Protein AF-0000000066221351 (afdb_homodimer)

Radius of gyration: 23.04 Å; Cα contacts (8 Å, |Δi|>4): 1382; chains: 2; bounding box: 56×67×59 Å

Solvent-accessible surface area (backbone atoms only — not comparable to full-atom values): 27395 Å² total; per-residue (Å²): 125,86,78,59,42,39,36,35,34,28,22,20,59,14,65,82,29,68,33,38,51,53,48,50,52,29,48,58,72,58,63,61,55,45,40,33,36,38,12,7,63,48,68,34,61,29,30,5,36,13,36,50,44,86,45,70,37,37,40,27,77,49,89,63,95,60,98,56,80,43,36,32,34,19,75,45,32,25,26,36,24,47,46,44,38,57,45,54,78,26,54,92,59,65,56,66,31,37,42,15,18,34,34,73,23,63,49,59,31,49,30,38,57,28,23,8,28,43,16,26,17,42,49,34,33,77,70,73,26,37,18,32,15,36,16,21,25,79,36,54,86,43,61,64,71,78,66,37,30,61,51,52,53,50,50,52,53,50,53,73,65,53,89,51,98,54,90,46,19,31,43,32,37,37,34,56,38,70,93,76,48,74,70,70,49,69,42,64,37,58,51,26,79,44,38,61,50,55,50,58,38,82,72,46,71,77,84,62,41,38,31,27,39,50,59,50,59,41,77,57,77,66,89,81,64,34,70,35,55,49,35,30,74,64,26,15,27,36,39,16,60,37,62,86,64,49,51,57,57,40,83,44,51,73,66,56,49,54,50,50,36,52,51,48,50,50,52,55,53,53,59,73,72,102,126,86,78,59,43,38,36,36,34,28,21,22,62,16,64,84,29,68,32,38,49,52,48,49,53,30,48,59,71,60,62,60,54,45,39,32,36,40,11,8,65,48,69,33,60,29,30,5,38,14,37,49,42,88,44,71,39,38,42,28,76,50,90,60,94,61,99,56,79,44,34,32,34,19,75,46,32,24,26,35,23,47,47,43,38,57,47,55,80,24,56,92,60,66,56,66,30,36,40,15,18,33,33,75,24,62,48,58,31,48,31,37,57,28,24,9,26,42,17,26,18,44,49,34,34,77,68,72,27,38,18,33,16,35,17,20,24,78,38,52,87,43,62,65,70,80,65,37,31,61,51,51,51,51,51,52,53,50,51,71,64,53,88,51,99,54,88,46,19,33,42,30,35,38,34,56,37,68,94,75,47,74,72,70,49,68,42,65,36,57,50,26,79,44,40,64,49,53,48,56,39,81,72,47,71,76,84,62,42,38,32,28,39,51,60,50,60,41,76,57,78,65,92,82,64,36,69,35,55,49,37,30,75,64,26,15,28,34,39,16,61,37,62,87,63,47,51,56,57,40,84,45,51,73,67,57,48,52,49,49,33,51,51,50,51,50,52,55,55,52,58,72,74,104

Sequence (548 aa):
MNKKLKVLLTNDDGIFAKGISLLVSNLLKADFADLYIVAPNTEQSGKSMSFSYTEPVSIERVDYHQPVAGAWAVSGSPVDCIKLALGDLFLDSLPDIVLSGINNGSNAGRNIFYSGTAGAAMEAVISGIPAIAFSQEEHISCFQEKKSCELIKMLVLYALSRPFPLLTGFNVNFPACENNEEWQGMKLVATGKEFAYGVPRLLCDDGKRKFYSLNDCQRLMDEDLSEECHSLLTKKITVAPLLVRNSPLGLMSEEEFQQLQQEFEDFIHSEIRSMNKKLKVLLTNDDGIFAKGISLLVSNLLKADFADLYIVAPNTEQSGKSMSFSYTEPVSIERVDYHQPVAGAWAVSGSPVDCIKLALGDLFLDSLPDIVLSGINNGSNAGRNIFYSGTAGAAMEAVISGIPAIAFSQEEHISCFQEKKSCELIKMLVLYALSRPFPLLTGFNVNFPACENNEEWQGMKLVATGKEFAYGVPRLLCDDGKRKFYSLNDCQRLMDEDLSEECHSLLTKKITVAPLLVRNSPLGLMSEEEFQQLQQEFEDFIHSEIRS

Secondary structure (DSSP, 8-state):
----EEEEEE-SS-TT-HHHHHHHHHHHHHT-EEEEEEEESS--TT-TT---SSS-EEEEE---SS--SEEEEESS-HHHHHHHIIIIITTTS--SEEEEEEEES---GGGGGT-HHHHHHHHHHHTT--EEEEEESS-GGG---TTHHHHHHHHHHHHHT--SSS--EEEEEE---GGGPPP--EEE----S-EEEE-PEEEEE-SSEEEEE---EEEE--SS--HHHHHHHTTPEEEEEE-----SB-SB-HHHHHHHHHHHHHHHHHHHH-/----EEEEEE-SS-TT-HHHHHHHHHHHHHT-EEEEEEEESS--TT-TT---SSS-EEEEE---SS--SEEEEESS-HHHHHHHIIIIITTTS--SEEEEEEEES---GGGGGT-HHHHHHHHHHHTT--EEEEEESS-GGG---TTHHHHHHHHHHHHHT--SSS--EEEEEE---GGGPPP--EEE----S-EEEE--EEEEE-SSEEEEE---EEEE--SS--HHHHHHHTTPEEEEEE-----SB-SB-HHHHHHHHHHHHHHHHHHHH-

Organism: Chlamydia felis (strain Fe/C-56) (NCBI:txid264202)

Foldseek 3Di:
DPDAFEEEEEEQAAPQDPWSVLVVVLQVVLPRHAYEYQYAHHHRAQQALDWDPPDDKDKDWDDDPDDHPTYIHINIALNNSLCCVCVPVQVVPDGQEYEYTQAFADCFAPVLRRGSLNSNQQSCQVVPHEYERHYEHNGPVQDDSPCVSVVVVLQVVVLSVQLAPGRWYKYKYFARDPPRDDQPEEWEFAGWHKDWAWDWDWDDDPPVDTDTDGPHTHTDDDPDTGPRRVSSVVRYMYIYIHDPDDDPDDRDDPVVVVVVRVVSRVSSVVSVVD/DPDAFEEEEEEQAAPQDPWSVLVVVLQVVLPRHAYEYQYAHHHRAQQALDWDPPDDKDKDWDDDPDDHPTYIHINIALNNSLCCVCVPVQVVPDGQEYEYTQAFADCFAPVLRRGSLNSNQQSCQVVPHEYERHYEHNGPVQDDSPCVSVVVVLQVVVLSVQLAPGRWYKYKYFARDPPRDDQPEEWEFAGWHKDWDWDWDWDDDPPVDTDTDGPHTHTDDDPDTGPRRVSSVVRYMYIYIHDPDDDPDDRDDPVVVVVVRVVSRVSSVVSVVD

InterPro domains:
  IPR002828 Survival protein SurE-like phosphatase/nucleotidase [PF01975] (7-193)
  IPR002828 Survival protein SurE-like phosphatase/nucleotidase [TIGR00087] (6-187)
  IPR030048 Survival protein SurE [MF_00060] (5-269)
  IPR030048 Survival protein SurE [PTHR30457] (2-196)
  IPR036523 SurE-like phosphatase/nucleotidase superfamily [G3DSA:3.40.1210.10] (1-264)
  IPR036523 SurE-like phosphatase/nucleotidase superfamily [SSF64167] (5-255)

Structure (mmCIF, N/CA/C/O backbone):
data_AF-0000000066221351-model_v1
#
loop_
_entity.id
_entity.type
_entity.pdbx_description
1 polymer "5'-nucleotidase SurE"
#
loop_
_atom_site.group_PDB
_atom_site.id
_atom_site.type_symbol
_atom_site.label_atom_id
_atom_site.label_alt_id
_atom_site.label_comp_id
_atom_site.label_asym_id
_atom_site.label_entity_id
_atom_site.label_seq_id
_atom_site.pdbx_PDB_ins_code
_atom_site.Cartn_x
_atom_site.Cartn_y
_atom_site.Cartn_z
_atom_site.occupancy
_atom_site.B_iso_or_equiv
_atom_site.auth_seq_id
_atom_site.auth_comp_id
_atom_site.auth_asym_id
_atom_site.auth_atom_id
_atom_site.pdbx_PDB_model_num
ATOM 1 N N . MET A 1 1 ? 1.318 -25.656 -32.031 1 38.53 1 MET A N 1
ATOM 2 C CA . MET A 1 1 ? 1.676 -25.984 -30.656 1 38.53 1 MET A CA 1
ATOM 3 C C . MET A 1 1 ? 0.988 -25.047 -29.672 1 38.53 1 MET A C 1
ATOM 5 O O . MET A 1 1 ? 1.02 -23.828 -29.844 1 38.53 1 MET A O 1
ATOM 9 N N . ASN A 1 2 ? -0.039 -25.5 -28.984 1 52.56 2 ASN A N 1
ATOM 10 C CA . ASN A 1 2 ? -0.875 -24.656 -28.141 1 52.56 2 ASN A CA 1
ATOM 11 C C . ASN A 1 2 ? -0.037 -23.828 -27.156 1 52.56 2 ASN A C 1
ATOM 13 O O . ASN A 1 2 ? 0.726 -24.391 -26.375 1 52.56 2 ASN A O 1
ATOM 17 N N . LYS A 1 3 ? 0.28 -22.625 -27.406 1 64.88 3 LYS A N 1
ATOM 18 C CA . LYS A 1 3 ? 1.202 -21.766 -26.672 1 64.88 3 LYS A CA 1
ATOM 19 C C . LYS A 1 3 ? 0.93 -21.812 -25.172 1 64.88 3 LYS A C 1
ATOM 21 O O . LYS A 1 3 ? -0.195 -21.547 -24.734 1 64.88 3 LYS A O 1
ATOM 26 N N . LYS A 1 4 ? 1.87 -22.453 -24.391 1 89.19 4 LYS A N 1
ATOM 27 C CA . LYS A 1 4 ? 1.75 -22.484 -22.938 1 89.19 4 LYS A CA 1
ATOM 28 C C . LYS A 1 4 ? 1.755 -21.078 -22.359 1 89.19 4 LYS A C 1
ATOM 30 O O . LYS A 1 4 ? 2.414 -20.188 -22.891 1 89.19 4 LYS A O 1
ATOM 35 N N . LEU A 1 5 ? 0.92 -20.969 -21.359 1 96.5 5 LEU A N 1
ATOM 36 C CA . LEU A 1 5 ? 0.887 -19.719 -20.625 1 96.5 5 LEU A CA 1
ATOM 37 C C . LEU A 1 5 ? 2.26 -19.375 -20.062 1 96.5 5 LEU A C 1
ATOM 39 O O . LEU A 1 5 ? 2.996 -20.266 -19.641 1 96.5 5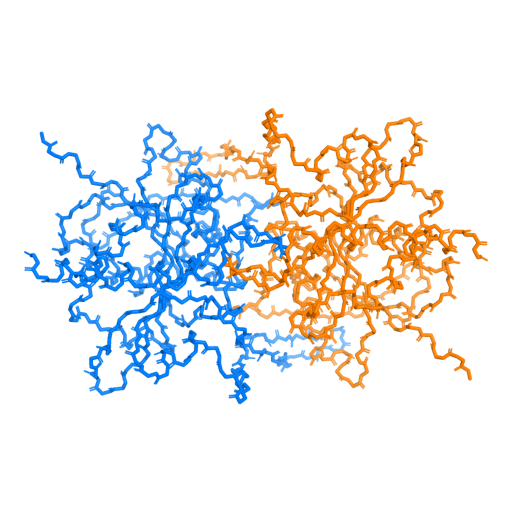 LEU A O 1
ATOM 43 N N . LYS A 1 6 ? 2.676 -18.219 -20.172 1 98.44 6 LYS A N 1
ATOM 44 C CA . LYS A 1 6 ? 3.852 -17.703 -19.469 1 98.44 6 LYS A CA 1
ATOM 45 C C . LYS A 1 6 ? 3.475 -17.156 -18.109 1 98.44 6 LYS A C 1
ATOM 47 O O . LYS A 1 6 ? 2.783 -16.141 -18.016 1 98.44 6 LYS A O 1
ATOM 52 N N . VAL A 1 7 ? 3.936 -17.828 -17.062 1 98.75 7 VAL A N 1
ATOM 53 C CA . VAL A 1 7 ? 3.59 -17.438 -15.695 1 98.75 7 VAL A CA 1
ATOM 54 C C . VAL A 1 7 ? 4.832 -16.922 -14.977 1 98.75 7 VAL A C 1
ATOM 56 O O . VAL A 1 7 ? 5.871 -17.594 -14.961 1 98.75 7 VAL A O 1
ATOM 59 N N . LEU A 1 8 ? 4.742 -15.734 -14.422 1 98.94 8 LEU A N 1
ATOM 60 C CA . LEU A 1 8 ? 5.793 -15.18 -13.57 1 98.94 8 LEU A CA 1
ATOM 61 C C . LEU A 1 8 ? 5.461 -15.375 -12.102 1 98.94 8 LEU A C 1
ATOM 63 O O . LEU A 1 8 ? 4.375 -15 -11.648 1 98.94 8 LEU A O 1
ATOM 67 N N . LEU A 1 9 ? 6.375 -15.977 -11.383 1 98.94 9 LEU A N 1
ATOM 68 C CA . LEU A 1 9 ? 6.207 -16.219 -9.953 1 98.94 9 LEU A CA 1
ATOM 69 C C . LEU A 1 9 ? 7.105 -15.297 -9.141 1 98.94 9 LEU A C 1
ATOM 71 O O . LEU A 1 9 ? 8.242 -15.016 -9.531 1 98.94 9 LEU A O 1
ATOM 75 N N . THR A 1 10 ? 6.609 -14.836 -8.023 1 98.94 10 THR A N 1
ATOM 76 C CA . THR A 1 10 ? 7.352 -14.047 -7.047 1 98.94 10 THR A CA 1
ATOM 77 C C . THR A 1 10 ? 6.816 -14.297 -5.637 1 98.94 10 THR A C 1
ATOM 79 O O . THR A 1 10 ? 6.074 -15.25 -5.406 1 98.94 10 THR A O 1
ATOM 82 N N . ASN A 1 11 ? 7.383 -13.656 -4.602 1 98.69 11 ASN A N 1
ATOM 83 C CA . ASN A 1 11 ? 6.949 -13.719 -3.209 1 98.69 11 ASN A CA 1
ATOM 84 C C . ASN A 1 11 ? 7.629 -12.648 -2.357 1 98.69 11 ASN A C 1
ATOM 86 O O . ASN A 1 11 ? 8.297 -11.766 -2.887 1 98.69 11 ASN A O 1
ATOM 90 N N . ASP A 1 12 ? 7.262 -12.695 -1.061 1 98.06 12 ASP A N 1
ATOM 91 C CA . ASP A 1 12 ? 7.992 -11.773 -0.196 1 98.06 12 ASP A CA 1
ATOM 92 C C . ASP A 1 12 ? 8.805 -12.531 0.854 1 98.06 12 ASP A C 1
ATOM 94 O O . ASP A 1 12 ? 9.5 -11.922 1.667 1 98.06 12 ASP A O 1
ATOM 98 N N . ASP A 1 13 ? 8.812 -13.891 0.791 1 97.88 13 ASP A N 1
ATOM 99 C CA . ASP A 1 13 ? 9.539 -14.68 1.779 1 97.88 13 ASP A CA 1
ATOM 100 C C . ASP A 1 13 ? 10.945 -15.016 1.291 1 97.88 13 ASP A C 1
ATOM 102 O O . ASP A 1 13 ? 11.773 -15.516 2.059 1 97.88 13 ASP A O 1
ATOM 106 N N . GLY A 1 14 ? 11.18 -14.797 0.049 1 98.44 14 GLY A N 1
ATOM 107 C CA . GLY A 1 14 ? 12.461 -15.141 -0.546 1 98.44 14 GLY A CA 1
ATOM 108 C C . GLY A 1 14 ? 12.367 -16.25 -1.578 1 98.44 14 GLY A C 1
ATOM 109 O O . GLY A 1 14 ? 11.484 -17.109 -1.493 1 98.44 14 GLY A O 1
ATOM 110 N N . ILE A 1 15 ? 13.281 -16.312 -2.523 1 98.69 15 ILE A N 1
ATOM 111 C CA . ILE A 1 15 ? 13.203 -17.156 -3.709 1 98.69 15 ILE A CA 1
ATOM 112 C C . ILE A 1 15 ? 13.336 -18.625 -3.307 1 98.69 15 ILE A C 1
ATOM 114 O O . ILE A 1 15 ? 12.914 -19.516 -4.039 1 98.69 15 ILE A O 1
ATOM 118 N N . PHE A 1 16 ? 13.891 -18.922 -2.137 1 98.25 16 PHE A N 1
ATOM 119 C CA . PHE A 1 16 ? 14.07 -20.312 -1.727 1 98.25 16 PHE A CA 1
ATOM 120 C C . PHE A 1 16 ? 13.094 -20.672 -0.613 1 98.25 16 PHE A C 1
ATOM 122 O O . PHE A 1 16 ? 13.273 -21.688 0.073 1 98.25 16 PHE A O 1
ATOM 129 N N . ALA A 1 17 ? 12.156 -19.859 -0.394 1 98.38 17 ALA A N 1
ATOM 130 C CA . ALA A 1 17 ? 11.18 -20.109 0.662 1 98.38 17 ALA A CA 1
ATOM 131 C C . ALA A 1 17 ? 10.305 -21.312 0.324 1 98.38 17 ALA A C 1
ATOM 133 O O . ALA A 1 17 ? 10.117 -21.625 -0.85 1 98.38 17 ALA A O 1
ATOM 134 N N . LYS A 1 18 ? 9.742 -21.938 1.341 1 97.94 18 LYS A N 1
ATOM 135 C CA . LYS A 1 18 ? 8.891 -23.109 1.189 1 97.94 18 LYS A CA 1
ATOM 136 C C . LYS A 1 18 ? 7.633 -22.781 0.39 1 97.94 18 LYS A C 1
ATOM 138 O O . LYS A 1 18 ? 7.199 -23.562 -0.454 1 97.94 18 LYS A O 1
ATOM 143 N N . GLY A 1 19 ? 7.07 -21.656 0.598 1 98.25 19 GLY A N 1
ATOM 144 C CA . GLY A 1 19 ? 5.816 -21.281 -0.031 1 98.25 19 GLY A CA 1
ATOM 145 C C . GLY A 1 19 ? 5.902 -21.219 -1.544 1 98.25 19 GLY A C 1
ATOM 146 O O . GLY A 1 19 ? 5.066 -21.797 -2.244 1 98.25 19 GLY A O 1
ATOM 147 N N . ILE A 1 20 ? 6.926 -20.516 -2.031 1 98.69 20 ILE A N 1
ATOM 148 C CA . ILE A 1 20 ? 7.051 -20.391 -3.48 1 98.69 20 ILE A CA 1
ATOM 149 C C . ILE A 1 20 ? 7.414 -21.75 -4.082 1 98.69 20 ILE A C 1
ATOM 151 O O . ILE A 1 20 ? 6.98 -22.078 -5.188 1 98.69 20 ILE A O 1
ATOM 155 N N . SER A 1 21 ? 8.109 -22.578 -3.373 1 98.38 21 SER A N 1
ATOM 156 C CA . SER A 1 21 ? 8.422 -23.938 -3.82 1 98.38 21 SER A CA 1
ATOM 157 C C . SER A 1 21 ? 7.16 -24.766 -3.982 1 98.38 21 SER A C 1
ATOM 159 O O . SER A 1 21 ? 7.016 -25.5 -4.961 1 98.38 21 SER A O 1
ATOM 161 N N . LEU A 1 22 ? 6.277 -24.641 -3.027 1 97.81 22 LEU A N 1
ATOM 162 C CA . LEU A 1 22 ? 5.004 -25.344 -3.102 1 97.81 22 LEU A CA 1
ATOM 163 C C . LEU A 1 22 ? 4.188 -24.875 -4.301 1 97.81 22 LEU A C 1
ATOM 165 O O . LEU A 1 22 ? 3.562 -25.672 -4.992 1 97.81 22 LEU A O 1
ATOM 169 N N . LEU A 1 23 ? 4.184 -23.578 -4.523 1 98.38 23 LEU A N 1
ATOM 170 C CA . LEU A 1 23 ? 3.467 -23.016 -5.66 1 98.38 23 LEU A CA 1
ATOM 171 C C . LEU A 1 23 ? 4.012 -23.562 -6.973 1 98.38 23 LEU A C 1
ATOM 173 O O . LEU A 1 23 ? 3.246 -24 -7.832 1 98.38 23 LEU A O 1
ATOM 177 N N . VAL A 1 24 ? 5.309 -23.594 -7.133 1 98.5 24 VAL A N 1
ATOM 178 C CA . VAL A 1 24 ? 5.969 -24.109 -8.32 1 98.5 24 VAL A CA 1
ATOM 179 C C . VAL A 1 24 ? 5.609 -25.578 -8.516 1 98.5 24 VAL A C 1
ATOM 181 O O . VAL A 1 24 ? 5.215 -26 -9.609 1 98.5 24 VAL A O 1
ATOM 184 N N . SER A 1 25 ? 5.711 -26.344 -7.434 1 98 25 SER A N 1
ATOM 185 C CA . SER A 1 25 ? 5.426 -27.781 -7.496 1 98 25 SER A CA 1
ATOM 186 C C . SER A 1 25 ? 4.012 -28.031 -8.016 1 98 25 SER A C 1
ATOM 188 O O . SER A 1 25 ? 3.807 -28.891 -8.875 1 98 25 SER A O 1
ATOM 190 N N . ASN A 1 26 ? 3.102 -27.297 -7.488 1 97.31 26 ASN A N 1
ATOM 191 C CA . ASN A 1 26 ? 1.71 -27.469 -7.895 1 97.31 26 ASN A CA 1
ATOM 192 C C . ASN A 1 26 ? 1.497 -27.062 -9.352 1 97.31 26 ASN A C 1
ATOM 194 O O . ASN A 1 26 ? 0.772 -27.734 -10.086 1 97.31 26 ASN A O 1
ATOM 198 N N . LEU A 1 27 ? 2.105 -26 -9.781 1 97.38 27 LEU A N 1
ATOM 199 C CA . LEU A 1 27 ? 1.943 -25.531 -11.148 1 97.38 27 LEU A CA 1
ATOM 200 C C . LEU A 1 27 ? 2.607 -26.469 -12.141 1 97.38 27 LEU A C 1
ATOM 202 O O . LEU A 1 27 ? 2.09 -26.688 -13.234 1 97.38 27 LEU A O 1
ATOM 206 N N . LEU A 1 28 ? 3.736 -27.016 -11.773 1 97.19 28 LEU A N 1
ATOM 207 C CA . LEU A 1 28 ? 4.402 -28 -12.617 1 97.19 28 LEU A CA 1
ATOM 208 C C . LEU A 1 28 ? 3.529 -29.234 -12.797 1 97.19 28 LEU A C 1
ATOM 210 O O . LEU A 1 28 ? 3.428 -29.781 -13.906 1 97.19 28 LEU A O 1
ATOM 214 N N . LYS A 1 29 ? 2.938 -29.641 -11.711 1 96.06 29 LYS A N 1
ATOM 215 C CA . LYS A 1 29 ? 2.045 -30.797 -11.758 1 96.06 29 LYS A CA 1
ATOM 216 C C . LYS A 1 29 ? 0.863 -30.547 -12.688 1 96.06 29 LYS A C 1
ATOM 218 O O . LYS A 1 29 ? 0.436 -31.453 -13.414 1 96.06 29 LYS A O 1
ATOM 223 N N . ALA A 1 30 ? 0.333 -29.375 -12.594 1 94.25 30 ALA A N 1
ATOM 224 C CA . ALA A 1 30 ? -0.811 -29.031 -13.438 1 94.25 30 ALA A CA 1
ATOM 225 C C . ALA A 1 30 ? -0.414 -28.984 -14.906 1 94.25 30 ALA A C 1
ATOM 227 O O . ALA A 1 30 ? -1.258 -29.141 -15.789 1 94.25 30 ALA A O 1
ATOM 228 N N . ASP A 1 31 ? 0.818 -28.609 -15.328 1 94.56 31 ASP A N 1
ATOM 229 C CA . ASP A 1 31 ? 1.464 -28.719 -16.625 1 94.56 31 ASP A CA 1
ATOM 230 C C . ASP A 1 31 ? 0.709 -27.938 -17.688 1 94.56 31 ASP A C 1
ATOM 232 O O . ASP A 1 31 ? 0.387 -28.453 -18.766 1 94.56 31 ASP A O 1
ATOM 236 N N . PHE A 1 32 ? 0.468 -26.656 -17.406 1 94.62 32 PHE A N 1
ATOM 237 C CA . PHE A 1 32 ? -0.269 -25.859 -18.359 1 94.62 32 PHE A CA 1
ATOM 238 C C . PHE A 1 32 ? 0.481 -24.562 -18.672 1 94.62 32 PHE A C 1
ATOM 240 O O . PHE A 1 32 ? 0.002 -23.734 -19.438 1 94.62 32 PHE A O 1
ATOM 247 N N . ALA A 1 33 ? 1.73 -24.406 -18.062 1 96.88 33 ALA A N 1
ATOM 248 C CA . ALA A 1 33 ? 2.406 -23.125 -18.188 1 96.88 33 ALA A CA 1
ATOM 249 C C . ALA A 1 33 ? 3.922 -23.281 -18.141 1 96.88 33 ALA A C 1
ATOM 251 O O . ALA A 1 33 ? 4.426 -24.266 -17.578 1 96.88 33 ALA A O 1
ATOM 252 N N . ASP A 1 34 ? 4.625 -22.375 -18.75 1 98.06 34 ASP A N 1
ATOM 253 C CA . ASP A 1 34 ? 6.043 -22.156 -18.484 1 98.06 34 ASP A CA 1
ATOM 254 C C . ASP A 1 34 ? 6.234 -21.219 -17.281 1 98.06 34 ASP A C 1
ATOM 256 O O . ASP A 1 34 ? 5.625 -20.156 -17.219 1 98.06 34 ASP A O 1
ATOM 260 N N . LEU A 1 35 ? 7.074 -21.688 -16.422 1 98.62 35 LEU A N 1
ATOM 261 C CA . LEU A 1 35 ? 7.199 -20.969 -15.164 1 98.62 35 LEU A CA 1
ATOM 262 C C . LEU A 1 35 ? 8.508 -20.188 -15.109 1 98.62 35 LEU A C 1
ATOM 264 O O . LEU A 1 35 ? 9.578 -20.75 -15.391 1 98.62 35 LEU A O 1
ATOM 268 N N . TYR A 1 36 ? 8.414 -18.938 -14.797 1 98.88 36 TYR A N 1
ATOM 269 C CA . TYR A 1 36 ? 9.547 -18.062 -14.516 1 98.88 36 TYR A CA 1
ATOM 270 C C . TYR A 1 36 ? 9.469 -17.5 -13.102 1 98.88 36 TYR A C 1
ATOM 272 O O . TYR A 1 36 ? 8.391 -17.156 -12.617 1 98.88 36 TYR A O 1
ATOM 280 N N . ILE A 1 37 ? 10.672 -17.438 -12.43 1 98.94 37 ILE A N 1
ATOM 281 C CA . ILE A 1 37 ? 10.688 -16.938 -11.055 1 98.94 37 ILE A CA 1
ATOM 282 C C . ILE A 1 37 ? 11.57 -15.695 -10.969 1 98.94 37 ILE A C 1
ATOM 284 O O . ILE A 1 37 ? 12.711 -15.703 -11.438 1 98.94 37 ILE A O 1
ATOM 288 N N . VAL A 1 38 ? 11.07 -14.586 -10.523 1 98.94 38 VAL A N 1
ATOM 289 C CA . VAL A 1 38 ? 11.812 -13.414 -10.086 1 98.94 38 VAL A CA 1
ATOM 290 C C . VAL A 1 38 ? 11.375 -13.031 -8.672 1 98.94 38 VAL A C 1
ATOM 292 O O . VAL A 1 38 ? 10.266 -12.516 -8.477 1 98.94 38 VAL A O 1
ATOM 295 N N . ALA A 1 39 ? 12.188 -13.281 -7.66 1 98.94 39 ALA A N 1
ATOM 296 C CA . ALA A 1 39 ? 11.797 -13.109 -6.262 1 98.94 39 ALA A CA 1
ATOM 297 C C . ALA A 1 39 ? 12.961 -12.555 -5.441 1 98.94 39 ALA A C 1
ATOM 299 O O . ALA A 1 39 ? 14.117 -12.641 -5.855 1 98.94 39 ALA A O 1
ATOM 300 N N . PRO A 1 40 ? 12.609 -11.992 -4.328 1 98.81 40 PRO A N 1
ATOM 301 C CA . PRO A 1 40 ? 13.672 -11.461 -3.477 1 98.81 40 PRO A CA 1
ATOM 302 C C . PRO A 1 40 ? 14.648 -12.539 -3.018 1 98.81 40 PRO A C 1
ATOM 304 O O . PRO A 1 40 ? 14.258 -13.695 -2.811 1 98.81 40 PRO A O 1
ATOM 307 N N . ASN A 1 41 ? 15.859 -12.125 -2.795 1 98.06 41 ASN A N 1
ATOM 308 C CA . ASN A 1 41 ? 16.859 -13.062 -2.312 1 98.06 41 ASN A CA 1
ATOM 309 C C . ASN A 1 41 ? 16.703 -13.336 -0.818 1 98.06 41 ASN A C 1
ATOM 311 O O . ASN A 1 41 ? 17.203 -14.344 -0.31 1 98.06 41 ASN A O 1
ATOM 315 N N . THR A 1 42 ? 16.062 -12.414 -0.109 1 96.62 42 THR A N 1
ATOM 316 C CA . THR A 1 42 ? 15.859 -12.547 1.33 1 96.62 42 THR A CA 1
ATOM 317 C C . THR A 1 42 ? 14.406 -12.273 1.703 1 96.62 42 THR A C 1
ATOM 319 O O . THR A 1 42 ? 13.625 -11.805 0.875 1 96.62 42 THR A O 1
ATOM 322 N N . GLU A 1 43 ? 14.086 -12.625 2.934 1 96.25 43 GLU A N 1
ATOM 323 C CA . GLU A 1 43 ? 12.75 -12.352 3.455 1 96.25 43 GLU A CA 1
ATOM 324 C C . GLU A 1 43 ? 12.438 -10.859 3.412 1 96.25 43 GLU A C 1
ATOM 326 O O . GLU A 1 43 ? 13.25 -10.039 3.844 1 96.25 43 GLU A O 1
ATOM 331 N N . GLN A 1 44 ? 11.273 -10.523 2.873 1 96.69 44 GLN A N 1
ATOM 332 C CA . GLN A 1 44 ? 10.844 -9.141 2.682 1 96.69 44 GLN A CA 1
ATOM 333 C C . GLN A 1 44 ? 9.453 -8.914 3.252 1 96.69 44 GLN A C 1
ATOM 335 O O . GLN A 1 44 ? 8.641 -8.195 2.66 1 96.69 44 GLN A O 1
ATOM 340 N N . SER A 1 45 ? 9.133 -9.547 4.324 1 94.69 45 SER A N 1
ATOM 341 C CA . SER A 1 45 ? 7.832 -9.359 4.965 1 94.69 45 SER A CA 1
ATOM 342 C C . SER A 1 45 ? 7.621 -7.902 5.375 1 94.69 45 SER A C 1
ATOM 344 O O . SER A 1 45 ? 8.555 -7.238 5.828 1 94.69 45 SER A O 1
ATOM 346 N N . GLY A 1 46 ? 6.359 -7.418 5.23 1 95.56 46 GLY A N 1
ATOM 347 C CA . GLY A 1 46 ? 6.027 -6.07 5.664 1 95.56 46 GLY A CA 1
ATOM 348 C C . GLY A 1 46 ? 6.434 -5.004 4.668 1 95.56 46 GLY A C 1
ATOM 349 O O . GLY A 1 46 ? 6.566 -3.83 5.023 1 95.56 46 GLY A O 1
ATOM 350 N N . LYS A 1 47 ? 6.621 -5.34 3.412 1 97.94 47 LYS A N 1
ATOM 351 C CA . LYS A 1 47 ? 7.199 -4.402 2.455 1 97.94 47 LYS A CA 1
ATOM 352 C C . LYS A 1 47 ? 6.113 -3.705 1.642 1 97.94 47 LYS A C 1
ATOM 354 O O . LYS A 1 47 ? 6.387 -2.744 0.92 1 97.94 47 LYS A O 1
ATOM 359 N N . SER A 1 48 ? 4.91 -4.148 1.758 1 98.25 48 SER A N 1
ATOM 360 C CA . SER A 1 48 ? 3.83 -3.504 1.021 1 98.25 48 SER A CA 1
ATOM 361 C C . SER A 1 48 ? 4.215 -3.277 -0.438 1 98.25 48 SER A C 1
ATOM 363 O O . SER A 1 48 ? 4.73 -4.184 -1.097 1 98.25 48 SER A O 1
ATOM 365 N N . MET A 1 49 ? 3.891 -2.121 -1 1 98.31 49 MET A N 1
ATOM 366 C CA . MET A 1 49 ? 4.266 -1.805 -2.375 1 98.31 49 MET A CA 1
ATOM 367 C C . MET A 1 49 ? 5.535 -0.964 -2.414 1 98.31 49 MET A C 1
ATOM 369 O O . MET A 1 49 ? 5.742 -0.186 -3.348 1 98.31 49 MET A O 1
ATOM 373 N N . SER A 1 50 ? 6.355 -1.083 -1.399 1 98.12 50 SER A N 1
ATOM 374 C CA . SER A 1 50 ? 7.613 -0.343 -1.403 1 98.12 50 SER A CA 1
ATOM 375 C C . SER A 1 50 ? 8.547 -0.838 -2.506 1 98.12 50 SER A C 1
ATOM 377 O O . SER A 1 50 ? 8.484 -2.006 -2.898 1 98.12 50 SER A O 1
ATOM 379 N N . PHE A 1 51 ? 9.344 0.026 -3.006 1 96.44 51 PHE A N 1
ATOM 380 C CA . PHE A 1 51 ? 10.352 -0.319 -3.996 1 96.44 51 PHE A CA 1
ATOM 381 C C . PHE A 1 51 ? 11.617 0.509 -3.787 1 96.44 51 PHE A C 1
ATOM 383 O O . PHE A 1 51 ? 11.617 1.462 -3.006 1 96.44 51 PHE A O 1
ATOM 390 N N . SER A 1 52 ? 12.672 0.076 -4.414 1 95.31 52 SER A N 1
ATOM 391 C CA . SER A 1 52 ? 13.984 0.687 -4.234 1 95.31 52 SER A CA 1
ATOM 392 C C . SER A 1 52 ? 14.117 1.973 -5.047 1 95.31 52 SER A C 1
ATOM 394 O O . SER A 1 52 ? 14.875 2.027 -6.016 1 95.31 52 SER A O 1
ATOM 396 N N . TYR A 1 53 ? 13.508 2.949 -4.496 1 92.31 53 TYR A N 1
ATOM 397 C CA . TYR A 1 53 ? 13.508 4.246 -5.164 1 92.31 53 TYR A CA 1
ATOM 398 C C . TYR A 1 53 ? 14.867 4.93 -5.016 1 92.31 53 TYR A C 1
ATOM 400 O O . TYR A 1 53 ? 15.375 5.531 -5.965 1 92.31 53 TYR A O 1
ATOM 408 N N . THR A 1 54 ? 15.492 4.863 -3.84 1 90 54 THR A N 1
ATOM 409 C CA . THR A 1 54 ? 16.672 5.664 -3.521 1 90 54 THR A CA 1
ATOM 410 C C . THR A 1 54 ? 17.938 4.844 -3.684 1 90 54 THR A C 1
ATOM 412 O O . THR A 1 54 ? 19.031 5.398 -3.783 1 90 54 THR A O 1
ATOM 415 N N . GLU A 1 55 ? 17.844 3.58 -3.701 1 93.19 55 GLU A N 1
ATOM 416 C CA . GLU A 1 55 ? 19.016 2.715 -3.785 1 93.19 55 GLU A CA 1
ATOM 417 C C . GLU A 1 55 ? 18.922 1.774 -4.984 1 93.19 55 GLU A C 1
ATOM 419 O O . GLU A 1 55 ? 17.828 1.35 -5.363 1 93.19 55 GLU A O 1
ATOM 424 N N . PRO A 1 56 ? 20.094 1.456 -5.539 1 96.19 56 PRO A N 1
ATOM 425 C CA . PRO A 1 56 ? 20.078 0.481 -6.633 1 96.19 56 PRO A CA 1
ATOM 426 C C . PRO A 1 56 ? 19.656 -0.911 -6.172 1 96.19 56 PRO A C 1
ATOM 428 O O . PRO A 1 56 ? 19.766 -1.233 -4.984 1 96.19 56 PRO A O 1
ATOM 431 N N . VAL A 1 57 ? 19.188 -1.677 -7.062 1 97.12 57 VAL A N 1
ATOM 432 C CA . VAL A 1 57 ? 18.828 -3.068 -6.812 1 97.12 57 VAL A CA 1
ATOM 433 C C . VAL A 1 57 ? 19.531 -3.971 -7.836 1 97.12 57 VAL A C 1
ATOM 435 O O . VAL A 1 57 ? 19.766 -3.562 -8.977 1 97.12 57 VAL A O 1
ATOM 438 N N . SER A 1 58 ? 19.844 -5.129 -7.434 1 98.12 58 SER A N 1
ATOM 439 C CA . SER A 1 58 ? 20.516 -6.066 -8.328 1 98.12 58 SER A CA 1
ATOM 440 C C . SER A 1 58 ? 19.641 -7.27 -8.641 1 98.12 58 SER A C 1
ATOM 442 O O . SER A 1 58 ? 18.734 -7.594 -7.863 1 98.12 58 SER A O 1
ATOM 444 N N . ILE A 1 59 ? 19.844 -7.879 -9.75 1 98.5 59 ILE A N 1
ATOM 445 C CA . ILE A 1 59 ? 19.188 -9.109 -10.18 1 98.5 59 ILE A CA 1
ATOM 446 C C . ILE A 1 59 ? 20.234 -10.094 -10.703 1 98.5 59 ILE A C 1
ATOM 448 O O . ILE A 1 59 ? 21.172 -9.703 -11.391 1 98.5 59 ILE A O 1
ATOM 452 N N . GLU A 1 60 ? 20.094 -11.328 -10.32 1 98.44 60 GLU A N 1
ATOM 453 C CA . GLU A 1 60 ? 21.016 -12.367 -10.773 1 98.44 60 GLU A CA 1
ATOM 454 C C . GLU A 1 60 ? 20.266 -13.672 -11.047 1 98.44 60 GLU A C 1
ATOM 456 O O . GLU A 1 60 ? 19.328 -14.023 -10.328 1 98.44 60 GLU A O 1
ATOM 461 N N . ARG A 1 61 ? 20.703 -14.367 -12.07 1 98.19 61 ARG A N 1
ATOM 462 C CA . ARG A 1 61 ? 20.141 -15.688 -12.359 1 98.19 61 ARG A CA 1
ATOM 463 C C . ARG A 1 61 ? 20.547 -16.703 -11.305 1 98.19 61 ARG A C 1
ATOM 465 O O . ARG A 1 61 ? 21.688 -16.672 -10.82 1 98.19 61 ARG A O 1
ATOM 472 N N . VAL A 1 62 ? 19.594 -17.594 -10.953 1 98.06 62 VAL A N 1
ATOM 473 C CA . VAL A 1 62 ? 19.906 -18.609 -9.961 1 98.06 62 VAL A CA 1
ATOM 474 C C . VAL A 1 62 ? 19.531 -19.984 -10.492 1 98.06 62 VAL A C 1
ATOM 476 O O . VAL A 1 62 ? 18.672 -20.109 -11.375 1 98.06 62 VAL A O 1
ATOM 479 N N . ASP A 1 63 ? 20.219 -21.031 -10.008 1 97.69 63 ASP A N 1
ATOM 480 C CA . ASP A 1 63 ? 19.812 -22.406 -10.242 1 97.69 63 ASP A CA 1
ATOM 481 C C . ASP A 1 63 ? 18.703 -22.828 -9.281 1 97.69 63 ASP A C 1
ATOM 483 O O . ASP A 1 63 ? 18.969 -23.094 -8.102 1 97.69 63 ASP A O 1
ATOM 487 N N . TYR A 1 64 ? 17.594 -22.828 -9.773 1 98.12 64 TYR A N 1
ATOM 488 C CA . TYR A 1 64 ? 16.453 -23.219 -8.953 1 98.12 64 TYR A CA 1
ATOM 489 C C . TYR A 1 64 ? 16.328 -24.734 -8.883 1 98.12 64 TYR A C 1
ATOM 491 O O . TYR A 1 64 ? 16.625 -25.438 -9.852 1 98.12 64 TYR A O 1
ATOM 499 N N . HIS A 1 65 ? 15.867 -25.312 -7.777 1 98.06 65 HIS A N 1
ATOM 500 C CA . HIS A 1 65 ? 15.922 -26.75 -7.5 1 98.06 65 HIS A CA 1
ATOM 501 C C . HIS A 1 65 ? 14.836 -27.484 -8.258 1 98.06 65 HIS A C 1
ATOM 503 O O . HIS A 1 65 ? 14.906 -28.719 -8.406 1 98.06 65 HIS A O 1
ATOM 509 N N . GLN A 1 66 ? 13.828 -26.844 -8.703 1 98.44 66 GLN A N 1
ATOM 510 C CA . GLN A 1 66 ? 12.766 -27.453 -9.508 1 98.44 66 GLN A CA 1
ATOM 511 C C . GLN A 1 66 ? 12.891 -27.031 -10.977 1 98.44 66 GLN A C 1
ATOM 513 O O . GLN A 1 66 ? 13.547 -26.047 -11.297 1 98.44 66 GLN A O 1
ATOM 518 N N . PRO A 1 67 ? 12.297 -27.766 -11.898 1 98.06 67 PRO A N 1
ATOM 519 C CA . PRO A 1 67 ? 12.461 -27.484 -13.328 1 98.06 67 PRO A CA 1
ATOM 520 C C . PRO A 1 67 ? 11.586 -26.328 -13.812 1 98.06 67 PRO A C 1
ATOM 522 O O . PRO A 1 67 ? 10.508 -26.562 -14.375 1 98.06 67 PRO A O 1
ATOM 525 N N . VAL A 1 68 ? 12.086 -25.141 -13.688 1 98.5 68 VAL A N 1
ATOM 526 C CA . VAL A 1 68 ? 11.414 -23.953 -14.203 1 98.5 68 VAL A CA 1
ATOM 527 C C . VAL A 1 68 ? 12.164 -23.422 -15.422 1 98.5 68 VAL A C 1
ATOM 529 O O . VAL A 1 68 ? 13.297 -23.812 -15.68 1 98.5 68 VAL A O 1
ATOM 532 N N . ALA A 1 69 ? 11.516 -22.531 -16.188 1 98.25 69 ALA A N 1
ATOM 533 C CA . ALA A 1 69 ? 12.094 -22 -17.422 1 98.25 69 ALA A CA 1
ATOM 534 C C . ALA A 1 69 ? 13.203 -21 -17.109 1 98.25 69 ALA A C 1
ATOM 536 O O . ALA A 1 69 ? 14.117 -20.797 -17.922 1 98.25 69 ALA A O 1
ATOM 537 N N . GLY A 1 70 ? 13.148 -20.375 -16.016 1 98.5 70 GLY A N 1
ATOM 538 C CA . GLY A 1 70 ? 14.156 -19.438 -15.539 1 98.5 70 GLY A CA 1
ATOM 539 C C . GLY A 1 70 ? 13.875 -18.922 -14.141 1 98.5 70 GLY A C 1
ATOM 540 O O . GLY A 1 70 ? 12.711 -18.797 -13.742 1 98.5 70 GLY A O 1
ATOM 541 N N . ALA A 1 71 ? 14.969 -18.609 -13.43 1 98.81 71 ALA A N 1
ATOM 542 C CA . ALA A 1 71 ? 14.828 -18.094 -12.07 1 98.81 71 ALA A CA 1
ATOM 543 C C . ALA A 1 71 ? 15.875 -17.016 -11.781 1 98.81 71 ALA A C 1
ATOM 545 O O . ALA A 1 71 ? 17.031 -17.156 -12.18 1 98.81 71 ALA A O 1
ATOM 546 N N . TRP A 1 72 ? 15.422 -15.961 -11.141 1 98.88 72 TRP A N 1
ATOM 547 C CA . TRP A 1 72 ? 16.297 -14.844 -10.789 1 98.88 72 TRP A CA 1
ATOM 548 C C . TRP A 1 72 ? 16.031 -14.375 -9.367 1 98.88 72 TRP A C 1
ATOM 550 O O . TRP A 1 72 ? 14.883 -14.352 -8.914 1 98.88 72 TRP A O 1
ATOM 560 N N . ALA A 1 73 ? 17.094 -14 -8.664 1 98.81 73 ALA A N 1
ATOM 561 C CA . ALA A 1 73 ? 17.016 -13.398 -7.34 1 98.81 73 ALA A CA 1
ATOM 562 C C . ALA A 1 73 ? 17.266 -11.891 -7.402 1 98.81 73 ALA A C 1
ATOM 564 O O . ALA A 1 73 ? 18.141 -11.438 -8.141 1 98.81 73 ALA A O 1
ATOM 565 N N . VAL A 1 74 ? 16.484 -11.172 -6.672 1 98.81 74 VAL A N 1
ATOM 566 C CA . VAL A 1 74 ? 16.578 -9.719 -6.637 1 98.81 74 VAL A CA 1
ATOM 567 C C . VAL A 1 74 ? 16.953 -9.258 -5.23 1 98.81 74 VAL A C 1
ATOM 569 O O . VAL A 1 74 ? 16.438 -9.773 -4.242 1 98.81 74 VAL A O 1
ATOM 572 N N . SER A 1 75 ? 17.812 -8.273 -5.051 1 98.12 75 SER A N 1
ATOM 573 C CA . SER A 1 75 ? 18.266 -7.773 -3.758 1 98.12 75 SER A CA 1
ATOM 574 C C . SER A 1 75 ? 17.266 -6.789 -3.162 1 98.12 75 SER A C 1
ATOM 576 O O . SER A 1 75 ? 17.547 -6.137 -2.156 1 98.12 75 SER A O 1
ATOM 578 N N . GLY A 1 76 ? 16.094 -6.734 -3.652 1 97.56 76 GLY A N 1
ATOM 579 C CA . GLY A 1 76 ? 15.125 -5.73 -3.232 1 97.56 76 GLY A CA 1
ATOM 580 C C . GLY A 1 76 ? 13.766 -6.309 -2.893 1 97.56 76 GLY A C 1
ATOM 581 O O . GLY A 1 76 ? 13.656 -7.484 -2.537 1 97.56 76 GLY A O 1
ATOM 582 N N . SER A 1 77 ? 12.75 -5.453 -2.928 1 98.06 77 SER A N 1
ATOM 583 C CA . SER A 1 77 ? 11.391 -5.785 -2.516 1 98.06 77 SER A CA 1
ATOM 584 C C . SER A 1 77 ? 10.68 -6.613 -3.58 1 98.06 77 SER A C 1
ATOM 586 O O . SER A 1 77 ? 11.156 -6.723 -4.711 1 98.06 77 SER A O 1
ATOM 588 N N . PRO A 1 78 ? 9.516 -7.164 -3.186 1 98.81 78 PRO A N 1
ATOM 589 C CA . PRO A 1 78 ? 8.719 -7.863 -4.199 1 98.81 78 PRO A CA 1
ATOM 590 C C . PRO A 1 78 ? 8.32 -6.961 -5.363 1 98.81 78 PRO A C 1
ATOM 592 O O . PRO A 1 78 ? 8.273 -7.414 -6.512 1 98.81 78 PRO A O 1
ATOM 595 N N . VAL A 1 79 ? 8.07 -5.699 -5.098 1 98.38 79 VAL A N 1
ATOM 596 C CA . VAL A 1 79 ? 7.738 -4.754 -6.16 1 98.38 79 VAL A CA 1
ATOM 597 C C . VAL A 1 79 ? 8.953 -4.555 -7.07 1 98.38 79 VAL A C 1
ATOM 599 O O . VAL A 1 79 ? 8.805 -4.461 -8.289 1 98.38 79 VAL A O 1
ATOM 602 N N . ASP A 1 80 ? 10.156 -4.5 -6.492 1 98.25 80 ASP A N 1
ATOM 603 C CA . ASP A 1 80 ? 11.375 -4.445 -7.301 1 98.25 80 ASP A CA 1
ATOM 604 C C . ASP A 1 80 ? 11.43 -5.609 -8.281 1 98.25 80 ASP A C 1
ATOM 606 O O . ASP A 1 80 ? 11.812 -5.434 -9.445 1 98.25 80 ASP A O 1
ATOM 610 N N . CYS A 1 81 ? 11.094 -6.781 -7.793 1 98.81 81 CYS A N 1
ATOM 611 C CA . CYS A 1 81 ? 11.102 -7.977 -8.633 1 98.81 81 CYS A CA 1
ATOM 612 C C . CYS A 1 81 ? 10.195 -7.797 -9.844 1 98.81 81 CYS A C 1
ATOM 614 O O . CYS A 1 81 ? 10.594 -8.094 -10.969 1 98.81 81 CYS A O 1
ATOM 616 N N . ILE A 1 82 ? 9.047 -7.293 -9.609 1 98.56 82 ILE A N 1
ATOM 617 C CA . ILE A 1 82 ? 8.078 -7.113 -10.688 1 98.56 82 ILE A CA 1
ATOM 618 C C . ILE A 1 82 ? 8.562 -6.023 -11.641 1 98.56 82 ILE A C 1
ATOM 620 O O . ILE A 1 82 ? 8.492 -6.18 -12.859 1 98.56 82 ILE A O 1
ATOM 624 N N . LYS A 1 83 ? 9.055 -4.918 -11.109 1 97.19 83 LYS A N 1
ATOM 625 C CA . LYS A 1 83 ? 9.547 -3.826 -11.938 1 97.19 83 LYS A CA 1
ATOM 626 C C . LYS A 1 83 ? 10.688 -4.297 -12.844 1 97.19 83 LYS A C 1
ATOM 628 O O . LYS A 1 83 ? 10.719 -3.969 -14.031 1 97.19 83 LYS A O 1
ATOM 633 N N . LEU A 1 84 ? 11.562 -5.07 -12.32 1 98.06 84 LEU A N 1
ATOM 634 C CA . LEU A 1 84 ? 12.695 -5.562 -13.102 1 98.06 84 LEU A CA 1
ATOM 635 C C . LEU A 1 84 ? 12.242 -6.617 -14.102 1 98.06 84 LEU A C 1
ATOM 637 O O . LEU A 1 84 ? 12.711 -6.641 -15.242 1 98.06 84 LEU A O 1
ATOM 641 N N . ALA A 1 85 ? 11.344 -7.469 -13.688 1 98.5 85 ALA A N 1
ATOM 642 C CA . ALA A 1 85 ? 10.844 -8.516 -14.578 1 98.5 85 ALA A CA 1
ATOM 643 C C . ALA A 1 85 ? 10.117 -7.91 -15.773 1 98.5 85 ALA A C 1
ATOM 645 O O . ALA A 1 85 ? 10.414 -8.242 -16.922 1 98.5 85 ALA A O 1
ATOM 646 N N . LEU A 1 86 ? 9.219 -6.992 -15.5 1 97.06 86 LEU A N 1
ATOM 647 C CA . LEU A 1 86 ? 8.352 -6.469 -16.547 1 97.06 86 LEU A CA 1
ATOM 648 C C . LEU A 1 86 ? 9.047 -5.348 -17.312 1 97.06 86 LEU A C 1
ATOM 650 O O . LEU A 1 86 ? 8.758 -5.129 -18.5 1 97.06 86 LEU A O 1
ATOM 654 N N . GLY A 1 87 ? 9.961 -4.68 -16.656 1 94.75 87 GLY A N 1
ATOM 655 C CA . GLY A 1 87 ? 10.578 -3.506 -17.266 1 94.75 87 GLY A CA 1
ATOM 656 C C . GLY A 1 87 ? 11.891 -3.812 -17.969 1 94.75 87 GLY A C 1
ATOM 657 O O . GLY A 1 87 ? 12.422 -2.973 -18.688 1 94.75 87 GLY A O 1
ATOM 658 N N . ASP A 1 88 ? 12.406 -5.031 -17.703 1 94.75 88 ASP A N 1
ATOM 659 C CA . ASP A 1 88 ? 13.688 -5.367 -18.328 1 94.75 88 ASP A CA 1
ATOM 660 C C . ASP A 1 88 ? 13.703 -6.82 -18.797 1 94.75 88 ASP A C 1
ATOM 662 O O . ASP A 1 88 ? 13.648 -7.102 -19.984 1 94.75 88 ASP A O 1
ATOM 666 N N . LEU A 1 89 ? 13.617 -7.762 -17.938 1 96.38 89 LEU A N 1
ATOM 667 C CA . LEU A 1 89 ? 13.828 -9.18 -18.188 1 96.38 89 LEU A CA 1
ATOM 668 C C . LEU A 1 89 ? 12.859 -9.688 -19.25 1 96.38 89 LEU A C 1
ATOM 670 O O . LEU A 1 89 ? 13.242 -10.445 -20.141 1 96.38 89 LEU A O 1
ATOM 674 N N . PHE A 1 90 ? 11.633 -9.297 -19.125 1 97.12 90 PHE A N 1
ATOM 675 C CA . PHE A 1 90 ? 10.602 -9.844 -19.984 1 97.12 90 PHE A CA 1
ATOM 676 C C . PHE A 1 90 ? 9.953 -8.75 -20.828 1 97.12 90 PHE A C 1
ATOM 678 O O . PHE A 1 90 ? 8.805 -8.883 -21.25 1 97.12 90 PHE A O 1
ATOM 685 N N . LEU A 1 91 ? 10.609 -7.664 -21.031 1 93.94 91 LEU A N 1
ATOM 686 C CA . LEU A 1 91 ? 10.07 -6.488 -21.703 1 93.94 91 LEU A CA 1
ATOM 687 C C . LEU A 1 91 ? 9.523 -6.859 -23.078 1 93.94 91 LEU A C 1
ATOM 689 O O . LEU A 1 91 ? 8.469 -6.359 -23.484 1 93.94 91 LEU A O 1
ATOM 693 N N . ASP A 1 92 ? 10.133 -7.789 -23.781 1 94.94 92 ASP A N 1
ATOM 694 C CA . ASP A 1 92 ? 9.766 -8.141 -25.156 1 94.94 92 ASP A CA 1
ATOM 695 C C . ASP A 1 92 ? 8.719 -9.258 -25.172 1 94.94 92 ASP A C 1
ATOM 697 O O . ASP A 1 92 ? 8.125 -9.547 -26.219 1 94.94 92 ASP A O 1
ATOM 701 N N . SER A 1 93 ? 8.562 -9.906 -24.141 1 96.69 93 SER A N 1
ATOM 702 C CA . SER A 1 93 ? 7.605 -11 -24 1 96.69 93 SER A CA 1
ATOM 703 C C . SER A 1 93 ? 7.051 -11.055 -22.578 1 96.69 93 SER A C 1
ATOM 705 O O . SER A 1 93 ? 7.48 -11.883 -21.766 1 96.69 93 SER A O 1
ATOM 707 N N . LEU A 1 94 ? 6.031 -10.289 -22.359 1 97.81 94 LEU A N 1
ATOM 708 C CA . LEU A 1 94 ? 5.469 -10.141 -21.016 1 97.81 94 LEU A CA 1
ATOM 709 C C . LEU A 1 94 ? 4.758 -11.422 -20.594 1 97.81 94 LEU A C 1
ATOM 711 O O . LEU A 1 94 ? 4.27 -12.18 -21.422 1 97.81 94 LEU A O 1
ATOM 715 N N . PRO A 1 95 ? 4.746 -11.711 -19.297 1 98.56 95 PRO A N 1
ATOM 716 C CA . PRO A 1 95 ? 3.963 -12.844 -18.812 1 98.56 95 PRO A CA 1
ATOM 717 C C . PRO A 1 95 ? 2.459 -12.641 -18.984 1 98.56 95 PRO A C 1
ATOM 719 O O . PRO A 1 95 ? 1.991 -11.508 -19.078 1 98.56 95 PRO A O 1
ATOM 722 N N . ASP A 1 96 ? 1.796 -13.797 -19.016 1 98.38 96 ASP A N 1
ATOM 723 C CA . ASP A 1 96 ? 0.34 -13.758 -19.109 1 98.38 96 ASP A CA 1
ATOM 724 C C . ASP A 1 96 ? -0.29 -13.438 -17.75 1 98.38 96 ASP A C 1
ATOM 726 O O . ASP A 1 96 ? -1.39 -12.883 -17.688 1 98.38 96 ASP A O 1
ATOM 730 N N . ILE A 1 97 ? 0.432 -13.836 -16.703 1 98.75 97 ILE A N 1
ATOM 731 C CA . ILE A 1 97 ? -0.077 -13.633 -15.352 1 98.75 97 ILE A CA 1
ATOM 732 C C . ILE A 1 97 ? 1.08 -13.656 -14.352 1 98.75 97 ILE A C 1
ATOM 734 O O . ILE A 1 97 ? 2.107 -14.289 -14.602 1 98.75 97 ILE A O 1
ATOM 738 N N . VAL A 1 98 ? 0.955 -12.914 -13.289 1 98.94 98 VAL A N 1
ATOM 739 C CA . VAL A 1 98 ? 1.891 -12.945 -12.164 1 98.94 98 VAL A CA 1
ATOM 740 C C . VAL A 1 98 ? 1.247 -13.641 -10.969 1 98.94 98 VAL A C 1
ATOM 742 O O . VAL A 1 98 ? 0.11 -13.328 -10.602 1 98.94 98 VAL A O 1
ATOM 745 N N . LEU A 1 99 ? 1.937 -14.602 -10.406 1 98.94 99 LEU A N 1
ATOM 746 C CA . LEU A 1 99 ? 1.52 -15.258 -9.172 1 98.94 99 LEU A CA 1
ATOM 747 C C . LEU A 1 99 ? 2.506 -14.984 -8.047 1 98.94 99 LEU A C 1
ATOM 749 O O . LEU A 1 99 ? 3.699 -15.266 -8.172 1 98.94 99 LEU A O 1
ATOM 753 N N . SER A 1 100 ? 2.025 -14.406 -6.992 1 98.94 100 SER A N 1
ATOM 754 C CA . SER A 1 100 ? 2.836 -14.078 -5.824 1 98.94 100 SER A CA 1
ATOM 755 C C . SER A 1 100 ? 2.494 -14.984 -4.645 1 98.94 100 SER A C 1
ATOM 757 O O . SER A 1 100 ? 1.331 -15.086 -4.25 1 98.94 100 SER A O 1
ATOM 759 N N . GLY A 1 101 ? 3.471 -15.609 -3.967 1 98.38 101 GLY A N 1
ATOM 760 C CA . GLY A 1 101 ? 3.229 -16.469 -2.816 1 98.38 101 GLY A CA 1
ATOM 761 C C . GLY A 1 101 ? 3.803 -17.859 -2.98 1 98.38 101 GLY A C 1
ATOM 762 O O . GLY A 1 101 ? 4.762 -18.062 -3.729 1 98.38 101 GLY A O 1
ATOM 763 N N . ILE A 1 102 ? 3.377 -18.75 -2.246 1 98.38 102 ILE A N 1
ATOM 764 C CA . ILE A 1 102 ? 2.379 -18.719 -1.183 1 98.38 102 ILE A CA 1
ATOM 765 C C . ILE A 1 102 ? 2.99 -18.109 0.079 1 98.38 102 ILE A C 1
ATOM 767 O O . ILE A 1 102 ? 3.992 -18.609 0.593 1 98.38 102 ILE A O 1
ATOM 771 N N . ASN A 1 103 ? 2.416 -17.094 0.553 1 98.38 103 ASN A N 1
ATOM 772 C CA . ASN A 1 103 ? 2.924 -16.391 1.731 1 98.38 103 ASN A CA 1
ATOM 773 C C . ASN A 1 103 ? 2.752 -17.234 2.994 1 98.38 103 ASN A C 1
ATOM 775 O O . ASN A 1 103 ? 1.708 -17.859 3.193 1 98.38 103 ASN A O 1
ATOM 779 N N . ASN A 1 104 ? 3.812 -17.25 3.846 1 96.75 104 ASN A N 1
ATOM 780 C CA . ASN A 1 104 ? 3.73 -17.828 5.18 1 96.75 104 ASN A CA 1
ATOM 781 C C . ASN A 1 104 ? 3.016 -16.906 6.156 1 96.75 104 ASN A C 1
ATOM 783 O O . ASN A 1 104 ? 3.662 -16.172 6.906 1 96.75 104 ASN A O 1
ATOM 787 N N . GLY A 1 105 ? 1.717 -17.031 6.27 1 94.25 105 GLY A N 1
ATOM 788 C CA . GLY A 1 105 ? 0.885 -16.141 7.074 1 94.25 105 GLY A CA 1
ATOM 789 C C . GLY A 1 105 ? -0.254 -15.523 6.289 1 94.25 105 GLY A C 1
ATOM 790 O O . GLY A 1 105 ? -0.181 -15.406 5.062 1 94.25 105 GLY A O 1
ATOM 791 N N . SER A 1 106 ? -1.186 -14.992 6.949 1 93.69 106 SER A N 1
ATOM 792 C CA . SER A 1 106 ? -2.414 -14.469 6.355 1 93.69 106 SER A CA 1
ATOM 793 C C . SER A 1 106 ? -2.209 -13.078 5.781 1 93.69 106 SER A C 1
ATOM 795 O O . SER A 1 106 ? -1.499 -12.258 6.371 1 93.69 106 SER A O 1
ATOM 797 N N . ASN A 1 107 ? -2.803 -12.836 4.66 1 96.25 107 ASN A N 1
ATOM 798 C CA . ASN A 1 107 ? -2.932 -11.484 4.113 1 96.25 107 ASN A CA 1
ATOM 799 C C . ASN A 1 107 ? -4.395 -11.094 3.922 1 96.25 107 ASN A C 1
ATOM 801 O O . ASN A 1 107 ? -4.727 -10.344 3.006 1 96.25 107 ASN A O 1
ATOM 805 N N . ALA A 1 108 ? -5.223 -11.711 4.754 1 96.38 108 ALA A N 1
ATOM 806 C CA . ALA A 1 108 ? -6.645 -11.383 4.703 1 96.38 108 ALA A CA 1
ATOM 807 C C . ALA A 1 108 ? -6.926 -10.039 5.375 1 96.38 108 ALA A C 1
ATOM 809 O O . ALA A 1 108 ? -6.098 -9.539 6.133 1 96.38 108 ALA A O 1
ATOM 810 N N . GLY A 1 109 ? -8.062 -9.508 5.031 1 95.56 109 GLY A N 1
ATOM 811 C CA . GLY A 1 109 ? -8.461 -8.234 5.613 1 95.56 109 GLY A CA 1
ATOM 812 C C . GLY A 1 109 ? -7.504 -7.102 5.293 1 95.56 109 GLY A C 1
ATOM 813 O O . GLY A 1 109 ? -7.016 -6.996 4.168 1 95.56 109 GLY A O 1
ATOM 814 N N . ARG A 1 110 ? -7.301 -6.238 6.223 1 95.12 110 ARG A N 1
ATOM 815 C CA . ARG A 1 110 ? -6.5 -5.039 5.996 1 95.12 110 ARG A CA 1
ATOM 816 C C . ARG A 1 110 ? -5.012 -5.352 6.102 1 95.12 110 ARG A C 1
ATOM 818 O O . ARG A 1 110 ? -4.172 -4.473 5.891 1 95.12 110 ARG A O 1
ATOM 825 N N . ASN A 1 111 ? -4.676 -6.645 6.324 1 95.31 111 ASN A N 1
ATOM 826 C CA . ASN A 1 111 ? -3.273 -7.047 6.277 1 95.31 111 ASN A CA 1
ATOM 827 C C . ASN A 1 111 ? -2.686 -6.867 4.883 1 95.31 111 ASN A C 1
ATOM 829 O O . ASN A 1 111 ? -1.468 -6.773 4.723 1 95.31 111 ASN A O 1
ATOM 833 N N . ILE A 1 112 ? -3.543 -6.777 3.891 1 96.94 112 ILE A N 1
ATOM 834 C CA . ILE A 1 112 ? -3.109 -6.66 2.502 1 96.94 112 ILE A CA 1
ATOM 835 C C . ILE A 1 112 ? -2.289 -5.387 2.322 1 96.94 112 ILE A C 1
ATOM 837 O O . ILE A 1 112 ? -1.424 -5.316 1.445 1 96.94 112 ILE A O 1
ATOM 841 N N . PHE A 1 113 ? -2.486 -4.41 3.143 1 97.06 113 PHE A N 1
ATOM 842 C CA . PHE A 1 113 ? -1.847 -3.111 2.961 1 97.06 113 PHE A CA 1
ATOM 843 C C . PHE A 1 113 ? -0.385 -3.164 3.387 1 97.06 113 PHE A C 1
ATOM 845 O O . PHE A 1 113 ? 0.41 -2.303 3.004 1 97.06 113 PHE A O 1
ATOM 852 N N . TYR A 1 114 ? -0.026 -4.16 4.176 1 96.69 114 TYR A N 1
ATOM 853 C CA . TYR A 1 114 ? 1.349 -4.316 4.637 1 96.69 114 TYR A CA 1
ATOM 854 C C . TYR A 1 114 ? 2.072 -5.395 3.842 1 96.69 114 TYR A C 1
ATOM 856 O O . TYR A 1 114 ? 3.291 -5.551 3.959 1 96.69 114 TYR A O 1
ATOM 864 N N . SER A 1 115 ? 1.362 -6.121 3.062 1 97.69 115 SER A N 1
ATOM 865 C CA . SER A 1 115 ? 1.84 -7.379 2.494 1 97.69 115 SER A CA 1
ATOM 866 C C . SER A 1 115 ? 2.689 -7.137 1.251 1 97.69 115 SER A C 1
ATOM 868 O O . SER A 1 115 ? 2.207 -6.582 0.261 1 97.69 115 SER A O 1
ATOM 870 N N . GLY A 1 116 ? 3.918 -7.625 1.319 1 98.5 116 GLY A N 1
ATOM 871 C CA . GLY A 1 116 ? 4.727 -7.633 0.111 1 98.5 116 GLY A CA 1
ATOM 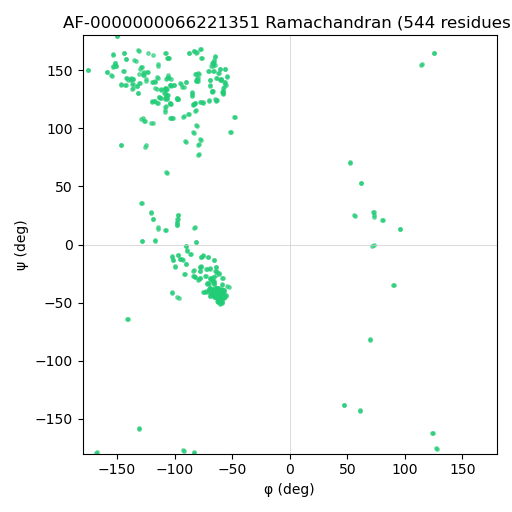872 C C . GLY A 1 116 ? 4.188 -8.562 -0.961 1 98.5 116 GLY A C 1
ATOM 873 O O . GLY A 1 116 ? 4.32 -8.281 -2.154 1 98.5 116 GLY A O 1
ATOM 874 N N . THR A 1 117 ? 3.568 -9.711 -0.563 1 98.75 117 THR A N 1
ATOM 875 C CA . THR A 1 117 ? 2.926 -10.648 -1.479 1 98.75 117 THR A CA 1
ATOM 876 C C . THR A 1 117 ? 1.82 -9.953 -2.273 1 98.75 117 THR A C 1
ATOM 878 O O . THR A 1 117 ? 1.801 -10.016 -3.504 1 98.75 117 THR A O 1
ATOM 881 N N . ALA A 1 118 ? 0.974 -9.273 -1.576 1 98.62 118 ALA A N 1
ATOM 882 C CA . ALA A 1 118 ? -0.094 -8.516 -2.225 1 98.62 118 ALA A CA 1
ATOM 883 C C . ALA A 1 118 ? 0.473 -7.355 -3.037 1 98.62 118 ALA A C 1
ATOM 885 O O . ALA A 1 118 ? -0.042 -7.031 -4.109 1 98.62 118 ALA A O 1
ATOM 886 N N . GLY A 1 119 ? 1.5 -6.738 -2.477 1 98.69 119 GLY A N 1
ATOM 887 C CA . GLY A 1 119 ? 2.129 -5.629 -3.172 1 98.69 119 GLY A CA 1
ATOM 888 C C . GLY A 1 119 ? 2.66 -6.004 -4.543 1 98.69 119 GLY A C 1
ATOM 889 O O . GLY A 1 119 ? 2.518 -5.238 -5.5 1 98.69 119 GLY A O 1
ATOM 890 N N . ALA A 1 120 ? 3.279 -7.137 -4.656 1 98.81 120 ALA A N 1
ATOM 891 C CA . ALA A 1 120 ? 3.793 -7.605 -5.938 1 98.81 120 ALA A CA 1
ATOM 892 C C . ALA A 1 120 ? 2.66 -7.809 -6.941 1 98.81 120 ALA A C 1
ATOM 894 O O . ALA A 1 120 ? 2.781 -7.434 -8.109 1 98.81 120 ALA A O 1
ATOM 895 N N . ALA A 1 121 ? 1.61 -8.414 -6.453 1 98.88 121 ALA A N 1
ATOM 896 C CA . ALA A 1 121 ? 0.448 -8.625 -7.312 1 98.88 121 ALA A CA 1
ATOM 897 C C . ALA A 1 121 ? -0.141 -7.289 -7.766 1 98.88 121 ALA A C 1
ATOM 899 O O . ALA A 1 121 ? -0.509 -7.129 -8.938 1 98.88 121 ALA A O 1
ATOM 900 N N . MET A 1 122 ? -0.204 -6.34 -6.902 1 98.44 122 MET A N 1
ATOM 901 C CA . MET A 1 122 ? -0.731 -5.02 -7.238 1 98.44 122 MET A CA 1
ATOM 902 C C . MET A 1 122 ? 0.152 -4.324 -8.266 1 98.44 122 MET A C 1
ATOM 904 O O . MET A 1 122 ? -0.35 -3.656 -9.172 1 98.44 122 MET A O 1
ATOM 908 N N . GLU A 1 123 ? 1.459 -4.457 -8.086 1 97.94 123 GLU A N 1
ATOM 909 C CA . GLU A 1 123 ? 2.373 -3.879 -9.062 1 97.94 123 GLU A CA 1
ATOM 910 C C . GLU A 1 123 ? 2.129 -4.461 -10.453 1 97.94 123 GLU A C 1
ATOM 912 O O . GLU A 1 123 ? 2.16 -3.736 -11.453 1 97.94 123 GLU A O 1
ATOM 917 N N . ALA A 1 124 ? 1.897 -5.762 -10.508 1 98.38 124 ALA A N 1
ATOM 918 C CA . ALA A 1 124 ? 1.572 -6.398 -11.781 1 98.38 124 ALA A CA 1
ATOM 919 C C . ALA A 1 124 ? 0.304 -5.801 -12.383 1 98.38 124 ALA A C 1
ATOM 921 O O . ALA A 1 124 ? 0.275 -5.461 -13.562 1 98.38 124 ALA A O 1
ATOM 922 N N . VAL A 1 125 ? -0.675 -5.602 -11.57 1 97.5 125 VAL A N 1
ATOM 923 C CA . VAL A 1 125 ? -1.959 -5.074 -12.023 1 97.5 125 VAL A CA 1
ATOM 924 C C . VAL A 1 125 ? -1.779 -3.652 -12.547 1 97.5 125 VAL A C 1
ATOM 926 O O . VAL A 1 125 ? -2.299 -3.303 -13.609 1 97.5 125 VAL A O 1
ATOM 929 N N . ILE A 1 126 ? -1.056 -2.867 -11.82 1 94.88 126 ILE A N 1
ATOM 930 C CA . ILE A 1 126 ? -0.787 -1.499 -12.25 1 94.88 126 ILE A CA 1
ATOM 931 C C . ILE A 1 126 ? -0.096 -1.512 -13.609 1 94.88 126 ILE A C 1
ATOM 933 O O . ILE A 1 126 ? -0.331 -0.631 -14.445 1 94.88 126 ILE A O 1
ATOM 937 N N . SER A 1 127 ? 0.631 -2.566 -13.844 1 94.75 127 SER A N 1
ATOM 938 C CA . SER A 1 127 ? 1.415 -2.686 -15.07 1 94.75 127 SER A CA 1
ATOM 939 C C . SER A 1 127 ? 0.607 -3.35 -16.188 1 94.75 127 SER A C 1
ATOM 941 O O . SER A 1 127 ? 1.134 -3.623 -17.266 1 94.75 127 SER A O 1
ATOM 943 N N . GLY A 1 128 ? -0.572 -3.705 -15.883 1 95.06 128 GLY A N 1
ATOM 944 C CA . GLY A 1 128 ? -1.461 -4.207 -16.922 1 95.06 128 GLY A CA 1
ATOM 945 C C . GLY A 1 128 ? -1.47 -5.723 -17.016 1 95.06 128 GLY A C 1
ATOM 946 O O . GLY A 1 128 ? -1.936 -6.285 -18.016 1 95.06 128 GLY A O 1
ATOM 947 N N . ILE A 1 129 ? -0.912 -6.41 -16.016 1 97.81 129 ILE A N 1
ATOM 948 C CA . ILE A 1 129 ? -0.83 -7.867 -16.031 1 97.81 129 ILE A CA 1
ATOM 949 C C . ILE A 1 129 ? -1.71 -8.438 -14.914 1 97.81 129 ILE A C 1
ATOM 951 O O . ILE A 1 129 ? -1.594 -8.039 -13.758 1 97.81 129 ILE A O 1
ATOM 955 N N . PRO A 1 130 ? -2.645 -9.398 -15.227 1 98.25 130 PRO A N 1
ATOM 956 C CA . PRO A 1 130 ? -3.4 -10.062 -14.156 1 98.25 130 PRO A CA 1
ATOM 957 C C . PRO A 1 130 ? -2.498 -10.727 -13.125 1 98.25 130 PRO A C 1
ATOM 959 O O . PRO A 1 130 ? -1.394 -11.172 -13.453 1 98.25 130 PRO A O 1
ATOM 962 N N . ALA A 1 131 ? -3.01 -10.797 -11.898 1 98.88 131 ALA A N 1
ATOM 963 C CA . ALA A 1 131 ? -2.141 -11.328 -10.852 1 98.88 131 ALA A CA 1
ATOM 964 C C . ALA A 1 131 ? -2.957 -11.953 -9.727 1 98.88 131 ALA A C 1
ATOM 966 O O . ALA A 1 131 ? -4.125 -11.617 -9.539 1 98.88 131 ALA A O 1
ATOM 967 N N . ILE A 1 132 ? -2.379 -12.891 -9.047 1 98.94 132 ILE A N 1
ATOM 968 C CA . ILE A 1 132 ? -2.957 -13.484 -7.848 1 98.94 132 ILE A CA 1
ATOM 969 C C . ILE A 1 132 ? -1.912 -13.523 -6.734 1 98.94 132 ILE A C 1
ATOM 971 O O . ILE A 1 132 ? -0.763 -13.906 -6.961 1 98.94 132 ILE A O 1
ATOM 975 N N . ALA A 1 133 ? -2.242 -13.062 -5.582 1 98.94 133 ALA A N 1
ATOM 976 C CA . ALA A 1 133 ? -1.473 -13.266 -4.355 1 98.94 133 ALA A CA 1
ATOM 977 C C . ALA A 1 133 ? -2.041 -14.43 -3.543 1 98.94 133 ALA A C 1
ATOM 979 O O . ALA A 1 133 ? -3.234 -14.453 -3.232 1 98.94 133 ALA A O 1
ATOM 980 N N . PHE A 1 134 ? -1.211 -15.391 -3.219 1 98.81 134 PHE A N 1
ATOM 981 C CA . PHE A 1 134 ? -1.607 -16.547 -2.422 1 98.81 134 PHE A CA 1
ATOM 982 C C . PHE A 1 134 ? -1.013 -16.469 -1.021 1 98.81 134 PHE A C 1
ATOM 984 O O . PHE A 1 134 ? 0.179 -16.188 -0.861 1 98.81 134 PHE A O 1
ATOM 991 N N . SER A 1 135 ? -1.825 -16.734 -0.014 1 98.62 135 SER A N 1
ATOM 992 C CA . SER A 1 135 ? -1.362 -16.781 1.37 1 98.62 135 SER A CA 1
ATOM 993 C C . SER A 1 135 ? -1.97 -17.953 2.127 1 98.62 135 SER A C 1
ATOM 995 O O . SER A 1 135 ? -3.117 -18.328 1.88 1 98.62 135 SER A O 1
ATOM 997 N N . GLN A 1 136 ? -1.209 -18.516 2.963 1 97.25 136 GLN A N 1
ATOM 998 C CA . GLN A 1 136 ? -1.675 -19.547 3.877 1 97.25 136 GLN A CA 1
ATOM 999 C C . GLN A 1 136 ? -1.853 -19 5.289 1 97.25 136 GLN A C 1
ATOM 1001 O O . GLN A 1 136 ? -0.902 -18.5 5.891 1 97.25 136 GLN A O 1
ATOM 1006 N N . GLU A 1 137 ? -3.092 -19.109 5.789 1 94.94 137 GLU A N 1
ATOM 1007 C CA . GLU A 1 137 ? -3.33 -18.719 7.176 1 94.94 137 GLU A CA 1
ATOM 1008 C C . GLU A 1 137 ? -2.389 -19.453 8.125 1 94.94 137 GLU A C 1
ATOM 1010 O O . GLU A 1 137 ? -2.113 -20.641 7.938 1 94.94 137 GLU A O 1
ATOM 1015 N N . GLU A 1 138 ? -1.972 -18.703 9.195 1 91.44 138 GLU A N 1
ATOM 1016 C CA . GLU A 1 138 ? -1.175 -19.203 10.312 1 91.44 138 GLU A CA 1
ATOM 1017 C C . GLU A 1 138 ? 0.25 -19.531 9.875 1 91.44 138 GLU A C 1
ATOM 1019 O O . GLU A 1 138 ? 1.154 -18.703 10.023 1 91.44 138 GLU A O 1
ATOM 1024 N N . HIS A 1 139 ? 0.43 -20.734 9.266 1 93.12 139 HIS A N 1
ATOM 1025 C CA . HIS A 1 139 ? 1.766 -21.172 8.875 1 93.12 139 HIS A CA 1
ATOM 1026 C C . HIS A 1 139 ? 1.729 -21.969 7.578 1 93.12 139 HIS A C 1
ATOM 1028 O O . HIS A 1 139 ? 0.77 -22.703 7.316 1 93.12 139 HIS A O 1
ATOM 1034 N N . ILE A 1 140 ? 2.803 -21.844 6.879 1 94.38 140 ILE A N 1
ATOM 1035 C CA . ILE A 1 140 ? 2.881 -22.469 5.562 1 94.38 140 ILE A CA 1
ATOM 1036 C C . ILE A 1 140 ? 2.783 -23.984 5.703 1 94.38 140 ILE A C 1
ATOM 1038 O O . ILE A 1 140 ? 2.391 -24.672 4.762 1 94.38 140 ILE A O 1
ATOM 1042 N N . SER A 1 141 ? 3.113 -24.547 6.863 1 91.69 141 SER A N 1
ATOM 1043 C CA . SER A 1 141 ? 3.029 -25.984 7.102 1 91.69 141 SER A CA 1
ATOM 1044 C C . SER A 1 141 ? 1.583 -26.469 7.074 1 91.69 141 SER A C 1
ATOM 1046 O O . SER A 1 141 ? 1.325 -27.672 6.965 1 91.69 141 SER A O 1
ATOM 1048 N N . CYS A 1 142 ? 0.643 -25.547 7.113 1 91.19 142 CYS A N 1
ATOM 1049 C CA . CYS A 1 142 ? -0.773 -25.906 7.109 1 91.19 142 CYS A CA 1
ATOM 1050 C C . CYS A 1 142 ? -1.289 -26.078 5.688 1 91.19 142 CYS A C 1
ATOM 1052 O O . CYS A 1 142 ? -2.412 -26.547 5.484 1 91.19 142 CYS A O 1
ATOM 1054 N N . PHE A 1 143 ? -0.494 -25.734 4.719 1 93.5 143 PHE A N 1
ATOM 1055 C CA . PHE A 1 143 ? -0.943 -25.797 3.334 1 93.5 143 PHE A CA 1
ATOM 1056 C C . PHE A 1 143 ? -1.177 -27.234 2.895 1 93.5 143 PHE A C 1
ATOM 1058 O O . PHE A 1 143 ? -0.318 -28.094 3.096 1 93.5 143 PHE A O 1
ATOM 1065 N N . GLN A 1 144 ? -2.311 -27.438 2.279 1 90.38 144 GLN A N 1
ATOM 1066 C CA . GLN A 1 144 ? -2.682 -28.766 1.811 1 90.38 144 GLN A CA 1
ATOM 1067 C C . GLN A 1 144 ? -2.266 -28.969 0.357 1 90.38 144 GLN A C 1
ATOM 1069 O O . GLN A 1 144 ? -2.514 -28.125 -0.494 1 90.38 144 GLN A O 1
ATOM 1074 N N . GLU A 1 145 ? -1.709 -30.125 0.123 1 85.25 145 GLU A N 1
ATOM 1075 C CA . GLU A 1 145 ? -1.253 -30.406 -1.234 1 85.25 145 GLU A CA 1
ATOM 1076 C C . GLU A 1 145 ? -2.342 -31.094 -2.051 1 85.25 145 GLU A C 1
ATOM 1078 O O . GLU A 1 145 ? -2.4 -30.938 -3.273 1 85.25 145 GLU A O 1
ATOM 1083 N N . LYS A 1 146 ? -3.186 -31.75 -1.26 1 84.31 146 LYS A N 1
ATOM 1084 C CA . LYS A 1 146 ? -4.262 -32.438 -1.956 1 84.31 146 LYS A CA 1
ATOM 1085 C C . LYS A 1 146 ? -5.176 -31.469 -2.682 1 84.31 146 LYS A C 1
ATOM 1087 O O . LYS A 1 146 ? -5.629 -30.484 -2.096 1 84.31 146 LYS A O 1
ATOM 1092 N N . LYS A 1 147 ? -5.414 -31.547 -3.977 1 86.62 147 LYS A N 1
ATOM 1093 C CA . LYS A 1 147 ? -6.324 -30.812 -4.844 1 86.62 147 LYS A CA 1
ATOM 1094 C C . LYS A 1 147 ? -5.816 -29.391 -5.086 1 86.62 147 LYS A C 1
ATOM 1096 O O . LYS A 1 147 ? -6.473 -28.594 -5.758 1 86.62 147 LYS A O 1
ATOM 1101 N N . SER A 1 148 ? -4.668 -29.047 -4.477 1 92.31 148 SER A N 1
ATOM 1102 C CA . SER A 1 148 ? -4.164 -27.688 -4.602 1 92.31 148 SER A CA 1
ATOM 1103 C C . SER A 1 148 ? -3.799 -27.359 -6.047 1 92.31 148 SER A C 1
ATOM 1105 O O . SER A 1 148 ? -4.008 -26.234 -6.504 1 92.31 148 SER A O 1
ATOM 1107 N N . CYS A 1 149 ? -3.266 -28.359 -6.699 1 93.38 149 CYS A N 1
ATOM 1108 C CA . CYS A 1 149 ? -2.859 -28.172 -8.086 1 93.38 149 CYS A CA 1
ATOM 1109 C C . CYS A 1 149 ? -4.047 -27.766 -8.945 1 93.38 149 CYS A C 1
ATOM 1111 O O . CYS A 1 149 ? -3.975 -26.781 -9.695 1 93.38 149 CYS A O 1
ATOM 1113 N N . GLU A 1 150 ? -5.148 -28.469 -8.82 1 93.31 150 GLU A N 1
ATOM 1114 C CA . GLU A 1 150 ? -6.355 -28.188 -9.586 1 93.31 150 GLU A CA 1
ATOM 1115 C C . GLU A 1 150 ? -6.945 -26.828 -9.203 1 93.31 150 GLU A C 1
ATOM 1117 O O . GLU A 1 150 ? -7.367 -26.062 -10.078 1 93.31 150 GLU A O 1
ATOM 1122 N N . LEU A 1 151 ? -6.949 -26.562 -7.953 1 94.44 151 LEU A N 1
ATOM 1123 C CA . LEU A 1 151 ? -7.523 -25.312 -7.453 1 94.44 151 LEU A CA 1
ATOM 1124 C C . LEU A 1 151 ? -6.734 -24.109 -7.957 1 94.44 151 LEU A C 1
ATOM 1126 O O . LEU A 1 151 ? -7.32 -23.125 -8.406 1 94.44 151 LEU A O 1
ATOM 1130 N N . ILE A 1 152 ? -5.438 -24.172 -7.91 1 96.69 152 ILE A N 1
ATOM 1131 C CA . ILE A 1 152 ? -4.574 -23.078 -8.352 1 96.69 152 ILE A CA 1
ATOM 1132 C C . ILE A 1 152 ? -4.746 -22.859 -9.852 1 96.69 152 ILE A C 1
ATOM 1134 O O . ILE A 1 152 ? -4.852 -21.719 -10.305 1 96.69 152 ILE A O 1
ATOM 1138 N N . LYS A 1 153 ? -4.777 -23.938 -10.602 1 96.06 153 LYS A N 1
ATOM 1139 C CA . LYS A 1 153 ? -5.008 -23.828 -12.039 1 96.06 153 LYS A CA 1
ATOM 1140 C C . LYS A 1 153 ? -6.332 -23.125 -12.328 1 96.06 153 LYS A C 1
ATOM 1142 O O . LYS A 1 153 ? -6.391 -22.219 -13.156 1 96.06 153 LYS A O 1
ATOM 1147 N N . MET A 1 154 ? -7.395 -23.516 -11.617 1 95.81 154 MET A N 1
ATOM 1148 C CA . MET A 1 154 ? -8.711 -22.906 -11.805 1 95.81 154 MET A CA 1
ATOM 1149 C C . MET A 1 154 ? -8.68 -21.406 -11.492 1 95.81 154 MET A C 1
ATOM 1151 O O . MET A 1 154 ? -9.281 -20.609 -12.211 1 95.81 154 MET A O 1
ATOM 1155 N N . LEU A 1 155 ? -8.031 -21.078 -10.484 1 97.5 155 LEU A N 1
ATOM 1156 C CA . LEU A 1 155 ? -7.93 -19.688 -10.086 1 97.5 155 LEU A CA 1
ATOM 1157 C C . LEU A 1 155 ? -7.172 -18.875 -11.133 1 97.5 155 LEU A C 1
ATOM 1159 O O . LEU A 1 155 ? -7.53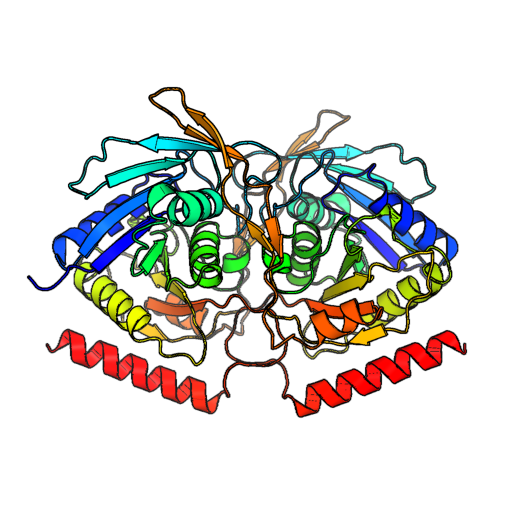1 -17.719 -11.422 1 97.5 155 LEU A O 1
ATOM 1163 N N . VAL A 1 156 ? -6.109 -19.453 -11.68 1 97.56 156 VAL A N 1
ATOM 1164 C CA . VAL A 1 156 ? -5.352 -18.797 -12.742 1 97.56 156 VAL A CA 1
ATOM 1165 C C . VAL A 1 156 ? -6.258 -18.547 -13.945 1 97.56 156 VAL A C 1
ATOM 1167 O O . VAL A 1 156 ? -6.293 -17.438 -14.484 1 97.56 156 VAL A O 1
ATOM 1170 N N . LEU A 1 157 ? -6.965 -19.547 -14.312 1 95.81 157 LEU A N 1
ATOM 1171 C CA . LEU A 1 157 ? -7.875 -19.422 -15.445 1 95.81 157 LEU A CA 1
ATOM 1172 C C . LEU A 1 157 ? -8.961 -18.391 -15.164 1 95.81 157 LEU A C 1
ATOM 1174 O O . LEU A 1 157 ? -9.344 -17.625 -16.047 1 95.81 157 LEU A O 1
ATOM 1178 N N . TYR A 1 158 ? -9.438 -18.391 -13.961 1 96.69 158 TYR A N 1
ATOM 1179 C CA . TYR A 1 158 ? -10.445 -17.406 -13.578 1 96.69 158 TYR A CA 1
ATOM 1180 C C . TYR A 1 158 ? -9.898 -15.992 -13.688 1 96.69 158 TYR A C 1
ATOM 1182 O O . TYR A 1 158 ? -10.57 -15.102 -14.227 1 96.69 158 TYR A O 1
ATOM 1190 N N . ALA A 1 159 ? -8.734 -15.797 -13.195 1 97.5 159 ALA A N 1
ATOM 1191 C CA . ALA A 1 159 ? -8.117 -14.477 -13.281 1 97.5 159 ALA A CA 1
ATOM 1192 C C . ALA A 1 159 ? -7.949 -14.039 -14.734 1 97.5 159 ALA A C 1
ATOM 1194 O O . ALA A 1 159 ? -8.188 -12.875 -15.07 1 97.5 159 ALA A O 1
ATOM 1195 N N . LEU A 1 160 ? -7.613 -14.906 -15.547 1 96.69 160 LEU A N 1
ATOM 1196 C CA . LEU A 1 160 ? -7.363 -14.609 -16.953 1 96.69 160 LEU A CA 1
ATOM 1197 C C . LEU A 1 160 ? -8.664 -14.32 -17.688 1 96.69 160 LEU A C 1
ATOM 1199 O O . LEU A 1 160 ? -8.656 -13.719 -18.766 1 96.69 160 LEU A O 1
ATOM 1203 N N . SER A 1 161 ? -9.789 -14.773 -17.156 1 94.56 161 SER A N 1
ATOM 1204 C CA . SER A 1 161 ? -11.086 -14.492 -17.781 1 94.56 161 SER A CA 1
ATOM 1205 C C . SER A 1 161 ? -11.516 -13.055 -17.531 1 94.56 161 SER A C 1
ATOM 1207 O O . SER A 1 161 ? -12.5 -12.586 -18.109 1 94.56 161 SER A O 1
ATOM 1209 N N . ARG A 1 162 ? -10.867 -12.273 -16.688 1 92.31 162 ARG A N 1
ATOM 1210 C CA . ARG A 1 162 ? -11.094 -10.859 -16.406 1 92.31 162 ARG A CA 1
ATOM 1211 C C . ARG A 1 162 ? -12.555 -10.594 -16.062 1 92.31 162 ARG A C 1
ATOM 1213 O O . ARG A 1 162 ? -13.227 -9.812 -16.75 1 92.31 162 ARG A O 1
ATOM 1220 N N . PRO A 1 163 ? -12.977 -11.062 -14.883 1 90.25 163 PRO A N 1
ATOM 1221 C CA . PRO A 1 163 ? -14.398 -11.031 -14.539 1 90.25 163 PRO A CA 1
ATOM 1222 C C . PRO A 1 163 ? -14.875 -9.641 -14.117 1 90.25 163 PRO A C 1
ATOM 1224 O O . PRO A 1 163 ? -16.078 -9.398 -14.016 1 90.25 163 PRO A O 1
ATOM 1227 N N . PHE A 1 164 ? -13.984 -8.688 -13.883 1 92.5 164 PHE A N 1
ATOM 1228 C CA . PHE A 1 164 ? -14.352 -7.352 -13.438 1 92.5 164 PHE A CA 1
ATOM 1229 C C . PHE A 1 164 ? -14.227 -6.348 -14.578 1 92.5 164 PHE A C 1
ATOM 1231 O O . PHE A 1 164 ? -13.516 -6.598 -15.555 1 92.5 164 PHE A O 1
ATOM 1238 N N . PRO A 1 165 ? -14.883 -5.223 -14.445 1 89.62 165 PRO A N 1
ATOM 1239 C CA . PRO A 1 165 ? -14.859 -4.215 -15.508 1 89.62 165 PRO A CA 1
ATOM 1240 C C . PRO A 1 165 ? -13.469 -3.635 -15.742 1 89.62 165 PRO A C 1
ATOM 1242 O O . PRO A 1 165 ? -13.195 -3.084 -16.812 1 89.62 165 PRO A O 1
ATOM 1245 N N . LEU A 1 166 ? -12.672 -3.658 -14.734 1 91.94 166 LEU A N 1
ATOM 1246 C CA . LEU A 1 166 ? -11.273 -3.271 -14.875 1 91.94 166 LEU A CA 1
ATOM 1247 C C . LEU A 1 166 ? -10.352 -4.43 -14.516 1 91.94 166 LEU A C 1
ATOM 1249 O O . LEU A 1 166 ? -10.781 -5.402 -13.891 1 91.94 166 LEU A O 1
ATOM 1253 N N . LEU A 1 167 ? -9.117 -4.262 -14.961 1 92.31 167 LEU A N 1
ATOM 1254 C CA . LEU A 1 167 ? -8.133 -5.273 -14.578 1 92.31 167 LEU A CA 1
ATOM 1255 C C . LEU A 1 167 ? -7.938 -5.289 -13.062 1 92.31 167 LEU A C 1
ATOM 1257 O O . LEU A 1 167 ? -7.699 -4.246 -12.453 1 92.31 167 LEU A O 1
ATOM 1261 N N . THR A 1 168 ? -8.141 -6.488 -12.516 1 92.31 168 THR A N 1
ATOM 1262 C CA . THR A 1 168 ? -7.973 -6.703 -11.086 1 92.31 168 THR A CA 1
ATOM 1263 C C . THR A 1 168 ? -7.082 -7.918 -10.828 1 92.31 168 THR A C 1
ATOM 1265 O O . THR A 1 168 ? -6.906 -8.766 -11.703 1 92.31 168 THR A O 1
ATOM 1268 N N . GLY A 1 169 ? -6.426 -7.824 -9.719 1 97.56 169 GLY A N 1
ATOM 1269 C CA . GLY A 1 169 ? -5.844 -9.039 -9.172 1 97.56 169 GLY A CA 1
ATOM 1270 C C . GLY A 1 169 ? -6.754 -9.742 -8.18 1 97.56 169 GLY A C 1
ATOM 1271 O O . GLY A 1 169 ? -7.902 -9.336 -7.988 1 97.56 169 GLY A O 1
ATOM 1272 N N . PHE A 1 170 ? -6.215 -10.836 -7.613 1 98.75 170 PHE A N 1
ATOM 1273 C CA . PHE A 1 170 ? -6.918 -11.531 -6.539 1 98.75 170 PHE A CA 1
ATOM 1274 C C . PHE A 1 170 ? -5.992 -11.789 -5.359 1 98.75 170 PHE A C 1
ATOM 1276 O O . PHE A 1 170 ? -4.801 -12.047 -5.543 1 98.75 170 PHE A O 1
ATOM 1283 N N . ASN A 1 171 ? -6.527 -11.594 -4.199 1 98.81 171 ASN A N 1
ATOM 1284 C CA . ASN A 1 171 ? -5.926 -12.016 -2.938 1 98.81 171 ASN A CA 1
ATOM 1285 C C . ASN A 1 171 ? -6.574 -13.289 -2.404 1 98.81 171 ASN A C 1
ATOM 1287 O O . ASN A 1 171 ? -7.727 -13.266 -1.965 1 98.81 171 ASN A O 1
ATOM 1291 N N . VAL A 1 172 ? -5.82 -14.359 -2.469 1 98.88 172 VAL A N 1
ATOM 1292 C CA . VAL A 1 172 ? -6.352 -15.664 -2.088 1 98.88 172 VAL A CA 1
ATOM 1293 C C . VAL A 1 172 ? -5.73 -16.109 -0.764 1 98.88 172 VAL A C 1
ATOM 1295 O O . VAL A 1 172 ? -4.508 -16.125 -0.618 1 98.88 172 VAL A O 1
ATOM 1298 N N . ASN A 1 173 ? -6.547 -16.438 0.196 1 98.62 173 ASN A N 1
ATOM 1299 C CA . ASN A 1 173 ? -6.086 -16.984 1.473 1 98.62 173 ASN A CA 1
ATOM 1300 C C . ASN A 1 173 ? -6.621 -18.391 1.71 1 98.62 173 ASN A C 1
ATOM 1302 O O . ASN A 1 173 ? -7.832 -18.625 1.642 1 98.62 173 ASN A O 1
ATOM 1306 N N . PHE A 1 174 ? -5.703 -19.297 1.92 1 97.5 174 PHE A N 1
ATOM 1307 C CA . PHE A 1 174 ? -6.059 -20.656 2.324 1 97.5 174 PHE A CA 1
ATOM 1308 C C . PHE A 1 174 ? -6.25 -20.734 3.834 1 97.5 174 PHE A C 1
ATOM 1310 O O . PHE A 1 174 ? -5.387 -20.297 4.598 1 97.5 174 PHE A O 1
ATOM 1317 N N . PRO A 1 175 ? -7.367 -21.266 4.293 1 96.31 175 PRO A N 1
ATOM 1318 C CA . PRO A 1 175 ? -7.578 -21.375 5.738 1 96.31 175 PRO A CA 1
ATOM 1319 C C . PRO A 1 175 ? -6.633 -22.391 6.391 1 96.31 175 PRO A C 1
ATOM 1321 O O . PRO A 1 175 ? -6.066 -23.25 5.703 1 96.31 175 PRO A O 1
ATOM 1324 N N . ALA A 1 176 ? -6.441 -22.094 7.637 1 90.88 176 ALA A N 1
ATOM 1325 C CA . ALA A 1 176 ? -5.703 -23.094 8.422 1 90.88 176 ALA A CA 1
ATOM 1326 C C . ALA A 1 176 ? -6.625 -24.219 8.875 1 90.88 176 ALA A C 1
ATOM 1328 O O . ALA A 1 176 ? -7.668 -23.969 9.484 1 90.88 176 ALA A O 1
ATOM 1329 N N . CYS A 1 177 ? -6.297 -25.406 8.344 1 84.38 177 CYS A N 1
ATOM 1330 C CA . CYS A 1 177 ? -7.082 -26.578 8.758 1 84.38 177 CYS A CA 1
ATOM 1331 C C . CYS A 1 177 ? -6.262 -27.5 9.656 1 84.38 177 CYS A C 1
ATOM 1333 O O . CYS A 1 177 ? -5.145 -27.875 9.305 1 84.38 177 CYS A O 1
ATOM 1335 N N . GLU A 1 178 ? -6.738 -27.578 10.844 1 74.25 178 GLU A N 1
ATOM 1336 C CA . GLU A 1 178 ? -6.07 -28.484 11.766 1 74.25 178 GLU A CA 1
ATOM 1337 C C . GLU A 1 178 ? -6.238 -29.938 11.336 1 74.25 178 GLU A C 1
ATOM 1339 O O . GLU A 1 178 ? -7.215 -30.281 10.664 1 74.25 178 GLU A O 1
ATOM 1344 N N . ASN A 1 179 ? -5.359 -30.797 11.719 1 71.38 179 ASN A N 1
ATOM 1345 C CA . ASN A 1 179 ? -5.43 -32.25 11.594 1 71.38 179 ASN A CA 1
ATOM 1346 C C . ASN A 1 179 ? -5.66 -32.688 10.148 1 71.38 179 ASN A C 1
ATOM 1348 O O . ASN A 1 179 ? -6.414 -33.625 9.891 1 71.38 179 ASN A O 1
ATOM 1352 N N . ASN A 1 180 ? -5.277 -31.891 9.195 1 68.75 180 ASN A N 1
ATOM 1353 C CA . ASN A 1 180 ? -5.336 -32.25 7.777 1 68.75 180 ASN A CA 1
ATOM 1354 C C . ASN A 1 180 ? -6.77 -32.25 7.258 1 68.75 180 ASN A C 1
ATOM 1356 O O . ASN A 1 180 ? -7.109 -33.031 6.367 1 68.75 180 ASN A O 1
ATOM 1360 N N . GLU A 1 181 ? -7.543 -31.5 7.965 1 82.75 181 GLU A N 1
ATOM 1361 C CA . GLU A 1 181 ? -8.898 -31.328 7.445 1 82.75 181 GLU A CA 1
ATOM 1362 C C . GLU A 1 181 ? -8.891 -30.672 6.074 1 82.75 181 GLU A C 1
ATOM 1364 O O . GLU A 1 181 ? -8.016 -29.844 5.785 1 82.75 181 GLU A O 1
ATOM 1369 N N . GLU A 1 182 ? -9.906 -31.094 5.281 1 87.81 182 GLU A N 1
ATOM 1370 C CA . GLU A 1 182 ? -10 -30.578 3.924 1 87.81 182 GLU A CA 1
ATOM 1371 C C . GLU A 1 182 ? -10.633 -29.188 3.914 1 87.81 182 GLU A C 1
ATOM 1373 O O . GLU A 1 182 ? -11.445 -28.859 4.781 1 87.81 182 GLU A O 1
ATOM 1378 N N . TRP A 1 183 ? -10.195 -28.375 2.977 1 92.88 183 TRP A N 1
ATOM 1379 C CA . TRP A 1 183 ? -10.883 -27.109 2.73 1 92.88 183 TRP A CA 1
ATOM 1380 C C . TRP A 1 183 ? -12.359 -27.344 2.408 1 92.88 183 TRP A C 1
ATOM 1382 O O . TRP A 1 183 ? -12.695 -28.297 1.694 1 92.88 183 TRP A O 1
ATOM 1392 N N . GLN A 1 184 ? -13.25 -26.531 2.902 1 92.44 184 GLN A N 1
ATOM 1393 C CA . GLN A 1 184 ? -14.688 -26.734 2.785 1 92.44 184 GLN A CA 1
ATOM 1394 C C . GLN A 1 184 ? -15.266 -25.922 1.632 1 92.44 184 GLN A C 1
ATOM 1396 O O . GLN A 1 184 ? -16.453 -25.594 1.629 1 92.44 184 GLN A O 1
ATOM 1401 N N . GLY A 1 185 ? -14.414 -25.562 0.696 1 93.19 185 GLY A N 1
ATOM 1402 C CA . GLY A 1 185 ? -14.867 -24.812 -0.467 1 93.19 185 GLY A CA 1
ATOM 1403 C C . GLY A 1 185 ? -14.07 -23.547 -0.701 1 93.19 185 GLY A C 1
ATOM 1404 O O . GLY A 1 185 ? -13.016 -23.344 -0.101 1 93.19 185 GLY A O 1
ATOM 1405 N N . MET A 1 186 ? -14.516 -22.828 -1.662 1 96.56 186 MET A N 1
ATOM 1406 C CA . MET A 1 186 ? -13.906 -21.578 -2.084 1 96.56 186 MET A CA 1
ATOM 1407 C C . MET A 1 186 ? -14.977 -20.516 -2.348 1 96.56 186 MET A C 1
ATOM 1409 O O . MET A 1 186 ? -16.031 -20.812 -2.914 1 96.56 186 MET A O 1
ATOM 1413 N N . LYS A 1 187 ? -14.688 -19.328 -1.905 1 97.62 187 LYS A N 1
ATOM 1414 C CA . LYS A 1 187 ? -15.688 -18.281 -2.021 1 97.62 187 LYS A CA 1
ATOM 1415 C C . LYS A 1 187 ? -15.062 -16.969 -2.49 1 97.62 187 LYS A C 1
ATOM 1417 O O . LYS A 1 187 ? -13.977 -16.594 -2.029 1 97.62 187 LYS A O 1
ATOM 1422 N N . LEU A 1 188 ? -15.75 -16.328 -3.486 1 98.44 188 LEU A N 1
ATOM 1423 C CA . LEU A 1 188 ? -15.438 -14.938 -3.814 1 98.44 188 LEU A CA 1
ATOM 1424 C C . LEU A 1 188 ? -15.992 -13.992 -2.76 1 98.44 188 LEU A C 1
ATOM 1426 O O . LEU A 1 188 ? -17.188 -14.031 -2.449 1 98.44 188 LEU A O 1
ATOM 1430 N N . VAL A 1 189 ? -15.141 -13.188 -2.152 1 98.44 189 VAL A N 1
ATOM 1431 C CA . VAL A 1 189 ? -15.555 -12.336 -1.045 1 98.44 189 VAL A CA 1
ATOM 1432 C C . VAL A 1 189 ? -14.984 -10.93 -1.242 1 98.44 189 VAL A C 1
ATOM 1434 O O . VAL A 1 189 ? -14.062 -10.727 -2.035 1 98.44 189 VAL A O 1
ATOM 1437 N N . ALA A 1 190 ? -15.625 -9.969 -0.577 1 97.31 190 ALA A N 1
ATOM 1438 C CA . ALA A 1 190 ? -14.992 -8.656 -0.421 1 97.31 190 ALA A CA 1
ATOM 1439 C C . ALA A 1 190 ? -13.969 -8.68 0.712 1 97.31 190 ALA A C 1
ATOM 1441 O O . ALA A 1 190 ? -14.172 -9.352 1.726 1 97.31 190 ALA A O 1
ATOM 1442 N N . THR A 1 191 ? -12.922 -7.961 0.488 1 96.94 191 THR A N 1
ATOM 1443 C CA . THR A 1 191 ? -11.898 -7.887 1.523 1 96.94 191 THR A CA 1
ATOM 1444 C C . THR A 1 191 ? -12.5 -7.402 2.842 1 96.94 191 THR A C 1
ATOM 1446 O O . THR A 1 191 ? -13.281 -6.453 2.863 1 96.94 191 THR A O 1
ATOM 1449 N N . GLY A 1 192 ? -12.109 -8.008 3.912 1 95 192 GLY A N 1
ATOM 1450 C CA . GLY A 1 192 ? -12.617 -7.68 5.234 1 95 192 GLY A CA 1
ATOM 1451 C C . GLY A 1 192 ? -11.906 -6.5 5.867 1 95 192 GLY A C 1
ATOM 1452 O O . GLY A 1 192 ? -11.023 -5.891 5.25 1 95 192 GLY A O 1
ATOM 1453 N N . LYS A 1 193 ? -12.328 -6.195 7.074 1 92.94 193 LYS A N 1
ATOM 1454 C CA . LYS A 1 193 ? -11.805 -5.051 7.812 1 92.94 193 LYS A CA 1
ATOM 1455 C C . LYS A 1 193 ? -10.781 -5.492 8.859 1 92.94 193 LYS A C 1
ATOM 1457 O O . LYS A 1 193 ? -10.109 -4.66 9.469 1 92.94 193 LYS A O 1
ATOM 1462 N N . GLU A 1 194 ? -10.742 -6.816 9.125 1 92.06 194 GLU A N 1
ATOM 1463 C CA . GLU A 1 194 ? -9.867 -7.344 10.164 1 92.06 194 GLU A CA 1
ATOM 1464 C C . GLU A 1 194 ? -8.398 -7.094 9.828 1 92.06 194 GLU A C 1
ATOM 1466 O O . GLU A 1 194 ? -8.023 -7.047 8.648 1 92.06 194 GLU A O 1
ATOM 1471 N N . PHE A 1 195 ? -7.609 -6.805 10.828 1 88.44 195 PHE A N 1
ATOM 1472 C CA . PHE A 1 195 ? -6.172 -6.656 10.641 1 88.44 195 PHE A CA 1
ATOM 1473 C C . PHE A 1 195 ? -5.418 -7.004 11.914 1 88.44 195 PHE A C 1
ATOM 1475 O O . PHE A 1 195 ? -5.992 -6.98 13.008 1 88.44 195 PHE A O 1
ATOM 1482 N N . ALA A 1 196 ? -4.176 -7.375 11.711 1 83.12 196 ALA A N 1
ATOM 1483 C CA . ALA A 1 196 ? -3.309 -7.645 12.852 1 83.12 196 ALA A CA 1
ATOM 1484 C C . ALA A 1 196 ? -2.705 -6.355 13.398 1 83.12 196 ALA A C 1
ATOM 1486 O O . ALA A 1 196 ? -2.053 -5.609 12.664 1 83.12 196 ALA A O 1
ATOM 1487 N N . TYR A 1 197 ? -3.016 -6.152 14.664 1 83.19 197 TYR A N 1
ATOM 1488 C CA . TYR A 1 197 ? -2.494 -4.965 15.328 1 83.19 197 TYR A CA 1
ATOM 1489 C C . TYR A 1 197 ? -1.251 -5.293 16.141 1 83.19 197 TYR A C 1
ATOM 1491 O O . TYR A 1 197 ? -1.258 -6.234 16.938 1 83.19 197 TYR A O 1
ATOM 1499 N N . GLY A 1 198 ? -0.229 -4.543 15.844 1 79.25 198 GLY A N 1
ATOM 1500 C CA . GLY A 1 198 ? 0.998 -4.77 16.594 1 79.25 198 GLY A CA 1
ATOM 1501 C C . GLY A 1 198 ? 1.273 -3.699 17.625 1 79.25 198 GLY A C 1
ATOM 1502 O O . GLY A 1 198 ? 0.958 -2.527 17.422 1 79.25 198 GLY A O 1
ATOM 1503 N N . VAL A 1 199 ? 1.835 -4.168 18.781 1 86.5 199 VAL A N 1
ATOM 1504 C CA . VAL A 1 199 ? 2.336 -3.271 19.828 1 86.5 199 VAL A CA 1
ATOM 1505 C C . VAL A 1 199 ? 3.863 -3.275 19.812 1 86.5 199 VAL A C 1
ATOM 1507 O O . VAL A 1 199 ? 4.488 -4.34 19.859 1 86.5 199 VAL A O 1
ATOM 1510 N N . PRO A 1 200 ? 4.379 -2.047 19.703 1 94.69 200 PRO A N 1
ATOM 1511 C CA . PRO A 1 200 ? 5.844 -2.02 19.75 1 94.69 200 PRO A CA 1
ATOM 1512 C C . PRO A 1 200 ? 6.402 -2.637 21.031 1 94.69 200 PRO A C 1
ATOM 1514 O O . PRO A 1 200 ? 5.941 -2.316 22.125 1 94.69 200 PRO A O 1
ATOM 1517 N N . ARG A 1 201 ? 7.363 -3.533 20.859 1 95.5 201 ARG A N 1
ATOM 1518 C CA . ARG A 1 201 ? 8.039 -4.148 21.984 1 95.5 201 ARG A CA 1
ATOM 1519 C C . ARG A 1 201 ? 9.43 -3.557 22.188 1 95.5 201 ARG A C 1
ATOM 1521 O O . ARG A 1 201 ? 10.289 -3.666 21.312 1 95.5 201 ARG A O 1
ATOM 1528 N N . LEU A 1 202 ? 9.672 -3.01 23.359 1 96.31 202 LEU A N 1
ATOM 1529 C CA . LEU A 1 202 ? 10.969 -2.416 23.672 1 96.31 202 LEU A CA 1
ATOM 1530 C C . LEU A 1 202 ? 12.039 -3.492 23.812 1 96.31 202 LEU A C 1
ATOM 1532 O O . LEU A 1 202 ? 11.875 -4.453 24.562 1 96.31 202 LEU A O 1
ATOM 1536 N N . LEU A 1 203 ? 13.062 -3.346 23.047 1 96.5 203 LEU A N 1
ATOM 1537 C CA . LEU A 1 203 ? 14.172 -4.289 23.078 1 96.5 203 LEU A CA 1
ATOM 1538 C C . LEU A 1 203 ? 15.305 -3.76 23.938 1 96.5 203 LEU A C 1
ATOM 1540 O O . LEU A 1 203 ? 15.898 -4.512 24.719 1 96.5 203 LEU A O 1
ATOM 1544 N N . CYS A 1 204 ? 15.617 -2.455 23.719 1 96.12 204 CYS A N 1
ATOM 1545 C CA . CYS A 1 204 ? 16.75 -1.839 24.422 1 96.12 204 CYS A CA 1
ATOM 1546 C C . CYS A 1 204 ? 16.562 -0.329 24.531 1 96.12 204 CYS A C 1
ATOM 1548 O O . CYS A 1 204 ? 15.938 0.285 23.656 1 96.12 204 CYS A O 1
ATOM 1550 N N . ASP A 1 205 ? 17.031 0.23 25.625 1 95.94 205 ASP A N 1
ATOM 1551 C CA . ASP A 1 205 ? 17.078 1.665 25.891 1 95.94 205 ASP A CA 1
ATOM 1552 C C . ASP A 1 205 ? 18.484 2.088 26.328 1 95.94 205 ASP A C 1
ATOM 1554 O O . ASP A 1 205 ? 18.906 1.799 27.438 1 95.94 205 ASP A O 1
ATOM 1558 N N . ASP A 1 206 ? 19.125 2.785 25.406 1 94.81 206 ASP A N 1
ATOM 1559 C CA . ASP A 1 206 ? 20.5 3.141 25.75 1 94.81 206 ASP A CA 1
ATOM 1560 C C . ASP A 1 206 ? 20.578 4.562 26.297 1 94.81 206 ASP A C 1
ATOM 1562 O O . ASP A 1 206 ? 21.656 5.137 26.406 1 94.81 206 ASP A O 1
ATOM 1566 N N . GLY A 1 207 ? 19.484 5.137 26.703 1 92.5 207 GLY A N 1
ATOM 1567 C CA . GLY A 1 207 ? 19.422 6.48 27.25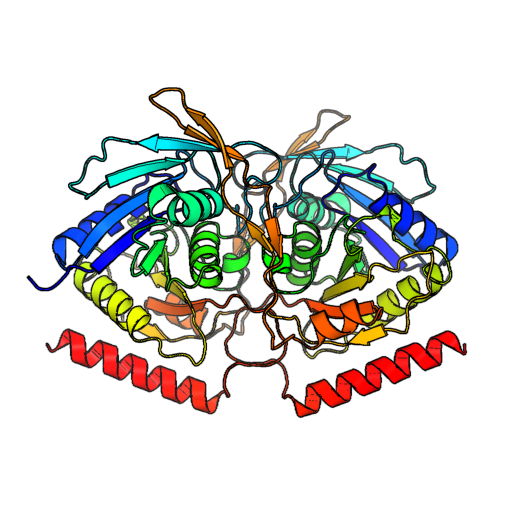 1 92.5 207 GLY A CA 1
ATOM 1568 C C . GLY A 1 207 ? 19.188 7.547 26.188 1 92.5 207 GLY A C 1
ATOM 1569 O O . GLY A 1 207 ? 18.469 8.516 26.422 1 92.5 207 GLY A O 1
ATOM 1570 N N . LYS A 1 208 ? 19.734 7.332 25.078 1 93.12 208 LYS A N 1
ATOM 1571 C CA . LYS A 1 208 ? 19.562 8.266 23.969 1 93.12 208 LYS A CA 1
ATOM 1572 C C . LYS A 1 208 ? 18.547 7.746 22.969 1 93.12 208 LYS A C 1
ATOM 1574 O O . LYS A 1 208 ? 17.703 8.508 22.469 1 93.12 208 LYS A O 1
ATOM 1579 N N . ARG A 1 209 ? 18.703 6.48 22.781 1 95.25 209 ARG A N 1
ATOM 1580 C CA . ARG A 1 209 ? 17.844 5.824 21.797 1 95.25 209 ARG A CA 1
ATOM 1581 C C . ARG A 1 209 ? 17.109 4.641 22.422 1 95.25 209 ARG A C 1
ATOM 1583 O O . ARG A 1 209 ? 17.656 3.939 23.281 1 95.25 209 ARG A O 1
ATOM 1590 N N . LYS A 1 210 ? 15.859 4.465 22.016 1 97.81 210 LYS A N 1
ATOM 1591 C CA . LYS A 1 210 ? 15.094 3.256 22.312 1 97.81 210 LYS A CA 1
ATOM 1592 C C . LYS A 1 210 ? 14.93 2.389 21.062 1 97.81 210 LYS A C 1
ATOM 1594 O O . LYS A 1 210 ? 14.648 2.9 19.984 1 97.81 210 LYS A O 1
ATOM 1599 N N . PHE A 1 211 ? 15.172 1.11 21.203 1 97.69 211 PHE A N 1
ATOM 1600 C CA . PHE A 1 211 ? 15.031 0.152 20.109 1 97.69 211 PHE A CA 1
ATOM 1601 C C . PHE A 1 211 ? 13.805 -0.727 20.312 1 97.69 211 PHE A C 1
ATOM 1603 O O . PHE A 1 211 ? 13.578 -1.238 21.422 1 97.69 211 PHE A O 1
ATOM 1610 N N . TYR A 1 212 ? 13.055 -0.873 19.203 1 97.38 212 TYR A N 1
ATOM 1611 C CA . TYR A 1 212 ? 11.797 -1.606 19.281 1 97.38 212 TYR A CA 1
ATOM 1612 C C . TYR A 1 212 ? 11.734 -2.709 18.234 1 97.38 212 TYR A C 1
ATOM 1614 O O . TYR A 1 212 ? 12.297 -2.568 17.141 1 97.38 212 TYR A O 1
ATOM 1622 N N . SER A 1 213 ? 11.078 -3.809 18.609 1 96.19 213 SER A N 1
ATOM 1623 C CA . SER A 1 213 ? 10.562 -4.766 17.625 1 96.19 213 SER A CA 1
ATOM 1624 C C . SER A 1 213 ? 9.102 -4.484 17.297 1 96.19 213 SER A C 1
ATOM 1626 O O . SER A 1 213 ? 8.305 -4.18 18.203 1 96.19 213 SER A O 1
ATOM 1628 N N . LEU A 1 214 ? 8.758 -4.59 16 1 93.31 214 LEU A N 1
ATOM 1629 C CA . LEU A 1 214 ? 7.395 -4.324 15.578 1 93.31 214 LEU A CA 1
ATOM 1630 C C . LEU A 1 214 ? 6.738 -5.594 15.039 1 93.31 214 LEU A C 1
ATOM 1632 O O . LEU A 1 214 ? 5.695 -5.527 14.375 1 93.31 214 LEU A O 1
ATOM 1636 N N . ASN A 1 215 ? 7.234 -6.703 15.25 1 87.75 215 ASN A N 1
ATOM 1637 C CA . ASN A 1 215 ? 6.773 -7.957 14.664 1 87.75 215 ASN A CA 1
ATOM 1638 C C . ASN A 1 215 ? 5.695 -8.617 15.516 1 87.75 215 ASN A C 1
ATOM 1640 O O . ASN A 1 215 ? 5.121 -9.633 15.125 1 87.75 215 ASN A O 1
ATOM 1644 N N . ASP A 1 216 ? 5.43 -8.047 16.672 1 79.31 216 ASP A N 1
ATOM 1645 C CA . ASP A 1 216 ? 4.418 -8.633 17.547 1 79.31 216 ASP A CA 1
ATOM 1646 C C . ASP A 1 216 ? 3.016 -8.164 17.156 1 79.31 216 ASP A C 1
ATOM 1648 O O . ASP A 1 216 ? 2.594 -7.07 17.531 1 79.31 216 ASP A O 1
ATOM 1652 N N . CYS A 1 217 ? 2.363 -9 16.391 1 74.38 217 CYS A N 1
ATOM 1653 C CA . CYS A 1 217 ? 1.043 -8.602 15.914 1 74.38 217 CYS A CA 1
ATOM 1654 C C . CYS A 1 217 ? -0.033 -9.539 16.453 1 74.38 217 CYS A C 1
ATOM 1656 O O . CYS A 1 217 ? 0.2 -10.742 16.594 1 74.38 217 CYS A O 1
ATOM 1658 N N . GLN A 1 218 ? -1.05 -8.961 16.906 1 76.44 218 GLN A N 1
ATOM 1659 C CA . GLN A 1 218 ? -2.219 -9.711 17.359 1 76.44 218 GLN A CA 1
ATOM 1660 C C . GLN A 1 218 ? -3.434 -9.406 16.484 1 76.44 218 GLN A C 1
ATOM 1662 O O . GLN A 1 218 ? -3.588 -8.289 15.992 1 76.44 218 GLN A O 1
ATOM 1667 N N . ARG A 1 219 ? -4.164 -10.484 16.344 1 72.31 219 ARG A N 1
ATOM 1668 C CA . ARG A 1 219 ? -5.375 -10.305 15.547 1 72.31 219 ARG A CA 1
ATOM 1669 C C . ARG A 1 219 ? -6.516 -9.758 16.406 1 72.31 219 ARG A C 1
ATOM 1671 O O . ARG A 1 219 ? -6.816 -10.312 17.469 1 72.31 219 ARG A O 1
ATOM 1678 N N . LEU A 1 220 ? -6.973 -8.594 15.961 1 68.06 220 LEU A N 1
ATOM 1679 C CA . LEU A 1 220 ? -8.133 -8.016 16.641 1 68.06 220 LEU A CA 1
ATOM 1680 C C . LEU A 1 220 ? -9.43 -8.445 15.961 1 68.06 220 LEU A C 1
ATOM 1682 O O . LEU A 1 220 ? -9.57 -8.305 14.742 1 68.06 220 LEU A O 1
ATOM 1686 N N . MET A 1 221 ? -10.164 -9.281 16.688 1 70.56 221 MET A N 1
ATOM 1687 C CA . MET A 1 221 ? -11.438 -9.711 16.109 1 70.56 221 MET A CA 1
ATOM 1688 C C . MET A 1 221 ? -12.609 -9.07 16.844 1 70.56 221 MET A C 1
ATOM 1690 O O . MET A 1 221 ? -12.641 -9.047 18.078 1 70.56 221 MET A O 1
ATOM 1694 N N . ASP A 1 222 ? -13.305 -8.312 16.031 1 73.06 222 ASP A N 1
ATOM 1695 C CA . ASP A 1 222 ? -14.562 -7.801 16.578 1 73.06 222 ASP A CA 1
ATOM 1696 C C . ASP A 1 222 ? -15.672 -8.836 16.438 1 73.06 222 ASP A C 1
ATOM 1698 O O . ASP A 1 222 ? -15.492 -9.875 15.797 1 73.06 222 ASP A O 1
ATOM 1702 N N . GLU A 1 223 ? -16.719 -8.594 17.109 1 77.69 223 GLU A N 1
ATOM 1703 C CA . GLU A 1 223 ? -17.859 -9.5 17.062 1 77.69 223 GLU A CA 1
ATOM 1704 C C . GLU A 1 223 ? -18.484 -9.516 15.664 1 77.69 223 GLU A C 1
ATOM 1706 O O . GLU A 1 223 ? -18.969 -10.555 15.219 1 77.69 223 GLU A O 1
ATOM 1711 N N . ASP A 1 224 ? -18.453 -8.438 14.961 1 90.69 224 ASP A N 1
ATOM 1712 C CA . ASP A 1 224 ? -19.016 -8.359 13.617 1 90.69 224 ASP A CA 1
ATOM 1713 C C . ASP A 1 224 ? -17.969 -8.703 12.562 1 90.69 224 ASP A C 1
ATOM 1715 O O . ASP A 1 224 ? -17.422 -7.805 11.914 1 90.69 224 ASP A O 1
ATOM 1719 N N . LEU A 1 225 ? -17.922 -10.039 12.266 1 94.44 225 LEU A N 1
ATOM 1720 C CA . LEU A 1 225 ? -16.875 -10.531 11.375 1 94.44 225 LEU A CA 1
ATOM 1721 C C . LEU A 1 225 ? -17.234 -10.273 9.914 1 94.44 225 LEU A C 1
ATOM 1723 O O . LEU A 1 225 ? -18.391 -10.43 9.523 1 94.44 225 LEU A O 1
ATOM 1727 N N . SER A 1 226 ? -16.328 -9.914 9.133 1 95.75 226 SER A N 1
ATOM 1728 C CA . SER A 1 226 ? -16.531 -9.828 7.688 1 95.75 226 SER A CA 1
ATOM 1729 C C . SER A 1 226 ? -16.797 -11.203 7.078 1 95.75 226 SER A C 1
ATOM 1731 O O . SER A 1 226 ? -16.5 -12.227 7.699 1 95.75 226 SER A O 1
ATOM 1733 N N . GLU A 1 227 ? -17.328 -11.18 5.914 1 96.62 227 GLU A N 1
ATOM 1734 C CA . GLU A 1 227 ? -17.547 -12.43 5.191 1 96.62 227 GLU A CA 1
ATOM 1735 C C . GLU A 1 227 ? -16.219 -13.156 4.961 1 96.62 227 GLU A C 1
ATOM 1737 O O . GLU A 1 227 ? -16.156 -14.383 5.039 1 96.62 227 GLU A O 1
ATOM 1742 N N . GLU A 1 228 ? -15.203 -12.438 4.672 1 97.31 228 GLU A N 1
ATOM 1743 C CA . GLU A 1 228 ? -13.891 -13.039 4.457 1 97.31 228 GLU A CA 1
ATOM 1744 C C . GLU A 1 228 ? -13.406 -13.766 5.707 1 97.31 228 GLU A C 1
ATOM 1746 O O . GLU A 1 228 ? -13.016 -14.938 5.641 1 97.31 228 GLU A O 1
ATOM 1751 N N . CYS A 1 229 ? -13.453 -13.07 6.793 1 96.25 229 CYS A N 1
ATOM 1752 C CA . CYS A 1 229 ? -13.008 -13.656 8.055 1 96.25 229 CYS A CA 1
ATOM 1753 C C . CYS A 1 229 ? -13.836 -14.891 8.406 1 96.25 229 CYS A C 1
ATOM 1755 O O . CYS A 1 229 ? -13.289 -15.93 8.773 1 96.25 229 CYS A O 1
ATOM 1757 N N . HIS A 1 230 ? -15.117 -14.75 8.297 1 96.69 230 HIS A N 1
ATOM 1758 C CA . HIS A 1 230 ? -16.016 -15.859 8.602 1 96.69 230 HIS A CA 1
ATOM 1759 C C . HIS A 1 230 ? -15.719 -17.062 7.707 1 96.69 230 HIS A C 1
ATOM 1761 O O . HIS A 1 230 ? -15.711 -18.203 8.18 1 96.69 230 HIS A O 1
ATOM 1767 N N . SER A 1 231 ? -15.508 -16.828 6.449 1 97.56 231 SER A N 1
ATOM 1768 C CA . SER A 1 231 ? -15.219 -17.891 5.508 1 97.56 231 SER A CA 1
ATOM 1769 C C . SER A 1 231 ? -13.93 -18.625 5.887 1 97.56 231 SER A C 1
ATOM 1771 O O . SER A 1 231 ? -13.891 -19.859 5.902 1 97.56 231 SER A O 1
ATOM 1773 N N . LEU A 1 232 ? -12.93 -17.938 6.234 1 96.5 232 LEU A N 1
ATOM 1774 C CA . LEU A 1 232 ? -11.664 -18.547 6.621 1 96.5 232 LEU A CA 1
ATOM 1775 C C . LEU A 1 232 ? -11.828 -19.359 7.902 1 96.5 232 LEU A C 1
ATOM 1777 O O . LEU A 1 232 ? -11.297 -20.469 8.008 1 96.5 232 LEU A O 1
ATOM 1781 N N . LEU A 1 233 ? -12.594 -18.812 8.812 1 93.75 233 LEU A N 1
ATOM 1782 C CA . LEU A 1 233 ? -12.82 -19.5 10.078 1 93.75 233 LEU A CA 1
ATOM 1783 C C . LEU A 1 233 ? -13.609 -20.797 9.867 1 93.75 233 LEU A C 1
ATOM 1785 O O . LEU A 1 233 ? -13.508 -21.719 10.664 1 93.75 233 LEU A O 1
ATOM 1789 N N . THR A 1 234 ? -14.398 -20.781 8.828 1 95.31 234 THR A N 1
ATOM 1790 C CA . THR A 1 234 ? -15.195 -21.969 8.531 1 95.31 234 THR A CA 1
ATOM 1791 C C . THR A 1 234 ? -14.516 -22.828 7.465 1 95.31 234 THR A C 1
ATOM 1793 O O . THR A 1 234 ? -15.188 -23.562 6.73 1 95.31 234 THR A O 1
ATOM 1796 N N . LYS A 1 235 ? -13.203 -22.656 7.234 1 95.56 235 LYS A N 1
ATOM 1797 C CA . LYS A 1 235 ? -12.305 -23.5 6.461 1 95.56 235 LYS A CA 1
ATOM 1798 C C . LYS A 1 235 ? -12.578 -23.375 4.965 1 95.56 235 LYS A C 1
ATOM 1800 O O . LYS A 1 235 ? -12.414 -24.344 4.219 1 95.56 235 LYS A O 1
ATOM 1805 N N . LYS A 1 236 ? -13.062 -22.281 4.539 1 96.88 236 LYS A N 1
ATOM 1806 C CA . LYS A 1 236 ? -13.234 -22 3.117 1 96.88 236 LYS A CA 1
ATOM 1807 C C . LYS A 1 236 ? -12.117 -21.109 2.596 1 96.88 236 LYS A C 1
ATOM 1809 O O . LYS A 1 236 ? -11.695 -20.172 3.273 1 96.88 236 LYS A O 1
ATOM 1814 N N . ILE A 1 237 ? -11.625 -21.453 1.413 1 97.69 237 ILE A N 1
ATOM 1815 C CA . ILE A 1 237 ? -10.664 -20.594 0.732 1 97.69 237 ILE A CA 1
ATOM 1816 C C . ILE A 1 237 ? -11.336 -19.297 0.317 1 97.69 237 ILE A C 1
ATOM 1818 O O . ILE A 1 237 ? -12.453 -19.297 -0.204 1 97.69 237 ILE A O 1
ATOM 1822 N N . THR A 1 238 ? -10.688 -18.203 0.623 1 98.69 238 THR A N 1
ATOM 1823 C CA . THR A 1 238 ? -11.266 -16.922 0.226 1 98.69 238 THR A CA 1
ATOM 1824 C C . THR A 1 238 ? -10.539 -16.359 -0.989 1 98.69 238 THR A C 1
ATOM 1826 O O . THR A 1 238 ? -9.32 -16.453 -1.091 1 98.69 238 THR A O 1
ATOM 1829 N N . VAL A 1 239 ? -11.266 -15.828 -1.959 1 98.75 239 VAL A N 1
ATOM 1830 C CA . VAL A 1 239 ? -10.797 -15.148 -3.16 1 98.75 239 VAL A CA 1
ATOM 1831 C C . VAL A 1 239 ? -11.336 -13.719 -3.184 1 98.75 239 VAL A C 1
ATOM 1833 O O . VAL A 1 239 ? -12.523 -13.492 -3.432 1 98.75 239 VAL A O 1
ATOM 1836 N N . ALA A 1 240 ? -10.484 -12.781 -2.895 1 98.56 240 ALA A N 1
ATOM 1837 C CA . ALA A 1 240 ? -10.898 -11.383 -2.836 1 98.56 240 ALA A CA 1
ATOM 1838 C C . ALA A 1 240 ? -10.281 -10.57 -3.971 1 98.56 240 ALA A C 1
ATOM 1840 O O . ALA A 1 240 ? -9.078 -10.68 -4.234 1 98.56 240 ALA A O 1
ATOM 1841 N N . PRO A 1 241 ? -11.094 -9.719 -4.695 1 98 241 PRO A N 1
ATOM 1842 C CA . PRO A 1 241 ? -10.469 -8.844 -5.688 1 98 241 PRO A CA 1
ATOM 1843 C C . PRO A 1 241 ? -9.414 -7.926 -5.074 1 98 241 PRO A C 1
ATOM 1845 O O . PRO A 1 241 ? -9.609 -7.387 -3.982 1 98 241 PRO A O 1
ATOM 1848 N N . LEU A 1 242 ? -8.328 -7.879 -5.66 1 98 242 LEU A N 1
ATOM 1849 C CA . LEU A 1 242 ? -7.242 -6.98 -5.297 1 98 242 LEU A CA 1
ATOM 1850 C C . LEU A 1 242 ? -7.156 -5.805 -6.27 1 98 242 LEU A C 1
ATOM 1852 O O . LEU A 1 242 ? -6.73 -5.973 -7.414 1 98 242 LEU A O 1
ATOM 1856 N N . LEU A 1 243 ? -7.527 -4.656 -5.801 1 96.88 243 LEU A N 1
ATOM 1857 C CA . LEU A 1 243 ? -7.691 -3.482 -6.652 1 96.88 243 LEU A CA 1
ATOM 1858 C C . LEU A 1 243 ? -6.539 -2.502 -6.457 1 96.88 243 LEU A C 1
ATOM 1860 O O . LEU A 1 243 ? -6.012 -2.375 -5.352 1 96.88 243 LEU A O 1
ATOM 1864 N N . VAL A 1 244 ? -6.148 -1.866 -7.48 1 95.94 244 VAL A N 1
ATOM 1865 C CA . VAL A 1 244 ? -5.219 -0.746 -7.383 1 95.94 244 VAL A CA 1
ATOM 1866 C C . VAL A 1 244 ? -5.965 0.566 -7.621 1 95.94 244 VAL A C 1
ATOM 1868 O O . VAL A 1 244 ? -5.688 1.276 -8.594 1 95.94 244 VAL A O 1
ATOM 1871 N N . ARG A 1 245 ? -6.879 0.781 -6.754 1 94.94 245 ARG A N 1
ATOM 1872 C CA . ARG A 1 245 ? -7.773 1.934 -6.746 1 94.94 245 ARG A CA 1
ATOM 1873 C C . ARG A 1 245 ? -8.117 2.35 -5.316 1 94.94 245 ARG A C 1
ATOM 1875 O O . ARG A 1 245 ? -8.312 1.498 -4.445 1 94.94 245 ARG A O 1
ATOM 1882 N N . ASN A 1 246 ? -8.125 3.615 -5.062 1 96.19 246 ASN A N 1
ATOM 1883 C CA . ASN A 1 246 ? -8.531 4.176 -3.775 1 96.19 246 ASN A CA 1
ATOM 1884 C C . ASN A 1 246 ? -9.633 5.219 -3.941 1 96.19 246 ASN A C 1
ATOM 1886 O O . ASN A 1 246 ? -9.352 6.414 -4.047 1 96.19 246 ASN A O 1
ATOM 1890 N N . SER A 1 247 ? -10.812 4.785 -4.023 1 95.19 247 SER A N 1
ATOM 1891 C CA . SER A 1 247 ? -11.961 5.645 -4.305 1 95.19 247 SER A CA 1
ATOM 1892 C C . SER A 1 247 ? -13.148 5.285 -3.428 1 95.19 247 SER A C 1
ATOM 1894 O O . SER A 1 247 ? -13.391 4.105 -3.15 1 95.19 247 SER A O 1
ATOM 1896 N N . PRO A 1 248 ? -13.852 6.309 -2.998 1 96.5 248 PRO A N 1
ATOM 1897 C CA . PRO A 1 248 ? -15.078 6 -2.268 1 96.5 248 PRO A CA 1
ATOM 1898 C C . PRO A 1 248 ? -16.172 5.445 -3.172 1 96.5 248 PRO A C 1
ATOM 1900 O O . PRO A 1 248 ? -17.203 4.953 -2.68 1 96.5 248 PRO A O 1
ATOM 1903 N N . LEU A 1 249 ? -15.914 5.543 -4.48 1 96.12 249 LEU A N 1
ATOM 1904 C CA . LEU A 1 249 ? -16.859 5.02 -5.461 1 96.12 249 LEU A CA 1
ATOM 1905 C C . LEU A 1 249 ? -16.547 3.561 -5.785 1 96.12 249 LEU A C 1
ATOM 1907 O O . LEU A 1 249 ? -15.383 3.174 -5.883 1 96.12 249 LEU A O 1
ATOM 1911 N N . GLY A 1 250 ? -17.594 2.779 -5.918 1 94.5 250 GLY A N 1
ATOM 1912 C CA . GLY A 1 250 ? -17.406 1.362 -6.176 1 94.5 250 GLY A CA 1
ATOM 1913 C C . GLY A 1 250 ? -17.281 1.038 -7.656 1 94.5 250 GLY A C 1
ATOM 1914 O O . GLY A 1 250 ? -17.578 1.877 -8.508 1 94.5 250 GLY A O 1
ATOM 1915 N N . LEU A 1 251 ? -16.797 -0.169 -7.988 1 95.06 251 LEU A N 1
ATOM 1916 C CA . LEU A 1 251 ? -16.766 -0.702 -9.344 1 95.06 251 LEU A CA 1
ATOM 1917 C C . LEU A 1 251 ? -18.109 -1.316 -9.719 1 95.06 251 LEU A C 1
ATOM 1919 O O . LEU A 1 251 ? -18.438 -1.434 -10.898 1 95.06 251 LEU A O 1
ATOM 1923 N N . MET A 1 252 ? -18.781 -1.771 -8.688 1 95.75 252 MET A N 1
ATOM 1924 C CA . MET A 1 252 ? -20.047 -2.459 -8.906 1 95.75 252 MET A CA 1
ATOM 1925 C C . MET A 1 252 ? -20.953 -2.34 -7.684 1 95.75 252 MET A C 1
ATOM 1927 O O . MET A 1 252 ? -20.5 -1.951 -6.605 1 95.75 252 MET A O 1
ATOM 1931 N N . SER A 1 253 ? -22.219 -2.621 -7.891 1 95.94 253 SER A N 1
ATOM 1932 C CA . SER A 1 253 ? -23.188 -2.6 -6.797 1 95.94 253 SER A CA 1
ATOM 1933 C C . SER A 1 253 ? -23.125 -3.891 -5.984 1 95.94 253 SER A C 1
ATOM 1935 O O . SER A 1 253 ? -22.516 -4.867 -6.406 1 95.94 253 SER A O 1
ATOM 1937 N N . GLU A 1 254 ? -23.734 -3.844 -4.824 1 96.31 254 GLU A N 1
ATOM 1938 C CA . GLU A 1 254 ? -23.844 -5.047 -4.004 1 96.31 254 GLU A CA 1
ATOM 1939 C C . GLU A 1 254 ? -24.531 -6.176 -4.766 1 96.31 254 GLU A C 1
ATOM 1941 O O . GLU A 1 254 ? -24.125 -7.336 -4.66 1 96.31 254 GLU A O 1
ATOM 1946 N N . GLU A 1 255 ? -25.516 -5.816 -5.504 1 97.38 255 GLU A N 1
ATOM 1947 C CA . GLU A 1 255 ? -26.25 -6.805 -6.285 1 97.38 255 GLU A CA 1
ATOM 1948 C C . GLU A 1 255 ? -25.375 -7.422 -7.367 1 97.38 255 GLU A C 1
ATOM 1950 O O . GLU A 1 255 ? -25.391 -8.641 -7.57 1 97.38 255 GLU A O 1
ATOM 1955 N N . GLU A 1 256 ? -24.656 -6.57 -8.039 1 96.94 256 GLU A N 1
ATOM 1956 C CA . GLU A 1 256 ? -23.75 -7.051 -9.07 1 96.94 256 GLU A CA 1
ATOM 1957 C C . GLU A 1 256 ? -22.672 -7.961 -8.484 1 96.94 256 GLU A C 1
ATOM 1959 O O . GLU A 1 256 ? -22.297 -8.969 -9.086 1 96.94 256 GLU A O 1
ATOM 1964 N N . PHE A 1 257 ? -22.234 -7.613 -7.32 1 97.69 257 PHE A N 1
ATOM 1965 C CA . PHE A 1 257 ? -21.203 -8.414 -6.672 1 97.69 257 PHE A CA 1
ATOM 1966 C C . PHE A 1 257 ? -21.766 -9.766 -6.242 1 97.69 257 PHE A C 1
ATOM 1968 O O . PHE A 1 257 ? -21.078 -10.789 -6.348 1 97.69 257 PHE A O 1
ATOM 1975 N N . GLN A 1 258 ? -22.953 -9.812 -5.723 1 97.62 258 GLN A N 1
ATOM 1976 C CA . GLN A 1 258 ? -23.594 -11.07 -5.355 1 97.62 258 GLN A CA 1
ATOM 1977 C C . GLN A 1 258 ? -23.75 -11.977 -6.57 1 97.62 258 GLN A C 1
ATOM 1979 O O . GLN A 1 258 ? -23.562 -13.195 -6.473 1 97.62 258 GLN A O 1
ATOM 1984 N N . GLN A 1 259 ? -24.078 -11.367 -7.656 1 97.69 259 GLN A N 1
ATOM 1985 C CA . GLN A 1 259 ? -24.172 -12.133 -8.898 1 97.69 259 GLN A CA 1
ATOM 1986 C C . GLN A 1 259 ? -22.812 -12.703 -9.297 1 97.69 259 GLN A C 1
ATOM 1988 O O . GLN A 1 259 ? -22.734 -13.852 -9.742 1 97.69 259 GLN A O 1
ATOM 1993 N N . LEU A 1 260 ? -21.812 -11.922 -9.164 1 97.19 260 LEU A N 1
ATOM 1994 C CA . LEU A 1 260 ? -20.469 -12.375 -9.492 1 97.19 260 LEU A CA 1
ATOM 1995 C C . LEU A 1 260 ? -20.031 -13.523 -8.586 1 97.19 260 LEU A C 1
ATOM 1997 O O . LEU A 1 260 ? -19.312 -14.43 -9.008 1 97.19 260 LEU A O 1
ATOM 2001 N N . GLN A 1 261 ? -20.438 -13.43 -7.309 1 97.56 261 GLN A N 1
ATOM 2002 C CA . GLN A 1 261 ? -20.156 -14.508 -6.371 1 97.56 261 GLN A CA 1
ATOM 2003 C C . GLN A 1 261 ? -20.781 -15.82 -6.844 1 97.56 261 GLN A C 1
ATOM 2005 O O . GLN A 1 261 ? -20.141 -16.875 -6.781 1 97.56 261 GLN A O 1
ATOM 2010 N N . GLN A 1 262 ? -21.953 -15.742 -7.332 1 97 262 GLN A N 1
ATOM 2011 C CA . GLN A 1 262 ? -22.641 -16.922 -7.844 1 97 262 GLN A CA 1
ATOM 2012 C C . GLN A 1 262 ? -21.969 -17.453 -9.109 1 97 262 GLN A C 1
ATOM 2014 O O . GLN A 1 262 ? -21.781 -18.656 -9.266 1 97 262 GLN A O 1
ATOM 2019 N N . GLU A 1 263 ? -21.594 -16.562 -9.969 1 96.31 263 GLU A N 1
ATOM 2020 C CA . GLU A 1 263 ? -20.906 -16.953 -11.195 1 96.31 263 GLU A CA 1
ATOM 2021 C C . GLU A 1 263 ? -19.562 -17.625 -10.883 1 96.31 263 GLU A C 1
ATOM 2023 O O . GLU A 1 263 ? -19.156 -18.562 -11.586 1 96.31 263 GLU A O 1
ATOM 2028 N N . PHE A 1 264 ? -18.938 -17.125 -9.906 1 97.31 264 PHE A N 1
ATOM 2029 C CA . PHE A 1 264 ? -17.672 -17.719 -9.477 1 97.31 264 PHE A CA 1
ATOM 2030 C C . PHE A 1 264 ? -17.875 -19.141 -8.992 1 97.31 264 PHE A C 1
ATOM 2032 O O . PHE A 1 264 ? -17.109 -20.047 -9.344 1 97.31 264 PHE A O 1
ATOM 2039 N N . GLU A 1 265 ? -18.891 -19.328 -8.164 1 94.06 265 GLU A N 1
ATOM 2040 C CA . GLU A 1 265 ? -19.219 -20.656 -7.676 1 94.06 265 GLU A CA 1
ATOM 2041 C C . GLU A 1 265 ? -19.5 -21.625 -8.828 1 94.06 265 GLU A C 1
ATOM 2043 O O . GLU A 1 265 ? -19.047 -22.766 -8.82 1 94.06 265 GLU A O 1
ATOM 2048 N N . ASP A 1 266 ? -20.188 -21.141 -9.789 1 93.06 266 ASP A N 1
ATOM 2049 C CA . ASP A 1 266 ? -20.516 -21.953 -10.961 1 93.06 266 ASP A CA 1
ATOM 2050 C C . ASP A 1 266 ? -19.25 -22.281 -11.758 1 93.06 266 ASP A C 1
ATOM 2052 O O . ASP A 1 266 ? -19.094 -23.406 -12.25 1 93.06 266 ASP A O 1
ATOM 2056 N N . PHE A 1 267 ? -18.422 -21.312 -11.906 1 92.25 267 PHE A N 1
ATOM 2057 C CA . PHE A 1 267 ? -17.172 -21.5 -12.641 1 92.25 267 PHE A CA 1
ATOM 2058 C C . PHE A 1 267 ? -16.312 -22.578 -11.992 1 92.25 267 PHE A C 1
ATOM 2060 O O . PHE A 1 267 ? -15.789 -23.453 -12.68 1 92.25 267 PHE A O 1
ATOM 2067 N N . ILE A 1 268 ? -16.234 -22.531 -10.672 1 88.44 268 ILE A N 1
ATOM 2068 C CA . ILE A 1 268 ? -15.391 -23.453 -9.93 1 88.44 268 ILE A CA 1
ATOM 2069 C C . ILE A 1 268 ? -15.984 -24.859 -10 1 88.44 268 ILE A C 1
ATOM 2071 O O . ILE A 1 268 ? -15.25 -25.844 -10.117 1 88.44 268 ILE A O 1
ATOM 2075 N N . HIS A 1 269 ? -17.25 -24.969 -9.938 1 85.88 269 HIS A N 1
ATOM 2076 C CA . HIS A 1 269 ? -17.922 -26.266 -9.984 1 85.88 269 HIS A CA 1
ATOM 2077 C C . HIS A 1 269 ? -17.828 -26.891 -11.375 1 85.88 269 HIS A C 1
ATOM 2079 O O . HIS A 1 269 ? -17.734 -28.109 -11.508 1 85.88 269 HIS A O 1
ATOM 2085 N N . SER A 1 270 ? -17.844 -26.125 -12.336 1 82.44 270 SER A N 1
ATOM 2086 C CA . SER A 1 270 ? -17.781 -26.641 -13.703 1 82.44 270 SER A CA 1
ATOM 2087 C C . SER A 1 270 ? -16.375 -27.172 -14.031 1 82.44 270 SER A C 1
ATOM 2089 O O . SER A 1 270 ? -16.25 -28.156 -14.758 1 82.44 270 SER A O 1
ATOM 2091 N N . GLU A 1 271 ? -15.391 -26.609 -13.516 1 73.19 271 GLU A N 1
ATOM 2092 C CA . GLU A 1 271 ? -14.016 -27 -13.82 1 73.19 271 GLU A CA 1
ATOM 2093 C C . GLU A 1 271 ? -13.617 -28.25 -13.039 1 73.19 271 GLU A C 1
ATOM 2095 O O . GLU A 1 271 ? -12.773 -29.031 -13.5 1 73.19 271 GLU A O 1
ATOM 2100 N N . ILE A 1 272 ? -14.203 -28.406 -11.867 1 66.38 272 ILE A N 1
ATOM 2101 C CA . ILE A 1 272 ? -13.938 -29.609 -11.094 1 66.38 272 ILE A CA 1
ATOM 2102 C C . ILE A 1 272 ? -14.555 -30.828 -11.789 1 66.38 272 ILE A C 1
ATOM 2104 O O . ILE A 1 272 ? -13.977 -31.906 -11.797 1 66.38 272 ILE A O 1
ATOM 2108 N N . ARG A 1 273 ? -15.625 -30.656 -12.531 1 57.41 273 ARG A N 1
ATOM 2109 C CA . ARG A 1 273 ? -16.312 -31.734 -13.219 1 57.41 273 ARG A CA 1
ATOM 2110 C C . ARG A 1 273 ? -15.656 -32.062 -14.555 1 57.41 273 ARG A C 1
ATOM 2112 O O . ARG A 1 273 ? -15.789 -33.156 -15.078 1 57.41 273 ARG A O 1
ATOM 2119 N N . SER A 1 274 ? -14.922 -31.125 -15.102 1 54.12 274 SER A N 1
ATOM 2120 C CA . SER A 1 274 ? -14.273 -31.406 -16.375 1 54.12 274 SER A CA 1
ATOM 2121 C C . SER A 1 274 ? -12.914 -32.062 -16.188 1 54.12 274 SER A C 1
ATOM 2123 O O . SER A 1 274 ? -12.508 -32.906 -16.969 1 54.12 274 SER A O 1
ATOM 2125 N N . MET B 1 1 ? -9.422 26.266 29.844 1 39.09 1 MET B N 1
ATOM 2126 C CA . MET B 1 1 ? -8.438 26.484 28.781 1 39.09 1 MET B CA 1
ATOM 2127 C C . MET B 1 1 ? -8.742 25.641 27.562 1 39.09 1 MET B C 1
ATOM 2129 O O . MET B 1 1 ? -8.984 24.438 27.688 1 39.09 1 MET B O 1
ATOM 2133 N N . ASN B 1 2 ? -9.258 26.25 26.516 1 52.66 2 ASN B N 1
ATOM 2134 C CA . ASN B 1 2 ? -9.734 25.531 25.344 1 52.66 2 ASN B CA 1
ATOM 2135 C C . ASN B 1 2 ? -8.672 24.547 24.828 1 52.66 2 ASN B C 1
ATOM 2137 O O . ASN B 1 2 ? -7.559 24.953 24.5 1 52.66 2 ASN B O 1
ATOM 2141 N N . LYS B 1 3 ? -8.703 23.328 25.141 1 64.62 3 LYS B N 1
ATOM 2142 C CA . LYS B 1 3 ? -7.695 22.297 24.891 1 64.62 3 LYS B CA 1
ATOM 2143 C C . LYS B 1 3 ? -7.242 22.328 23.438 1 64.62 3 LYS B C 1
ATOM 2145 O O . LYS B 1 3 ? -8.062 22.219 22.516 1 64.62 3 LYS B O 1
ATOM 2150 N N . LYS B 1 4 ? -5.949 22.781 23.188 1 89.31 4 LYS B N 1
ATOM 2151 C CA . LYS B 1 4 ? -5.387 22.781 21.844 1 89.31 4 LYS B CA 1
ATOM 2152 C C . LYS B 1 4 ? -5.34 21.359 21.266 1 89.31 4 LYS B C 1
ATOM 2154 O O . LYS B 1 4 ? -5.141 20.391 22.016 1 89.31 4 LYS B O 1
ATOM 2159 N N . LEU B 1 5 ? -5.625 21.328 20.016 1 96.56 5 LEU B N 1
ATOM 2160 C CA . LEU B 1 5 ? -5.527 20.062 19.297 1 96.56 5 LEU B CA 1
ATOM 2161 C C . LEU B 1 5 ? -4.117 19.484 19.406 1 96.56 5 LEU B C 1
ATOM 2163 O O . LEU B 1 5 ? -3.137 20.234 19.391 1 96.56 5 LEU B O 1
ATOM 2167 N N . LYS B 1 6 ? -3.986 18.281 19.672 1 98.44 6 LYS B N 1
ATOM 2168 C CA . LYS B 1 6 ? -2.719 17.562 19.562 1 98.44 6 LYS B CA 1
ATOM 2169 C C . LYS B 1 6 ? -2.508 17.016 18.156 1 98.44 6 LYS B C 1
ATOM 2171 O O . LYS B 1 6 ? -3.23 16.125 17.719 1 98.44 6 LYS B O 1
ATOM 2176 N N . VAL B 1 7 ? -1.524 17.578 17.484 1 98.75 7 VAL B N 1
ATOM 2177 C CA . VAL B 1 7 ? -1.26 17.203 16.094 1 98.75 7 VAL B CA 1
ATOM 2178 C C . VAL B 1 7 ? 0.075 16.469 16 1 98.75 7 VAL B C 1
ATOM 2180 O O . VAL B 1 7 ? 1.095 16.953 16.5 1 98.75 7 VAL B O 1
ATOM 2183 N N . LEU B 1 8 ? 0.068 15.281 15.422 1 98.94 8 LEU B N 1
ATOM 2184 C CA . LEU B 1 8 ? 1.287 14.531 15.133 1 98.94 8 LEU B CA 1
ATOM 2185 C C . LEU B 1 8 ? 1.705 14.719 13.68 1 98.94 8 LEU B C 1
ATOM 2187 O O . LEU B 1 8 ? 0.905 14.5 12.766 1 98.94 8 LEU B O 1
ATOM 2191 N N . LEU B 1 9 ? 2.918 15.141 13.5 1 98.94 9 LEU B N 1
ATOM 2192 C CA . LEU B 1 9 ? 3.471 15.344 12.164 1 98.94 9 LEU B CA 1
ATOM 2193 C C . LEU B 1 9 ? 4.48 14.258 11.82 1 98.94 9 LEU B C 1
ATOM 2195 O O . LEU B 1 9 ? 5.246 13.82 12.68 1 98.94 9 LEU B O 1
ATOM 2199 N N . THR B 1 10 ? 4.488 13.844 10.578 1 98.94 10 THR B N 1
ATOM 2200 C CA . THR B 1 10 ? 5.461 12.906 10.023 1 98.94 10 THR B CA 1
ATOM 2201 C C . THR B 1 10 ? 5.684 13.18 8.539 1 98.94 10 THR B C 1
ATOM 2203 O O . THR B 1 10 ? 5.305 14.234 8.031 1 98.94 10 THR B O 1
ATOM 2206 N N . ASN B 1 11 ? 6.551 12.422 7.863 1 98.69 11 ASN B N 1
ATOM 2207 C CA . ASN B 1 11 ? 6.816 12.5 6.43 1 98.69 11 ASN B CA 1
ATOM 2208 C C . ASN B 1 11 ? 7.633 11.297 5.945 1 98.69 11 ASN B C 1
ATOM 2210 O O . ASN B 1 11 ? 7.828 10.336 6.688 1 98.69 11 ASN B O 1
ATOM 2214 N N . ASP B 1 12 ? 7.918 11.359 4.633 1 98.06 12 ASP B N 1
ATOM 2215 C CA . ASP B 1 12 ? 8.805 10.297 4.164 1 98.06 12 ASP B CA 1
ATOM 2216 C C . ASP B 1 12 ? 10.125 10.867 3.645 1 98.06 12 ASP B C 1
ATOM 2218 O O . ASP B 1 12 ? 11.023 10.117 3.258 1 98.06 12 ASP B O 1
ATOM 2222 N N . ASP B 1 13 ? 10.305 12.211 3.74 1 97.88 13 ASP B N 1
ATOM 2223 C CA . ASP B 1 13 ? 11.523 12.828 3.227 1 97.88 13 ASP B CA 1
ATOM 2224 C C . ASP B 1 13 ? 12.586 12.953 4.32 1 97.88 13 ASP B C 1
ATOM 2226 O O . ASP B 1 13 ? 13.742 13.266 4.039 1 97.88 13 ASP B O 1
ATOM 2230 N N . GLY B 1 14 ? 12.18 12.758 5.523 1 98.44 14 GLY B N 1
ATOM 2231 C CA . GLY B 1 14 ? 13.078 12.906 6.652 1 98.44 14 GLY B CA 1
ATOM 2232 C C . GLY B 1 14 ? 12.703 14.055 7.57 1 98.44 14 GLY B C 1
ATOM 2233 O O . GLY B 1 14 ? 12.117 15.047 7.129 1 98.44 14 GLY B O 1
ATOM 2234 N N . ILE B 1 15 ? 13.086 14.008 8.828 1 98.69 15 ILE B N 1
ATOM 2235 C CA . ILE B 1 15 ? 12.609 14.898 9.883 1 98.69 15 ILE B CA 1
ATOM 2236 C C . ILE B 1 15 ? 13.148 16.312 9.648 1 98.69 15 ILE B C 1
ATOM 2238 O O . ILE B 1 15 ? 12.578 17.281 10.133 1 98.69 15 ILE B O 1
ATOM 2242 N N . PHE B 1 16 ? 14.219 16.469 8.883 1 98.19 16 PHE B N 1
ATOM 2243 C CA . PHE B 1 16 ? 14.781 17.797 8.656 1 98.19 16 PHE B CA 1
ATOM 2244 C C . PHE B 1 16 ? 14.5 18.266 7.23 1 98.19 16 PHE B C 1
ATOM 2246 O O . PHE B 1 16 ? 15.141 19.203 6.742 1 98.19 16 PHE B O 1
ATOM 2253 N N . ALA B 1 17 ? 13.656 17.594 6.566 1 98.31 17 ALA B N 1
ATOM 2254 C CA . ALA B 1 17 ? 13.328 17.953 5.191 1 98.31 17 ALA B CA 1
ATOM 2255 C C . ALA B 1 17 ? 12.609 19.297 5.133 1 98.31 17 ALA B C 1
ATOM 2257 O O . ALA B 1 17 ? 11.945 19.688 6.098 1 98.31 17 ALA B O 1
ATOM 2258 N N . LYS B 1 18 ? 12.688 19.969 3.998 1 97.94 18 LYS B N 1
ATOM 2259 C CA . LYS B 1 18 ? 12.062 21.266 3.785 1 97.94 18 LYS B CA 1
ATOM 2260 C C . LYS B 1 18 ? 10.547 21.172 3.902 1 97.94 18 LYS B C 1
ATOM 2262 O O . LYS B 1 18 ? 9.906 22.062 4.48 1 97.94 18 LYS B O 1
ATOM 2267 N N . GLY B 1 19 ? 9.961 20.141 3.41 1 98.19 19 GLY B N 1
ATOM 2268 C CA . GLY B 1 19 ? 8.516 20 3.373 1 98.19 19 GLY B CA 1
ATOM 2269 C C . GLY B 1 19 ? 7.883 19.984 4.754 1 98.19 19 GLY B C 1
ATOM 2270 O O . GLY B 1 19 ? 6.926 20.719 5.008 1 98.19 19 GLY B O 1
ATOM 2271 N N . ILE B 1 20 ? 8.445 19.156 5.633 1 98.69 20 ILE B N 1
ATOM 2272 C CA . ILE B 1 20 ? 7.863 19.078 6.969 1 98.69 20 ILE B CA 1
ATOM 2273 C C . ILE B 1 20 ? 8.117 20.375 7.723 1 98.69 20 ILE B C 1
ATOM 2275 O O . ILE B 1 20 ? 7.285 20.812 8.516 1 98.69 20 ILE B O 1
ATOM 2279 N N . SER B 1 21 ? 9.18 21.062 7.449 1 98.31 21 SER B N 1
ATOM 2280 C CA . SER B 1 21 ? 9.469 22.359 8.039 1 98.31 21 SER B CA 1
ATOM 2281 C C . SER B 1 21 ? 8.422 23.391 7.633 1 98.31 21 SER B C 1
ATOM 2283 O O . SER B 1 21 ? 7.969 24.188 8.461 1 98.31 21 SER B O 1
ATOM 2285 N N . LEU B 1 22 ? 8.07 23.359 6.371 1 97.75 22 LEU B N 1
ATOM 2286 C CA . LEU B 1 22 ? 7.035 24.266 5.879 1 97.75 22 LEU B CA 1
ATOM 2287 C C . LEU B 1 22 ? 5.695 23.984 6.543 1 97.75 22 LEU B C 1
ATOM 2289 O O . LEU B 1 22 ? 4.965 24.906 6.902 1 97.75 22 LEU B O 1
ATOM 2293 N N . LEU B 1 23 ? 5.387 22.703 6.691 1 98.38 23 LEU B N 1
ATOM 2294 C CA . LEU B 1 23 ? 4.148 22.312 7.348 1 98.38 23 LEU B CA 1
ATOM 2295 C C . LEU B 1 23 ? 4.105 22.812 8.789 1 98.38 23 LEU B C 1
ATOM 2297 O O . LEU B 1 23 ? 3.115 23.406 9.211 1 98.38 23 LEU B O 1
ATOM 2301 N N . VAL B 1 24 ? 5.168 22.656 9.523 1 98.44 24 VAL B N 1
ATOM 2302 C CA . VAL B 1 24 ? 5.281 23.109 10.906 1 98.44 24 VAL B CA 1
ATOM 2303 C C . VAL B 1 24 ? 5.117 24.625 10.961 1 98.44 24 VAL B C 1
ATOM 2305 O O . VAL B 1 24 ? 4.34 25.141 11.766 1 98.44 24 VAL B O 1
ATOM 2308 N N . SER B 1 25 ? 5.82 25.312 10.078 1 98 25 SER B N 1
ATOM 2309 C CA . SER B 1 25 ? 5.77 26.781 10.055 1 98 25 SER B CA 1
ATOM 2310 C C . SER B 1 25 ? 4.34 27.281 9.875 1 98 25 SER B C 1
ATOM 2312 O O . SER B 1 25 ? 3.9 28.188 10.578 1 98 25 SER B O 1
ATOM 2314 N N . ASN B 1 26 ? 3.668 26.672 8.961 1 97.25 26 ASN B N 1
ATOM 2315 C CA . ASN B 1 26 ? 2.293 27.078 8.688 1 97.25 26 ASN B CA 1
ATOM 2316 C C . ASN B 1 26 ? 1.375 26.766 9.875 1 97.25 26 ASN B C 1
ATOM 2318 O O . ASN B 1 26 ? 0.511 27.578 10.211 1 97.25 26 ASN B O 1
ATOM 2322 N N . LEU B 1 27 ? 1.542 25.641 10.5 1 97.38 27 LEU B N 1
ATOM 2323 C CA . LEU B 1 27 ? 0.695 25.25 11.625 1 97.38 27 LEU B CA 1
ATOM 2324 C C . LEU B 1 27 ? 0.97 26.125 12.844 1 97.38 27 LEU B C 1
ATOM 2326 O O . LEU B 1 27 ? 0.048 26.469 13.586 1 97.38 27 LEU B O 1
ATOM 2330 N N . LEU B 1 28 ? 2.215 26.469 13.047 1 97.12 28 LEU B N 1
ATOM 2331 C CA . LEU B 1 28 ? 2.564 27.359 14.141 1 97.12 28 LEU B CA 1
ATOM 2332 C C . LEU B 1 28 ? 1.919 28.734 13.945 1 97.12 28 LEU B C 1
ATOM 2334 O O . LEU B 1 28 ? 1.407 29.312 14.906 1 97.12 28 LEU B O 1
ATOM 2338 N N . LYS B 1 29 ? 1.962 29.188 12.727 1 96.12 29 LYS B N 1
ATOM 2339 C CA . LYS B 1 29 ? 1.348 30.469 12.398 1 96.12 29 LYS B CA 1
ATOM 2340 C C . LYS B 1 29 ? -0.153 30.453 12.672 1 96.12 29 LYS B C 1
ATOM 2342 O O . LYS B 1 29 ? -0.715 31.438 13.164 1 96.12 29 LYS B O 1
ATOM 2347 N N . ALA B 1 30 ? -0.757 29.375 12.297 1 94.38 30 ALA B N 1
ATOM 2348 C CA . ALA B 1 30 ? -2.197 29.25 12.508 1 94.38 30 ALA B CA 1
ATOM 2349 C C . ALA B 1 30 ? -2.535 29.188 13.992 1 94.38 30 ALA B C 1
ATOM 2351 O O . ALA B 1 30 ? -3.65 29.531 14.398 1 94.38 30 ALA B O 1
ATOM 2352 N N . ASP B 1 31 ? -1.714 28.641 14.898 1 94.75 31 ASP B N 1
ATOM 2353 C CA . ASP B 1 31 ? -1.729 28.703 16.359 1 94.75 31 ASP B CA 1
ATOM 2354 C C . ASP B 1 31 ? -3.004 28.078 16.922 1 94.75 31 ASP B C 1
ATOM 2356 O O . ASP B 1 31 ? -3.688 28.703 17.75 1 94.75 31 ASP B O 1
ATOM 2360 N N . PHE B 1 32 ? -3.293 26.859 16.516 1 94.69 32 PHE B N 1
ATOM 2361 C CA . PHE B 1 32 ? -4.508 26.219 17 1 94.69 32 PHE B CA 1
ATOM 2362 C C . PHE B 1 32 ? -4.203 24.844 17.562 1 94.69 32 PHE B C 1
ATOM 2364 O O . PHE B 1 32 ? -5.113 24.125 17.984 1 94.69 32 PHE B O 1
ATOM 2371 N N . ALA B 1 33 ? -2.855 24.453 17.594 1 96.94 33 ALA B N 1
ATOM 2372 C CA . ALA B 1 33 ? -2.531 23.078 17.969 1 96.94 33 ALA B CA 1
ATOM 2373 C C . ALA B 1 33 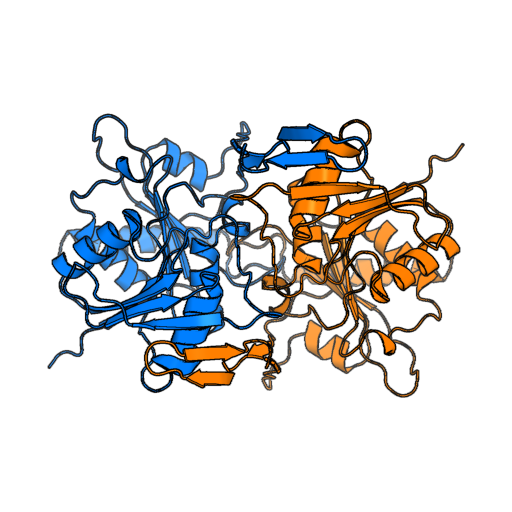? -1.157 23 18.625 1 96.94 33 ALA B C 1
ATOM 2375 O O . ALA B 1 33 ? -0.3 23.859 18.391 1 96.94 33 ALA B O 1
ATOM 2376 N N . ASP B 1 34 ? -0.979 22 19.469 1 98.06 34 ASP B N 1
ATOM 2377 C CA . ASP B 1 34 ? 0.346 21.547 19.859 1 98.06 34 ASP B CA 1
ATOM 2378 C C . ASP B 1 34 ? 0.917 20.562 18.859 1 98.06 34 ASP B C 1
ATOM 2380 O O . ASP B 1 34 ? 0.245 19.594 18.469 1 98.06 34 ASP B O 1
ATOM 2384 N N . LEU B 1 35 ? 2.123 20.859 18.5 1 98.62 35 LEU B N 1
ATOM 2385 C CA . LEU B 1 35 ? 2.697 20.078 17.422 1 98.62 35 LEU B CA 1
ATOM 2386 C C . LEU B 1 35 ? 3.742 19.094 17.938 1 98.62 35 LEU B C 1
ATOM 2388 O O . LEU B 1 35 ? 4.637 19.484 18.703 1 98.62 35 LEU B O 1
ATOM 2392 N N . TYR B 1 36 ? 3.607 17.875 17.578 1 98.88 36 TYR B N 1
ATOM 2393 C CA . TYR B 1 36 ? 4.582 16.812 17.812 1 98.88 36 TYR B CA 1
ATOM 2394 C C . TYR B 1 36 ? 5.078 16.219 16.5 1 98.88 36 TYR B C 1
ATOM 2396 O O . TYR B 1 36 ? 4.301 16.031 15.562 1 98.88 36 TYR B O 1
ATOM 2404 N N . ILE B 1 37 ? 6.418 15.922 16.453 1 98.94 37 ILE B N 1
ATOM 2405 C CA . ILE B 1 37 ? 6.992 15.375 15.234 1 98.94 37 ILE B CA 1
ATOM 2406 C C . ILE B 1 37 ? 7.598 14.008 15.516 1 98.94 37 ILE B C 1
ATOM 2408 O O . ILE B 1 37 ? 8.383 13.844 16.453 1 98.94 37 ILE B O 1
ATOM 2412 N N . VAL B 1 38 ? 7.195 12.984 14.836 1 98.94 38 VAL B N 1
ATOM 2413 C CA . VAL B 1 38 ? 7.855 11.688 14.742 1 98.94 38 VAL B CA 1
ATOM 2414 C C . VAL B 1 38 ? 8.062 11.32 13.273 1 98.94 38 VAL B C 1
ATOM 2416 O O . VAL B 1 38 ? 7.105 10.984 12.57 1 98.94 38 VAL B O 1
ATOM 2419 N N . ALA B 1 39 ? 9.273 11.391 12.773 1 98.94 39 ALA B N 1
ATOM 2420 C CA . ALA B 1 39 ? 9.555 11.227 11.352 1 98.94 39 ALA B CA 1
ATOM 2421 C C . ALA B 1 39 ? 10.852 10.469 11.133 1 98.94 39 ALA B C 1
ATOM 2423 O O . ALA B 1 39 ? 11.695 10.383 12.031 1 98.94 39 ALA B O 1
ATOM 2424 N N . PRO B 1 40 ? 10.977 9.922 9.961 1 98.81 40 PRO B N 1
ATOM 2425 C CA . PRO B 1 40 ? 12.219 9.195 9.672 1 98.81 40 PRO B CA 1
ATOM 2426 C C . PRO B 1 40 ? 13.453 10.086 9.758 1 98.81 40 PRO B C 1
ATOM 2428 O O . PRO B 1 40 ? 13.391 11.273 9.438 1 98.81 40 PRO B O 1
ATOM 2431 N N . ASN B 1 41 ? 14.539 9.477 10.102 1 98.06 41 ASN B N 1
ATOM 2432 C CA . ASN B 1 41 ? 15.789 10.219 10.172 1 98.06 41 ASN B CA 1
ATOM 2433 C C . ASN B 1 41 ? 16.391 10.445 8.789 1 98.06 41 ASN B C 1
ATOM 2435 O O . ASN B 1 41 ? 17.219 11.344 8.602 1 98.06 41 ASN B O 1
ATOM 2439 N N . THR B 1 42 ? 16.016 9.609 7.828 1 96.69 42 THR B N 1
ATOM 2440 C CA . THR B 1 42 ? 16.516 9.711 6.465 1 96.69 42 THR B CA 1
ATOM 2441 C C . THR B 1 42 ? 15.375 9.664 5.457 1 96.69 42 THR B C 1
ATOM 2443 O O . THR B 1 42 ? 14.234 9.344 5.812 1 96.69 42 THR B O 1
ATOM 2446 N N . GLU B 1 43 ? 15.711 10.031 4.227 1 96.31 43 GLU B N 1
ATOM 2447 C CA . GLU B 1 43 ? 14.734 9.961 3.143 1 96.31 43 GLU B CA 1
ATOM 2448 C C . GLU B 1 43 ? 14.203 8.539 2.975 1 96.31 43 GLU B C 1
ATOM 2450 O O . GLU B 1 43 ? 14.984 7.582 2.922 1 96.31 43 GLU B O 1
ATOM 2455 N N . GLN B 1 44 ? 12.891 8.391 2.91 1 96.62 44 GLN B N 1
ATOM 2456 C CA . GLN B 1 44 ? 12.211 7.105 2.824 1 96.62 44 GLN B CA 1
ATOM 2457 C C . GLN B 1 44 ? 11.219 7.082 1.667 1 96.62 44 GLN B C 1
ATOM 2459 O O . GLN B 1 44 ? 10.125 6.52 1.787 1 96.62 44 GLN B O 1
ATOM 2464 N N . SER B 1 45 ? 11.539 7.727 0.582 1 94.69 45 SER B N 1
ATOM 2465 C CA . SER B 1 45 ? 10.672 7.727 -0.591 1 94.69 45 SER B CA 1
ATOM 2466 C C . SER B 1 45 ? 10.445 6.309 -1.108 1 94.69 45 SER B C 1
ATOM 2468 O O . SER B 1 45 ? 11.359 5.488 -1.109 1 94.69 45 SER B O 1
ATOM 2470 N N . GLY B 1 46 ? 9.195 6.031 -1.574 1 95.5 46 GLY B N 1
ATOM 2471 C CA . GLY B 1 46 ? 8.891 4.738 -2.166 1 95.5 46 GLY B CA 1
ATOM 2472 C C . GLY B 1 46 ? 8.609 3.662 -1.135 1 95.5 46 GLY B C 1
ATOM 2473 O O . GLY B 1 46 ? 8.695 2.469 -1.438 1 95.5 46 GLY B O 1
ATOM 2474 N N . LYS B 1 47 ? 8.25 4.023 0.079 1 97.88 47 LYS B N 1
ATOM 2475 C CA . LYS B 1 47 ? 8.164 3.043 1.157 1 97.88 47 LYS B CA 1
ATOM 2476 C C . LYS B 1 47 ? 6.73 2.562 1.348 1 97.88 47 LYS B C 1
ATOM 2478 O O . LYS B 1 47 ? 6.484 1.6 2.078 1 97.88 47 LYS B O 1
ATOM 2483 N N . SER B 1 48 ? 5.809 3.184 0.705 1 98.25 48 SER B N 1
ATOM 2484 C CA . SER B 1 48 ? 4.422 2.75 0.831 1 98.25 48 SER B CA 1
ATOM 2485 C C . SER B 1 48 ? 4.047 2.525 2.291 1 98.25 48 SER B C 1
ATOM 2487 O O . SER B 1 48 ? 4.332 3.363 3.148 1 98.25 48 SER B O 1
ATOM 2489 N N . MET B 1 49 ? 3.322 1.464 2.596 1 98.31 49 MET B N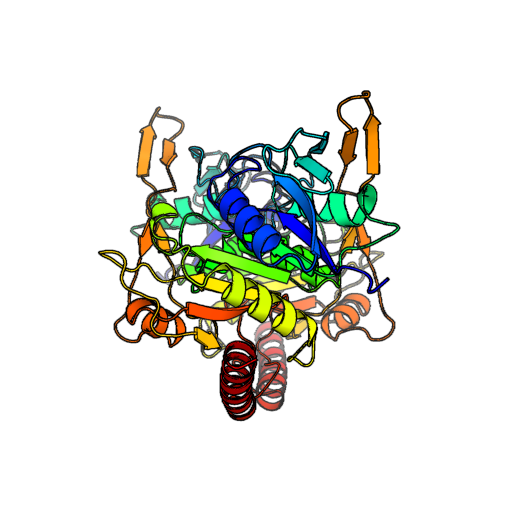 1
ATOM 2490 C CA . MET B 1 49 ? 2.959 1.148 3.973 1 98.31 49 MET B CA 1
ATOM 2491 C C . MET B 1 49 ? 3.916 0.12 4.566 1 98.31 49 MET B C 1
ATOM 2493 O O . MET B 1 49 ? 3.541 -0.639 5.461 1 98.31 49 MET B O 1
ATOM 2497 N N . SER B 1 50 ? 5.113 0.06 4.051 1 98.19 50 SER B N 1
ATOM 2498 C CA . SER B 1 50 ? 6.09 -0.872 4.605 1 98.19 50 SER B CA 1
ATOM 2499 C C . SER B 1 50 ? 6.473 -0.488 6.031 1 98.19 50 SER B C 1
ATOM 2501 O O . SER B 1 50 ? 6.426 0.689 6.398 1 98.19 50 SER B O 1
ATOM 2503 N N . PHE B 1 51 ? 6.793 -1.456 6.809 1 96.44 51 PHE B N 1
ATOM 2504 C CA . PHE B 1 51 ? 7.281 -1.241 8.164 1 96.44 51 PHE B CA 1
ATOM 2505 C C . PHE B 1 51 ? 8.344 -2.268 8.531 1 96.44 51 PHE B C 1
ATOM 2507 O O . PHE B 1 51 ? 8.555 -3.236 7.797 1 96.44 51 PHE B O 1
ATOM 2514 N N . SER B 1 52 ? 9.055 -1.985 9.594 1 95.31 52 SER B N 1
ATOM 2515 C CA . SER B 1 52 ? 10.188 -2.807 10.008 1 95.31 52 SER B CA 1
ATOM 2516 C C . SER B 1 52 ? 9.719 -4.062 10.734 1 95.31 52 SER B C 1
ATOM 2518 O O . SER B 1 52 ? 9.906 -4.195 11.945 1 95.31 52 SER B O 1
ATOM 2520 N N . TYR B 1 53 ? 9.289 -4.945 9.922 1 92.25 53 TYR B N 1
ATOM 2521 C CA . TYR B 1 53 ? 8.781 -6.203 10.461 1 92.25 53 TYR B CA 1
ATOM 2522 C C . TYR B 1 53 ? 9.93 -7.094 10.93 1 92.25 53 TYR B C 1
ATOM 2524 O O . TYR B 1 53 ? 9.836 -7.73 11.984 1 92.25 53 TYR B O 1
ATOM 2532 N N . THR B 1 54 ? 11.023 -7.172 10.195 1 89.81 54 THR B N 1
ATOM 2533 C CA . THR B 1 54 ? 12.07 -8.164 10.422 1 89.81 54 THR B CA 1
ATOM 2534 C C . THR B 1 54 ? 13.234 -7.555 11.188 1 89.81 54 THR B C 1
ATOM 2536 O O . THR B 1 54 ? 14.055 -8.281 11.758 1 89.81 54 THR B O 1
ATOM 2539 N N . GLU B 1 55 ? 13.344 -6.305 11.203 1 93.06 55 GLU B N 1
ATOM 2540 C CA . GLU B 1 55 ? 14.469 -5.637 11.859 1 93.06 55 GLU B CA 1
ATOM 2541 C C . GLU B 1 55 ? 13.977 -4.645 12.914 1 93.06 55 GLU B C 1
ATOM 2543 O O . GLU B 1 55 ? 12.922 -4.031 12.758 1 93.06 55 GLU B O 1
ATOM 2548 N N . PRO B 1 56 ? 14.797 -4.5 13.969 1 96.19 56 PRO B N 1
ATOM 2549 C CA . PRO B 1 56 ? 14.422 -3.492 14.961 1 96.19 56 PRO B CA 1
ATOM 2550 C C . PRO B 1 56 ? 14.484 -2.07 14.406 1 96.19 56 PRO B C 1
ATOM 2552 O O . PRO B 1 56 ? 15.188 -1.816 13.422 1 96.19 56 PRO B O 1
ATOM 2555 N N . VAL B 1 57 ? 13.805 -1.208 15.008 1 97.12 57 VAL B N 1
ATOM 2556 C CA . VAL B 1 57 ? 13.82 0.212 14.68 1 97.12 57 VAL B CA 1
ATOM 2557 C C . VAL B 1 57 ? 14.102 1.035 15.93 1 97.12 57 VAL B C 1
ATOM 2559 O O . VAL B 1 57 ? 13.711 0.642 17.031 1 97.12 57 VAL B O 1
ATOM 2562 N N . SER B 1 58 ? 14.75 2.113 15.773 1 98.12 58 SER B N 1
ATOM 2563 C CA . SER B 1 58 ? 15.07 2.963 16.922 1 98.12 58 SER B CA 1
ATOM 2564 C C . SER B 1 58 ? 14.352 4.305 16.828 1 98.12 58 SER B C 1
ATOM 2566 O O . SER B 1 58 ? 13.969 4.738 15.742 1 98.12 58 SER B O 1
ATOM 2568 N N . ILE B 1 59 ? 14.133 4.926 17.922 1 98.5 59 ILE B N 1
ATOM 2569 C CA . ILE B 1 59 ? 13.555 6.258 18.062 1 98.5 59 ILE B CA 1
ATOM 2570 C C . ILE B 1 59 ? 14.383 7.082 19.031 1 98.5 59 ILE B C 1
ATOM 2572 O O . ILE B 1 59 ? 14.828 6.57 20.062 1 98.5 59 ILE B O 1
ATOM 2576 N N . GLU B 1 60 ? 14.625 8.312 18.688 1 98.44 60 GLU B N 1
ATOM 2577 C CA . GLU B 1 60 ? 15.383 9.211 19.562 1 98.44 60 GLU B CA 1
ATOM 2578 C C . GLU B 1 60 ? 14.828 10.625 19.516 1 98.44 60 GLU B C 1
ATOM 2580 O O . GLU B 1 60 ? 14.398 11.094 18.453 1 98.44 60 GLU B O 1
ATOM 2585 N N . ARG B 1 61 ? 14.836 11.281 20.641 1 98.19 61 ARG B N 1
ATOM 2586 C CA . ARG B 1 61 ? 14.43 12.68 20.688 1 98.19 61 ARG B CA 1
ATOM 2587 C C . ARG B 1 61 ? 15.438 13.57 19.984 1 98.19 61 ARG B C 1
ATOM 2589 O O . ARG B 1 61 ? 16.641 13.344 20.078 1 98.19 61 ARG B O 1
ATOM 2596 N N . VAL B 1 62 ? 14.914 14.594 19.266 1 98.06 62 VAL B N 1
ATOM 2597 C CA . VAL B 1 62 ? 15.812 15.508 18.562 1 98.06 62 VAL B CA 1
ATOM 2598 C C . VAL B 1 62 ? 15.453 16.953 18.922 1 98.06 62 VAL B C 1
ATOM 2600 O O . VAL B 1 62 ? 14.32 17.234 19.297 1 98.06 62 VAL B O 1
ATOM 2603 N N . ASP B 1 63 ? 16.453 17.844 18.844 1 97.62 63 ASP B N 1
ATOM 2604 C CA . ASP B 1 63 ? 16.203 19.281 18.922 1 97.62 63 ASP B CA 1
ATOM 2605 C C . ASP B 1 63 ? 15.75 19.828 17.562 1 97.62 63 ASP B C 1
ATOM 2607 O O . ASP B 1 63 ? 16.562 19.969 16.641 1 97.62 63 ASP B O 1
ATOM 2611 N N . TYR B 1 64 ? 14.562 20.031 17.5 1 98.06 64 TYR B N 1
ATOM 2612 C CA . TYR B 1 64 ? 14.008 20.562 16.266 1 98.06 64 TYR B CA 1
ATOM 2613 C C . TYR B 1 64 ? 14.172 22.078 16.203 1 98.06 64 TYR B C 1
ATOM 2615 O O . TYR B 1 64 ? 14.094 22.766 17.219 1 98.06 64 TYR B O 1
ATOM 2623 N N . HIS B 1 65 ? 14.367 22.672 15.031 1 98.06 65 HIS B N 1
ATOM 2624 C CA . HIS B 1 65 ? 14.773 24.062 14.867 1 98.06 65 HIS B CA 1
ATOM 2625 C C . HIS B 1 65 ? 13.594 25 15.07 1 98.06 65 HIS B C 1
ATOM 2627 O O . HIS B 1 65 ? 13.789 26.203 15.289 1 98.06 65 HIS B O 1
ATOM 2633 N N . GLN B 1 66 ? 12.398 24.547 14.977 1 98.38 66 GLN B N 1
ATOM 2634 C CA . GLN B 1 66 ? 11.203 25.344 15.227 1 98.38 66 GLN B CA 1
ATOM 2635 C C . GLN B 1 66 ? 10.57 24.984 16.562 1 98.38 66 GLN B C 1
ATOM 2637 O O . GLN B 1 66 ? 10.836 23.906 17.109 1 98.38 66 GLN B O 1
ATOM 2642 N N . PRO B 1 67 ? 9.742 25.828 17.141 1 98.06 67 PRO B N 1
ATOM 2643 C CA . PRO B 1 67 ? 9.188 25.594 18.469 1 98.06 67 PRO B CA 1
ATOM 2644 C C . PRO B 1 67 ? 8.016 24.625 18.453 1 98.06 67 PRO B C 1
ATOM 2646 O O . PRO B 1 67 ? 6.855 25.047 18.484 1 98.06 67 PRO B O 1
ATOM 2649 N N . VAL B 1 68 ? 8.305 23.344 18.516 1 98.44 68 VAL B N 1
ATOM 2650 C CA . VAL B 1 68 ? 7.297 22.297 18.625 1 98.44 68 VAL B CA 1
ATOM 2651 C C . VAL B 1 68 ? 7.305 21.703 20.016 1 98.44 68 VAL B C 1
ATOM 2653 O O . VAL B 1 68 ? 8.242 21.938 20.797 1 98.44 68 VAL B O 1
ATOM 2656 N N . ALA B 1 69 ? 6.246 20.969 20.375 1 98.25 69 ALA B N 1
ATOM 2657 C CA . ALA B 1 69 ? 6.098 20.391 21.719 1 98.25 69 ALA B CA 1
ATOM 2658 C C . ALA B 1 69 ? 7.051 19.219 21.906 1 98.25 69 ALA B C 1
ATOM 2660 O O . ALA B 1 69 ? 7.449 18.922 23.047 1 98.25 69 ALA B O 1
ATOM 2661 N N . GLY B 1 70 ? 7.398 18.578 20.891 1 98.5 70 GLY B N 1
ATOM 2662 C CA . GLY B 1 70 ? 8.352 17.469 20.891 1 98.5 70 GLY B CA 1
ATOM 2663 C C . GLY B 1 70 ? 8.664 16.953 19.5 1 98.5 70 GLY B C 1
ATOM 2664 O O . GLY B 1 70 ? 7.812 17 18.609 1 98.5 70 GLY B O 1
ATOM 2665 N N . ALA B 1 71 ? 9.898 16.438 19.375 1 98.81 71 ALA B N 1
ATOM 2666 C CA . ALA B 1 71 ? 10.312 15.891 18.078 1 98.81 71 ALA B CA 1
ATOM 2667 C C . ALA B 1 71 ? 11.195 14.656 18.266 1 98.81 71 ALA B C 1
ATOM 2669 O O . ALA B 1 71 ? 12.039 14.617 19.156 1 98.81 71 ALA B O 1
ATOM 2670 N N . TRP B 1 72 ? 10.922 13.664 17.453 1 98.88 72 TRP B N 1
ATOM 2671 C CA . TRP B 1 72 ? 11.664 12.406 17.5 1 98.88 72 TRP B CA 1
ATOM 2672 C C . TRP B 1 72 ? 12.016 11.93 16.094 1 98.88 72 TRP B C 1
ATOM 2674 O O . TRP B 1 72 ? 11.211 12.07 15.156 1 98.88 72 TRP B O 1
ATOM 2684 N N . ALA B 1 73 ? 13.195 11.359 15.945 1 98.81 73 ALA B N 1
ATOM 2685 C CA . ALA B 1 73 ? 13.648 10.719 14.711 1 98.81 73 ALA B CA 1
ATOM 2686 C C . ALA B 1 73 ? 13.602 9.203 14.828 1 98.81 73 ALA B C 1
ATOM 2688 O O . ALA B 1 73 ? 13.953 8.641 15.867 1 98.81 73 ALA B O 1
ATOM 2689 N N . VAL B 1 74 ? 13.133 8.586 13.789 1 98.81 74 VAL B N 1
ATOM 2690 C CA . VAL B 1 74 ? 13 7.137 13.75 1 98.81 74 VAL B CA 1
ATOM 2691 C C . VAL B 1 74 ? 13.906 6.566 12.656 1 98.81 74 VAL B C 1
ATOM 2693 O O . VAL B 1 74 ? 13.992 7.129 11.562 1 98.81 74 VAL B O 1
ATOM 2696 N N . SER B 1 75 ? 14.562 5.449 12.844 1 98.12 75 SER B N 1
ATOM 2697 C CA . SER B 1 75 ? 15.477 4.832 11.891 1 98.12 75 SER B CA 1
ATOM 2698 C C . SER B 1 75 ? 14.727 4 10.859 1 98.12 75 SER B C 1
ATOM 2700 O O . SER B 1 75 ? 15.336 3.279 10.07 1 98.12 75 SER B O 1
ATOM 2702 N N . GLY B 1 76 ? 13.469 4.145 10.758 1 97.56 76 GLY B N 1
ATOM 2703 C CA . GLY B 1 76 ? 12.664 3.289 9.898 1 97.56 76 GLY B CA 1
ATOM 2704 C C . GLY B 1 76 ? 11.734 4.062 8.992 1 97.56 76 GLY B C 1
ATOM 2705 O O . GLY B 1 76 ? 12 5.223 8.664 1 97.56 76 GLY B O 1
ATOM 2706 N N . SER B 1 77 ? 10.68 3.389 8.531 1 98.06 77 SER B N 1
ATOM 2707 C CA . SER B 1 77 ? 9.742 3.918 7.551 1 98.06 77 SER B CA 1
ATOM 2708 C C . SER B 1 77 ? 8.766 4.895 8.195 1 98.06 77 SER B C 1
ATOM 2710 O O . SER B 1 77 ? 8.672 4.973 9.422 1 98.06 77 SER B O 1
ATOM 2712 N N . PRO B 1 78 ? 8.023 5.613 7.332 1 98.81 78 PRO B N 1
ATOM 2713 C CA . PRO B 1 78 ? 6.977 6.473 7.891 1 98.81 78 PRO B CA 1
ATOM 2714 C C . PRO B 1 78 ? 5.945 5.695 8.703 1 98.81 78 PRO B C 1
ATOM 2716 O O . PRO B 1 78 ? 5.445 6.195 9.719 1 98.81 78 PRO B O 1
ATOM 2719 N N . VAL B 1 79 ? 5.648 4.473 8.305 1 98.38 79 VAL B N 1
ATOM 2720 C CA . VAL B 1 79 ? 4.719 3.639 9.055 1 98.38 79 VAL B CA 1
ATOM 2721 C C . VAL B 1 79 ? 5.324 3.285 10.414 1 98.38 79 VAL B C 1
ATOM 2723 O O . VAL B 1 79 ? 4.621 3.264 11.422 1 98.38 79 VAL B O 1
ATOM 2726 N N . ASP B 1 80 ? 6.633 3.016 10.461 1 98.25 80 ASP B N 1
ATOM 2727 C CA . ASP B 1 80 ? 7.312 2.799 11.734 1 98.25 80 ASP B CA 1
ATOM 2728 C C . ASP B 1 80 ? 7.098 3.98 12.68 1 98.25 80 ASP B C 1
ATOM 2730 O O . ASP B 1 80 ? 6.863 3.793 13.875 1 98.25 80 ASP B O 1
ATOM 2734 N N . CYS B 1 81 ? 7.219 5.172 12.125 1 98.81 81 CYS B N 1
ATOM 2735 C CA . CYS B 1 81 ? 7.031 6.383 12.922 1 98.81 81 CYS B CA 1
ATOM 2736 C C . CYS B 1 81 ? 5.652 6.398 13.57 1 98.81 81 CYS B C 1
ATOM 2738 O O . CYS B 1 81 ? 5.531 6.68 14.766 1 98.81 81 CYS B O 1
ATOM 2740 N N . ILE B 1 82 ? 4.68 6.07 12.82 1 98.56 82 ILE B N 1
ATOM 2741 C CA . ILE B 1 82 ? 3.311 6.094 13.32 1 98.56 82 ILE B CA 1
ATOM 2742 C C . ILE B 1 82 ? 3.117 4.977 14.344 1 98.56 82 ILE B C 1
ATOM 2744 O O . ILE B 1 82 ? 2.518 5.191 15.398 1 98.56 82 ILE B O 1
ATOM 2748 N N . LYS B 1 83 ? 3.611 3.789 14.047 1 97.19 83 LYS B N 1
ATOM 2749 C CA . LYS B 1 83 ? 3.484 2.666 14.977 1 97.19 83 LYS B CA 1
ATOM 2750 C C . LYS B 1 83 ? 4.137 2.984 16.312 1 97.19 83 LYS B C 1
ATOM 2752 O O . LYS B 1 83 ? 3.564 2.707 17.375 1 97.19 83 LYS B O 1
ATOM 2757 N N . LEU B 1 84 ? 5.27 3.584 16.281 1 98 84 LEU B N 1
ATOM 2758 C CA . LEU B 1 84 ? 5.977 3.922 17.516 1 98 84 LEU B CA 1
ATOM 2759 C C . LEU B 1 84 ? 5.289 5.074 18.234 1 98 84 LEU B C 1
ATOM 2761 O O . LEU B 1 84 ? 5.18 5.066 19.469 1 98 84 LEU B O 1
ATOM 2765 N N . ALA B 1 85 ? 4.844 6.043 17.5 1 98.5 85 ALA B N 1
ATOM 2766 C CA . ALA B 1 85 ? 4.16 7.188 18.094 1 98.5 85 ALA B CA 1
ATOM 2767 C C . ALA B 1 85 ? 2.879 6.75 18.797 1 98.5 85 ALA B C 1
ATOM 2769 O O . ALA B 1 85 ? 2.666 7.078 19.969 1 98.5 85 ALA B O 1
ATOM 2770 N N . LEU B 1 86 ? 2.076 5.98 18.094 1 97 86 LEU B N 1
ATOM 2771 C CA . LEU B 1 86 ? 0.754 5.641 18.609 1 97 86 LEU B CA 1
ATOM 2772 C C . LEU B 1 86 ? 0.83 4.457 19.578 1 97 86 LEU B C 1
ATOM 2774 O O . LEU B 1 86 ? 0.004 4.336 20.484 1 97 86 LEU B O 1
ATOM 2778 N N . GLY B 1 87 ? 1.83 3.623 19.391 1 94.69 87 GLY B N 1
ATOM 2779 C CA . GLY B 1 87 ? 1.908 2.393 20.156 1 94.69 87 GLY B CA 1
ATOM 2780 C C . GLY B 1 87 ? 2.771 2.518 21.391 1 94.69 87 GLY B C 1
ATOM 2781 O O . GLY B 1 87 ? 2.768 1.633 22.25 1 94.69 87 GLY B O 1
ATOM 2782 N N . ASP B 1 88 ? 3.537 3.629 21.453 1 94.69 88 ASP B N 1
ATOM 2783 C CA . ASP B 1 88 ? 4.41 3.787 22.609 1 94.69 88 ASP B CA 1
ATOM 2784 C C . ASP B 1 88 ? 4.445 5.242 23.078 1 94.69 88 ASP B C 1
ATOM 2786 O O . ASP B 1 88 ? 3.871 5.574 24.125 1 94.69 88 ASP B O 1
ATOM 2790 N N . LEU B 1 89 ? 4.914 6.148 22.328 1 96.31 89 LEU B N 1
ATOM 2791 C CA . LEU B 1 89 ? 5.203 7.523 22.703 1 96.31 89 LEU B CA 1
ATOM 2792 C C . LEU B 1 89 ? 3.947 8.227 23.219 1 96.31 89 LEU B C 1
ATOM 2794 O O . LEU B 1 89 ? 3.996 8.953 24.203 1 96.31 89 LEU B O 1
ATOM 2798 N N . PHE B 1 90 ? 2.877 8.016 22.516 1 97.12 90 PHE B N 1
ATOM 2799 C CA . PHE B 1 90 ? 1.661 8.758 22.828 1 97.12 90 PHE B CA 1
ATOM 2800 C C . PHE B 1 90 ? 0.536 7.809 23.234 1 97.12 90 PHE B C 1
ATOM 2802 O O . PHE B 1 90 ? -0.643 8.141 23.094 1 97.12 90 PHE B O 1
ATOM 2809 N N . LEU B 1 91 ? 0.847 6.637 23.672 1 93.88 91 LEU B N 1
ATOM 2810 C CA . LEU B 1 91 ? -0.119 5.594 24 1 93.88 91 LEU B CA 1
ATOM 2811 C C . LEU B 1 91 ? -1.17 6.102 24.969 1 93.88 91 LEU B C 1
ATOM 2813 O O . LEU B 1 91 ? -2.355 5.785 24.844 1 93.88 91 LEU B O 1
ATOM 2817 N N . ASP B 1 92 ? -0.807 6.953 25.906 1 94.94 92 ASP B N 1
ATOM 2818 C CA . ASP B 1 92 ? -1.706 7.418 26.969 1 94.94 92 ASP B CA 1
ATOM 2819 C C . ASP B 1 92 ? -2.453 8.68 26.531 1 94.94 92 ASP B C 1
ATOM 2821 O O . ASP B 1 92 ? -3.406 9.094 27.188 1 94.94 92 ASP B O 1
ATOM 2825 N N . SER B 1 93 ? -2.008 9.312 25.562 1 96.69 93 SER B N 1
ATOM 2826 C CA . SER B 1 93 ? -2.607 10.531 25.031 1 96.69 93 SER B CA 1
ATOM 2827 C C . SER B 1 93 ? -2.428 10.625 23.531 1 96.69 93 SER B C 1
ATOM 2829 O O . SER B 1 93 ? -1.54 11.328 23.047 1 96.69 93 SER B O 1
ATOM 2831 N N . LEU B 1 94 ? -3.334 10.016 22.828 1 97.88 94 LEU B N 1
ATOM 2832 C CA . LEU B 1 94 ? -3.229 9.914 21.375 1 97.88 94 LEU B CA 1
ATOM 2833 C C . LEU B 1 94 ? -3.447 11.266 20.719 1 97.88 94 LEU B C 1
ATOM 2835 O O . LEU B 1 94 ? -4.141 12.125 21.266 1 97.88 94 LEU B O 1
ATOM 2839 N N . PRO B 1 95 ? -2.82 11.5 19.578 1 98.56 95 PRO B N 1
ATOM 2840 C CA . PRO B 1 95 ? -3.1 12.727 18.828 1 98.56 95 PRO B CA 1
ATOM 2841 C C . PRO B 1 95 ? -4.527 12.773 18.281 1 98.56 95 PRO B C 1
ATOM 2843 O O . PRO B 1 95 ? -5.156 11.734 18.109 1 98.56 95 PRO B O 1
ATOM 2846 N N . ASP B 1 96 ? -4.938 14.023 18.062 1 98.38 96 ASP B N 1
ATOM 2847 C CA . ASP B 1 96 ? -6.258 14.219 17.469 1 98.38 96 ASP B CA 1
ATOM 2848 C C . ASP B 1 96 ? -6.234 13.953 15.969 1 98.38 96 ASP B C 1
ATOM 2850 O O . ASP B 1 96 ? -7.25 13.578 15.383 1 98.38 96 ASP B O 1
ATOM 2854 N N . ILE B 1 97 ? -5.051 14.188 15.391 1 98.75 97 ILE B N 1
ATOM 2855 C CA . ILE B 1 97 ? -4.906 14.023 13.945 1 98.75 97 ILE B CA 1
ATOM 2856 C C . ILE B 1 97 ? -3.432 13.82 13.602 1 98.75 97 ILE B C 1
ATOM 2858 O O . ILE B 1 97 ? -2.547 14.297 14.312 1 98.75 97 ILE B O 1
ATOM 2862 N N . VAL B 1 98 ? -3.168 13.062 12.562 1 98.94 98 VAL B N 1
ATOM 2863 C CA . VAL B 1 98 ? -1.831 12.891 12 1 98.94 98 VAL B CA 1
ATOM 2864 C C . VAL B 1 98 ? -1.73 13.633 10.672 1 98.94 98 VAL B C 1
ATOM 2866 O O . VAL B 1 98 ? -2.602 13.5 9.805 1 98.94 98 VAL B O 1
ATOM 2869 N N . LEU B 1 99 ? -0.72 14.461 10.531 1 98.94 99 LEU B N 1
ATOM 2870 C CA . LEU B 1 99 ? -0.41 15.133 9.273 1 98.94 99 LEU B CA 1
ATOM 2871 C C . LEU B 1 99 ? 0.926 14.648 8.719 1 98.94 99 LEU B C 1
ATOM 2873 O O . LEU B 1 99 ? 1.954 14.75 9.391 1 98.94 99 LEU B O 1
ATOM 2877 N N . SER B 1 100 ? 0.9 14.117 7.535 1 98.94 100 SER B N 1
ATOM 2878 C CA . SER B 1 100 ? 2.094 13.617 6.863 1 98.94 100 SER B CA 1
ATOM 2879 C C . SER B 1 100 ? 2.488 14.508 5.695 1 98.94 100 SER B C 1
ATOM 2881 O O . SER B 1 100 ? 1.672 14.789 4.812 1 98.94 100 SER B O 1
ATOM 2883 N N . GLY B 1 101 ? 3.756 14.938 5.566 1 98.38 101 GLY B N 1
ATOM 2884 C CA . GLY B 1 101 ? 4.215 15.781 4.473 1 98.38 101 GLY B CA 1
ATOM 2885 C C . GLY B 1 101 ? 4.855 17.078 4.941 1 98.38 101 GLY B C 1
ATOM 2886 O O . GLY B 1 101 ? 5.359 17.156 6.062 1 98.38 101 GLY B O 1
ATOM 2887 N N . ILE B 1 102 ? 4.965 17.984 4.125 1 98.38 102 ILE B N 1
ATOM 2888 C CA . ILE B 1 102 ? 4.582 18.062 2.723 1 98.38 102 ILE B CA 1
ATOM 2889 C C . ILE B 1 102 ? 5.598 17.328 1.863 1 98.38 102 ILE B C 1
ATOM 2891 O O . ILE B 1 102 ? 6.793 17.641 1.888 1 98.38 102 ILE B O 1
ATOM 2895 N N . ASN B 1 103 ? 5.148 16.391 1.134 1 98.38 103 ASN B N 1
ATOM 2896 C CA . ASN B 1 103 ? 6.02 15.578 0.295 1 98.38 103 ASN B CA 1
ATOM 2897 C C . ASN B 1 103 ? 6.586 16.391 -0.871 1 98.38 103 ASN B C 1
ATOM 2899 O O . ASN B 1 103 ? 5.867 17.156 -1.501 1 98.38 103 ASN B O 1
ATOM 2903 N N . ASN B 1 104 ? 7.91 16.188 -1.141 1 96.75 104 ASN B N 1
ATOM 2904 C CA . ASN B 1 104 ? 8.547 16.719 -2.34 1 96.75 104 ASN B CA 1
ATOM 2905 C C . ASN B 1 104 ? 8.227 15.875 -3.568 1 96.75 104 ASN B C 1
ATOM 2907 O O . ASN B 1 104 ? 9.008 15.008 -3.955 1 96.75 104 ASN B O 1
ATOM 2911 N N . GLY B 1 105 ? 7.168 16.203 -4.27 1 94.19 105 GLY B N 1
ATOM 2912 C CA . GLY B 1 105 ? 6.668 15.438 -5.402 1 94.19 105 GLY B CA 1
ATOM 2913 C C . GLY B 1 105 ? 5.211 15.039 -5.25 1 94.19 105 GLY B C 1
ATOM 2914 O O . GLY B 1 105 ? 4.695 14.953 -4.137 1 94.19 105 GLY B O 1
ATOM 2915 N N . SER B 1 106 ? 4.613 14.641 -6.277 1 93.56 106 SER B N 1
ATOM 2916 C CA . SER B 1 106 ? 3.182 14.352 -6.332 1 93.56 106 SER B CA 1
ATOM 2917 C C . SER B 1 106 ? 2.875 12.961 -5.785 1 93.56 106 SER B C 1
ATOM 2919 O O . SER B 1 106 ? 3.633 12.016 -6.016 1 93.56 106 SER B O 1
ATOM 2921 N N . ASN B 1 107 ? 1.793 12.859 -5.078 1 96.19 107 ASN B N 1
ATOM 2922 C CA . ASN B 1 107 ? 1.213 11.578 -4.707 1 96.19 107 ASN B CA 1
ATOM 2923 C C . ASN B 1 107 ? -0.214 11.438 -5.23 1 96.19 107 ASN B C 1
ATOM 2925 O O . ASN B 1 107 ? -1.048 10.781 -4.598 1 96.19 107 ASN B O 1
ATOM 2929 N N . ALA B 1 108 ? -0.448 12.141 -6.332 1 96.31 108 ALA B N 1
ATOM 2930 C CA . ALA B 1 108 ? -1.767 12.047 -6.953 1 96.31 108 ALA B CA 1
ATOM 2931 C C . ALA B 1 108 ? -1.917 10.742 -7.727 1 96.31 108 ALA B C 1
ATOM 2933 O O . ALA B 1 108 ? -0.925 10.078 -8.031 1 96.31 108 ALA B O 1
ATOM 2934 N N . GLY B 1 109 ? -3.164 10.406 -7.965 1 95.5 109 GLY B N 1
ATOM 2935 C CA . GLY B 1 109 ? -3.447 9.188 -8.711 1 95.5 109 GLY B CA 1
ATOM 2936 C C . GLY B 1 109 ? -2.939 7.934 -8.031 1 95.5 109 GLY B C 1
ATOM 2937 O O . GLY B 1 109 ? -3.053 7.797 -6.809 1 95.5 109 GLY B O 1
ATOM 2938 N N . ARG B 1 110 ? -2.467 7.016 -8.797 1 95.06 110 ARG B N 1
ATOM 2939 C CA . ARG B 1 110 ? -2.059 5.715 -8.273 1 95.06 110 ARG B CA 1
ATOM 2940 C C . ARG B 1 110 ? -0.665 5.781 -7.664 1 95.06 110 ARG B C 1
ATOM 2942 O O . ARG B 1 110 ? -0.176 4.793 -7.109 1 95.06 110 ARG B O 1
ATOM 2949 N N . ASN B 1 111 ? -0.06 6.988 -7.66 1 95.25 111 ASN B N 1
ATOM 2950 C CA . ASN B 1 111 ? 1.207 7.164 -6.957 1 95.25 111 ASN B CA 1
ATOM 2951 C C . ASN B 1 111 ? 1.049 6.953 -5.457 1 95.25 111 ASN B C 1
ATOM 2953 O O . ASN B 1 111 ? 2.025 6.676 -4.758 1 95.25 111 ASN B O 1
ATOM 2957 N N . ILE B 1 112 ? -0.173 7.039 -4.977 1 96.94 112 ILE B N 1
ATOM 2958 C CA . ILE B 1 112 ? -0.451 6.914 -3.551 1 96.94 112 ILE B CA 1
ATOM 2959 C C . ILE B 1 112 ? -0.025 5.531 -3.064 1 96.94 112 ILE B C 1
ATOM 2961 O O . ILE B 1 112 ? 0.313 5.355 -1.891 1 96.94 112 ILE B O 1
ATOM 2965 N N . PHE B 1 113 ? 0.027 4.566 -3.922 1 97.12 113 PHE B N 1
ATOM 2966 C CA . PHE B 1 113 ? 0.293 3.191 -3.518 1 97.12 113 PHE B CA 1
ATOM 2967 C C . PHE B 1 113 ? 1.774 2.99 -3.223 1 97.12 113 PHE B C 1
ATOM 2969 O O . PHE B 1 113 ? 2.154 2.027 -2.551 1 97.12 113 PHE B O 1
ATOM 2976 N N . TYR B 1 114 ? 2.615 3.889 -3.717 1 96.69 114 TYR B N 1
ATOM 2977 C CA . TYR B 1 114 ? 4.051 3.805 -3.484 1 96.69 114 TYR B CA 1
ATOM 2978 C C . TYR B 1 114 ? 4.488 4.785 -2.4 1 96.69 114 TYR B C 1
ATOM 2980 O O . TYR B 1 114 ? 5.629 4.734 -1.935 1 96.69 114 TYR B O 1
ATOM 2988 N N . SER B 1 115 ? 3.629 5.652 -2.01 1 97.69 115 SER B N 1
ATOM 2989 C CA . SER B 1 115 ? 3.982 6.84 -1.234 1 97.69 115 SER B CA 1
ATOM 2990 C C . SER B 1 115 ? 4.113 6.512 0.249 1 97.69 115 SER B C 1
ATOM 2992 O O . SER B 1 115 ? 3.146 6.078 0.882 1 97.69 115 SER B O 1
ATOM 2994 N N . GLY B 1 116 ? 5.289 6.785 0.783 1 98.5 116 GLY B N 1
ATOM 2995 C CA . GLY B 1 116 ? 5.438 6.715 2.227 1 98.5 116 GLY B CA 1
ATOM 2996 C C . GLY B 1 116 ? 4.621 7.758 2.965 1 98.5 116 GLY B C 1
ATOM 2997 O O . GLY B 1 116 ? 4.145 7.512 4.074 1 98.5 116 GLY B O 1
ATOM 2998 N N . THR B 1 117 ? 4.453 8.977 2.371 1 98.75 117 THR B N 1
ATOM 2999 C CA . THR B 1 117 ? 3.619 10.039 2.922 1 98.75 117 THR B CA 1
ATOM 3000 C C . THR B 1 117 ? 2.178 9.57 3.088 1 98.75 117 THR B C 1
ATOM 3002 O O . THR B 1 117 ? 1.604 9.68 4.172 1 98.75 117 THR B O 1
ATOM 3005 N N . ALA B 1 118 ? 1.65 9 2.055 1 98.62 118 ALA B N 1
ATOM 3006 C CA . ALA B 1 118 ? 0.298 8.445 2.107 1 98.62 118 ALA B CA 1
ATOM 3007 C C . ALA B 1 118 ? 0.231 7.242 3.043 1 98.62 118 ALA B C 1
ATOM 3009 O O . ALA B 1 118 ? -0.764 7.051 3.746 1 98.62 118 ALA B O 1
ATOM 3010 N N . GLY B 1 119 ? 1.288 6.449 2.992 1 98.69 119 GLY B N 1
ATOM 3011 C CA . GLY B 1 119 ? 1.337 5.281 3.854 1 98.69 119 GLY B CA 1
ATOM 3012 C C . GLY B 1 119 ? 1.229 5.621 5.328 1 98.69 119 GLY B C 1
ATOM 3013 O O . GLY B 1 119 ? 0.539 4.93 6.082 1 98.69 119 GLY B O 1
ATOM 3014 N N . ALA B 1 120 ? 1.898 6.648 5.758 1 98.81 120 ALA B N 1
ATOM 3015 C CA . ALA B 1 120 ? 1.829 7.078 7.152 1 98.81 120 ALA B CA 1
ATOM 3016 C C . ALA B 1 120 ? 0.411 7.5 7.527 1 98.81 120 ALA B C 1
ATOM 3018 O O . ALA B 1 120 ? -0.081 7.16 8.602 1 98.81 120 ALA B O 1
ATOM 3019 N N . ALA B 1 121 ? -0.186 8.25 6.633 1 98.88 121 ALA B N 1
ATOM 3020 C CA . ALA B 1 121 ? -1.563 8.672 6.867 1 98.88 121 ALA B CA 1
ATOM 3021 C C . ALA B 1 121 ? -2.502 7.473 6.945 1 98.88 121 ALA B C 1
ATOM 3023 O O . ALA B 1 121 ? -3.385 7.422 7.805 1 98.88 121 ALA B O 1
ATOM 3024 N N . MET B 1 122 ? -2.311 6.504 6.113 1 98.44 122 MET B N 1
ATOM 3025 C CA . MET B 1 122 ? -3.139 5.301 6.117 1 98.44 122 MET B CA 1
ATOM 3026 C C . MET B 1 122 ? -2.951 4.512 7.41 1 98.44 122 MET B C 1
ATOM 3028 O O . MET B 1 122 ? -3.914 3.973 7.957 1 98.44 122 MET B O 1
ATOM 3032 N N . GLU B 1 123 ? -1.701 4.43 7.852 1 97.94 123 GLU B N 1
ATOM 3033 C CA . GLU B 1 123 ? -1.448 3.752 9.125 1 97.94 123 GLU B CA 1
ATOM 3034 C C . GLU B 1 123 ? -2.207 4.418 10.266 1 97.94 123 GLU B C 1
ATOM 3036 O O . GLU B 1 123 ? -2.754 3.738 11.133 1 97.94 123 GLU B O 1
ATOM 3041 N N . ALA B 1 124 ? -2.223 5.746 10.25 1 98.38 124 ALA B N 1
ATOM 3042 C CA . ALA B 1 124 ? -2.99 6.477 11.258 1 98.38 124 ALA B CA 1
ATOM 3043 C C . ALA B 1 124 ? -4.473 6.117 11.188 1 98.38 124 ALA B C 1
ATOM 3045 O O . ALA B 1 124 ? -5.098 5.832 12.211 1 98.38 124 ALA B O 1
ATOM 3046 N N . VAL B 1 125 ? -4.984 6.039 10.008 1 97.5 125 VAL B N 1
ATOM 3047 C CA . VAL B 1 125 ? -6.398 5.742 9.805 1 97.5 125 VAL B CA 1
ATOM 3048 C C . VAL B 1 125 ? -6.711 4.328 10.289 1 97.5 125 VAL B C 1
ATOM 3050 O O . VAL B 1 125 ? -7.707 4.113 10.984 1 97.5 125 VAL B O 1
ATOM 3053 N N . ILE B 1 126 ? -5.871 3.412 9.945 1 94.88 126 ILE B N 1
ATOM 3054 C CA . ILE B 1 126 ? -6.051 2.037 10.398 1 94.88 126 ILE B CA 1
ATOM 3055 C C . ILE B 1 126 ? -6.066 1.992 11.922 1 94.88 126 ILE B C 1
ATOM 3057 O O . ILE B 1 126 ? -6.793 1.195 12.523 1 94.88 126 ILE B O 1
ATOM 3061 N N . SER B 1 127 ? -5.371 2.928 12.508 1 94.69 127 SER B N 1
ATOM 3062 C CA . SER B 1 127 ? -5.227 2.969 13.961 1 94.69 127 SER B CA 1
ATOM 3063 C C . SER B 1 127 ? -6.332 3.795 14.602 1 94.69 127 SER B C 1
ATOM 3065 O O . SER B 1 127 ? -6.32 4.023 15.812 1 94.69 127 SER B O 1
ATOM 3067 N N . GLY B 1 128 ? -7.172 4.328 13.82 1 95.06 128 GLY B N 1
ATOM 3068 C CA . GLY B 1 128 ? -8.344 5.004 14.352 1 95.06 128 GLY B CA 1
ATOM 3069 C C . GLY B 1 128 ? -8.156 6.504 14.492 1 95.06 128 GLY B C 1
ATOM 3070 O O . GLY B 1 128 ? -8.922 7.168 15.188 1 95.06 128 GLY B O 1
ATOM 3071 N N . ILE B 1 129 ? -7.098 7.051 13.883 1 97.81 129 ILE B N 1
ATOM 3072 C CA . ILE B 1 129 ? -6.793 8.477 13.977 1 97.81 129 ILE B CA 1
ATOM 3073 C C . ILE B 1 129 ? -6.957 9.133 12.609 1 97.81 129 ILE B C 1
ATOM 3075 O O . ILE B 1 129 ? -6.387 8.672 11.617 1 97.81 129 ILE B O 1
ATOM 3079 N N . PRO B 1 130 ? -7.766 10.258 12.484 1 98.25 130 PRO B N 1
ATOM 3080 C CA . PRO B 1 130 ? -7.828 10.984 11.219 1 98.25 130 PRO B CA 1
ATOM 3081 C C . PRO B 1 130 ? -6.457 11.453 10.734 1 98.25 130 PRO B C 1
ATOM 3083 O O . PRO B 1 130 ? -5.57 11.719 11.555 1 98.25 130 PRO B O 1
ATOM 3086 N N . ALA B 1 131 ? -6.34 11.555 9.422 1 98.88 131 ALA B N 1
ATOM 3087 C CA . ALA B 1 131 ? -5.012 11.898 8.914 1 98.88 131 ALA B CA 1
ATOM 3088 C C . ALA B 1 131 ? -5.105 12.602 7.566 1 98.88 131 ALA B C 1
ATOM 3090 O O . ALA B 1 131 ? -6.098 12.453 6.848 1 98.88 131 ALA B O 1
ATOM 3091 N N . ILE B 1 132 ? -4.133 13.406 7.262 1 98.94 132 ILE B N 1
ATOM 3092 C CA . ILE B 1 132 ? -3.986 14.039 5.957 1 98.94 132 ILE B CA 1
ATOM 3093 C C . ILE B 1 132 ? -2.557 13.859 5.453 1 98.94 132 ILE B C 1
ATOM 3095 O O . ILE B 1 132 ? -1.598 14.062 6.199 1 98.94 132 ILE B O 1
ATOM 3099 N N . ALA B 1 133 ? -2.396 13.414 4.262 1 98.94 133 ALA B N 1
ATOM 3100 C CA . ALA B 1 133 ? -1.127 13.445 3.539 1 98.94 133 ALA B CA 1
ATOM 3101 C C . ALA B 1 133 ? -1.06 14.641 2.6 1 98.94 133 ALA B C 1
ATOM 3103 O O . ALA B 1 133 ? -1.954 14.844 1.776 1 98.94 133 ALA B O 1
ATOM 3104 N N . PHE B 1 134 ? -0.023 15.445 2.738 1 98.81 134 PHE B N 1
ATOM 3105 C CA . PHE B 1 134 ? 0.185 16.625 1.895 1 98.81 134 PHE B CA 1
ATOM 3106 C C . PHE B 1 134 ? 1.339 16.391 0.925 1 98.81 134 PHE B C 1
ATOM 3108 O O . PHE B 1 134 ? 2.404 15.914 1.322 1 98.81 134 PHE B O 1
ATOM 3115 N N . SER B 1 135 ? 1.132 16.75 -0.334 1 98.62 135 SER B N 1
ATOM 3116 C CA . SER B 1 135 ? 2.18 16.656 -1.346 1 98.62 135 SER B CA 1
ATOM 3117 C C . SER B 1 135 ? 2.191 17.891 -2.25 1 98.62 135 SER B C 1
ATOM 3119 O O . SER B 1 135 ? 1.138 18.453 -2.551 1 98.62 135 SER B O 1
ATOM 3121 N N . GLN B 1 136 ? 3.332 18.297 -2.609 1 97.25 136 GLN B N 1
ATOM 3122 C CA . GLN B 1 136 ? 3.518 19.344 -3.596 1 97.25 136 GLN B CA 1
ATOM 3123 C C . GLN B 1 136 ? 3.924 18.781 -4.949 1 97.25 136 GLN B C 1
ATOM 3125 O O . GLN B 1 136 ? 4.949 18.094 -5.062 1 97.25 136 GLN B O 1
ATOM 3130 N N . GLU B 1 137 ? 3.09 19.062 -5.969 1 94.88 137 GLU B N 1
ATOM 3131 C CA . GLU B 1 137 ? 3.459 18.656 -7.32 1 94.88 137 GLU B CA 1
ATOM 3132 C C . GLU B 1 137 ? 4.836 19.188 -7.703 1 94.88 137 GLU B C 1
ATOM 3134 O O . GLU B 1 137 ? 5.18 20.328 -7.359 1 94.88 137 GLU B O 1
ATOM 3139 N N . GLU B 1 138 ? 5.566 18.344 -8.492 1 91.25 138 GLU B N 1
ATOM 3140 C CA . GLU B 1 138 ? 6.855 18.672 -9.094 1 91.25 138 GLU B CA 1
ATOM 3141 C C . GLU B 1 138 ? 7.949 18.781 -8.039 1 91.25 138 GLU B C 1
ATOM 3143 O O . GLU B 1 138 ? 8.672 17.812 -7.777 1 91.25 138 GLU B O 1
ATOM 3148 N N . HIS B 1 139 ? 8.023 19.969 -7.375 1 93 139 HIS B N 1
ATOM 3149 C CA . HIS B 1 139 ? 9.078 20.203 -6.398 1 93 139 HIS B CA 1
ATOM 3150 C C . HIS B 1 139 ? 8.578 21.031 -5.23 1 93 139 HIS B C 1
ATOM 3152 O O . HIS B 1 139 ? 7.734 21.922 -5.41 1 93 139 HIS B O 1
ATOM 3158 N N . ILE B 1 140 ? 9.18 20.766 -4.121 1 94.31 140 ILE B N 1
ATOM 3159 C CA . ILE B 1 140 ? 8.734 21.422 -2.891 1 94.31 140 ILE B CA 1
ATOM 3160 C C . ILE B 1 140 ? 8.961 22.922 -2.998 1 94.31 140 ILE B C 1
ATOM 3162 O O . ILE B 1 140 ? 8.297 23.703 -2.32 1 94.31 140 ILE B O 1
ATOM 3166 N N . SER B 1 141 ? 9.875 23.375 -3.842 1 91.56 141 SER B N 1
ATOM 3167 C CA . SER B 1 141 ? 10.148 24.797 -4.035 1 91.56 141 SER B CA 1
ATOM 3168 C C . SER B 1 141 ? 8.953 25.516 -4.656 1 91.56 141 SER B C 1
ATOM 3170 O O . SER B 1 141 ? 8.875 26.734 -4.633 1 91.56 141 SER B O 1
ATOM 3172 N N . CYS B 1 142 ? 7.992 24.75 -5.164 1 91 142 CYS B N 1
ATOM 3173 C CA . CYS B 1 142 ? 6.812 25.328 -5.801 1 91 142 CYS B CA 1
ATOM 3174 C C . CYS B 1 142 ? 5.738 25.641 -4.77 1 91 142 CYS B C 1
ATOM 3176 O O . CYS B 1 142 ? 4.738 26.297 -5.09 1 91 142 CYS B O 1
ATOM 3178 N N . PHE B 1 143 ? 5.934 25.219 -3.551 1 93.31 143 PHE B N 1
ATOM 3179 C CA . PHE B 1 143 ? 4.91 25.406 -2.529 1 93.31 143 PHE B CA 1
ATOM 3180 C C . PHE B 1 143 ? 4.734 26.875 -2.189 1 93.31 143 PHE B C 1
ATOM 3182 O O . PHE B 1 143 ? 5.715 27.578 -1.935 1 93.31 143 PHE B O 1
ATOM 3189 N N . GLN B 1 144 ? 3.49 27.297 -2.172 1 90.12 144 GLN B N 1
ATOM 3190 C CA . GLN B 1 144 ? 3.156 28.688 -1.87 1 90.12 144 GLN B CA 1
ATOM 3191 C C . GLN B 1 144 ? 2.889 28.875 -0.379 1 90.12 144 GLN B C 1
ATOM 3193 O O . GLN B 1 144 ? 2.164 28.078 0.231 1 90.12 144 GLN B O 1
ATOM 3198 N N . GLU B 1 145 ? 3.449 29.922 0.137 1 84.94 145 GLU B N 1
ATOM 3199 C CA . GLU B 1 145 ? 3.264 30.172 1.562 1 84.94 145 GLU B CA 1
ATOM 3200 C C . GLU B 1 145 ? 2.047 31.062 1.814 1 84.94 145 GLU B C 1
ATOM 3202 O O . GLU B 1 145 ? 1.405 30.953 2.861 1 84.94 145 GLU B O 1
ATOM 3207 N N . LYS B 1 146 ? 1.782 31.812 0.749 1 83.88 146 LYS B N 1
ATOM 3208 C CA . LYS B 1 146 ? 0.633 32.719 0.899 1 83.88 146 LYS B CA 1
ATOM 3209 C C . LYS B 1 146 ? -0.658 31.906 1.073 1 83.88 146 LYS B C 1
ATOM 3211 O O . LYS B 1 146 ? -0.933 30.984 0.303 1 83.88 146 LYS B O 1
ATOM 3216 N N . LYS B 1 147 ? -1.465 32.094 2.113 1 86.5 147 LYS B N 1
ATOM 3217 C CA . LYS B 1 147 ? -2.777 31.531 2.428 1 86.5 147 LYS B CA 1
ATOM 3218 C C . LYS B 1 147 ? -2.674 30.062 2.816 1 86.5 147 LYS B C 1
ATOM 3220 O O . LYS B 1 147 ? -3.688 29.406 3.08 1 86.5 147 LYS B O 1
ATOM 3225 N N . SER B 1 148 ? -1.442 29.516 2.787 1 92.31 148 SER B N 1
ATOM 3226 C CA . SER B 1 148 ? -1.28 28.094 3.076 1 92.31 148 SER B CA 1
ATOM 3227 C C . SER B 1 148 ? -1.679 27.781 4.512 1 92.31 148 SER B C 1
ATOM 3229 O O . SER B 1 148 ? -2.25 26.719 4.781 1 92.31 148 SER B O 1
ATOM 3231 N N . CYS B 1 149 ? -1.352 28.703 5.375 1 93.38 149 CYS B N 1
ATOM 3232 C CA . CYS B 1 149 ? -1.669 28.516 6.785 1 93.38 149 CYS B CA 1
ATOM 3233 C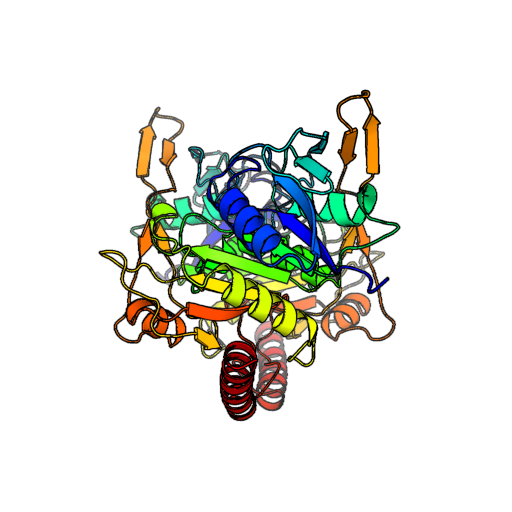 C . CYS B 1 149 ? -3.17 28.328 6.984 1 93.38 149 CYS B C 1
ATOM 3235 O O . CYS B 1 149 ? -3.604 27.391 7.641 1 93.38 149 CYS B O 1
ATOM 3237 N N . GLU B 1 150 ? -3.953 29.203 6.391 1 93.31 150 GLU B N 1
ATOM 3238 C CA . GLU B 1 150 ? -5.41 29.141 6.5 1 93.31 150 GLU B CA 1
ATOM 3239 C C . GLU B 1 150 ? -5.961 27.875 5.836 1 93.31 150 GLU B C 1
ATOM 3241 O O . GLU B 1 150 ? -6.852 27.219 6.383 1 93.31 150 GLU B O 1
ATOM 3246 N N . LEU B 1 151 ? -5.426 27.562 4.719 1 94.38 151 LEU B N 1
ATOM 3247 C CA . LEU B 1 151 ? -5.898 26.406 3.961 1 94.38 151 LEU B CA 1
ATOM 3248 C C . LEU B 1 151 ? -5.633 25.125 4.727 1 94.38 151 LEU B C 1
ATOM 3250 O O . LEU B 1 151 ? -6.508 24.25 4.812 1 94.38 151 LEU B O 1
ATOM 3254 N N . ILE B 1 152 ? -4.473 24.969 5.285 1 96.69 152 ILE B N 1
ATOM 3255 C CA . ILE B 1 152 ? -4.098 23.766 6.031 1 96.69 152 ILE B CA 1
ATOM 3256 C C . ILE B 1 152 ? -4.973 23.641 7.273 1 96.69 152 ILE B C 1
ATOM 3258 O O . ILE B 1 152 ? -5.457 22.547 7.59 1 96.69 152 ILE B O 1
ATOM 3262 N N . LYS B 1 153 ? -5.172 24.75 7.965 1 96.12 153 LYS B N 1
ATOM 3263 C CA . LYS B 1 153 ? -6.055 24.719 9.125 1 96.12 153 LYS B CA 1
ATOM 3264 C C . LYS B 1 153 ? -7.457 24.25 8.75 1 96.12 153 LYS B C 1
ATOM 3266 O O . LYS B 1 153 ? -8.039 23.406 9.422 1 96.12 153 LYS B O 1
ATOM 3271 N N . MET B 1 154 ? -8 24.781 7.645 1 95.88 154 MET B N 1
ATOM 3272 C CA . MET B 1 154 ? -9.328 24.406 7.18 1 95.88 154 MET B CA 1
ATOM 3273 C C . MET B 1 154 ? -9.398 22.922 6.867 1 95.88 154 MET B C 1
ATOM 3275 O O . MET B 1 154 ? -10.383 22.25 7.195 1 95.88 154 MET B O 1
ATOM 3279 N N . LEU B 1 155 ? -8.422 22.438 6.254 1 97.5 155 LEU B N 1
ATOM 3280 C CA . LEU B 1 155 ? -8.383 21.031 5.895 1 97.5 155 LEU B CA 1
ATOM 3281 C C . LEU B 1 155 ? -8.328 20.141 7.141 1 97.5 155 LEU B C 1
ATOM 3283 O O . LEU B 1 155 ? -8.953 19.094 7.184 1 97.5 155 LEU B O 1
ATOM 3287 N N . VAL B 1 156 ? -7.555 20.562 8.141 1 97.56 156 VAL B N 1
ATOM 3288 C CA . VAL B 1 156 ? -7.488 19.844 9.406 1 97.56 156 VAL B CA 1
ATOM 3289 C C . VAL B 1 156 ? -8.875 19.797 10.047 1 97.56 156 VAL B C 1
ATOM 3291 O O . VAL B 1 156 ? -9.328 18.719 10.469 1 97.56 156 VAL B O 1
ATOM 3294 N N . LEU B 1 157 ? -9.5 20.906 10.078 1 95.88 157 LEU B N 1
ATOM 3295 C CA . LEU B 1 157 ? -10.836 20.969 10.664 1 95.88 157 LEU B CA 1
ATOM 3296 C C . LEU B 1 157 ? -11.82 20.125 9.867 1 95.88 157 LEU B C 1
ATOM 3298 O O . LEU B 1 157 ? -12.68 19.453 10.445 1 95.88 157 LEU B O 1
ATOM 3302 N N . TYR B 1 158 ? -11.688 20.141 8.594 1 96.62 158 TYR B N 1
ATOM 3303 C CA . TYR B 1 158 ? -12.547 19.312 7.746 1 96.62 158 TYR B CA 1
ATOM 3304 C C . TYR B 1 158 ? -12.344 17.844 8.039 1 96.62 158 TYR B C 1
ATOM 3306 O O . TYR B 1 158 ? -13.32 17.094 8.172 1 96.62 158 TYR B O 1
ATOM 3314 N N . ALA B 1 159 ? -11.125 17.438 8.133 1 97.5 159 ALA B N 1
ATOM 3315 C CA . ALA B 1 159 ? -10.828 16.031 8.445 1 97.5 159 ALA B CA 1
ATOM 3316 C C . ALA B 1 159 ? -11.422 15.633 9.789 1 97.5 159 ALA B C 1
ATOM 3318 O O . ALA B 1 159 ? -11.969 14.539 9.938 1 97.5 159 ALA B O 1
ATOM 3319 N N . LEU B 1 160 ? -11.375 16.484 10.703 1 96.69 160 LEU B N 1
ATOM 3320 C CA . LEU B 1 160 ? -11.852 16.203 12.047 1 96.69 160 LEU B CA 1
ATOM 3321 C C . LEU B 1 160 ? -13.375 16.156 12.086 1 96.69 160 LEU B C 1
ATOM 3323 O O . LEU B 1 160 ? -13.961 15.602 13.016 1 96.69 160 LEU B O 1
ATOM 3327 N N . SER B 1 161 ? -14.039 16.75 11.117 1 94.5 161 SER B N 1
ATOM 3328 C CA . SER B 1 161 ? -15.5 16.703 11.055 1 94.5 161 SER B CA 1
ATOM 3329 C C . SER B 1 161 ? -15.992 15.336 10.578 1 94.5 161 SER B C 1
ATOM 3331 O O . SER B 1 161 ? -17.188 15.055 10.625 1 94.5 161 SER B O 1
ATOM 3333 N N . ARG B 1 162 ? -15.156 14.438 10.094 1 92.44 162 ARG B N 1
ATOM 3334 C CA . ARG B 1 162 ? -15.445 13.062 9.68 1 92.44 162 ARG B CA 1
ATOM 3335 C C . ARG B 1 162 ? -16.609 13.023 8.703 1 92.44 162 ARG B C 1
ATOM 3337 O O . ARG B 1 162 ? -17.625 12.383 8.969 1 92.44 162 ARG B O 1
ATOM 3344 N N . PRO B 1 163 ? -16.359 13.508 7.48 1 90.62 163 PRO B N 1
ATOM 3345 C CA . PRO B 1 163 ? -17.438 13.695 6.516 1 90.62 163 PRO B CA 1
ATOM 3346 C C . PRO B 1 163 ? -17.875 12.383 5.867 1 90.62 163 PRO B C 1
ATOM 3348 O O . PRO B 1 163 ? -18.922 12.328 5.207 1 90.62 163 PRO B O 1
ATOM 3351 N N . PHE B 1 164 ? -17.156 11.289 6.035 1 92.44 164 PHE B N 1
ATOM 3352 C CA . PHE B 1 164 ? -17.484 10.016 5.414 1 92.44 164 PHE B CA 1
ATOM 3353 C C . PHE B 1 164 ? -18.047 9.047 6.441 1 92.44 164 PHE B C 1
ATOM 3355 O O . PHE B 1 164 ? -17.844 9.219 7.648 1 92.44 164 PHE B O 1
ATOM 3362 N N . PRO B 1 165 ? -18.75 8.023 5.973 1 89.62 165 PRO B N 1
ATOM 3363 C CA . PRO B 1 165 ? -19.375 7.07 6.879 1 89.62 165 PRO B CA 1
ATOM 3364 C C . PRO B 1 165 ? -18.375 6.266 7.695 1 89.62 165 PRO B C 1
ATOM 3366 O O . PRO B 1 165 ? -18.719 5.672 8.711 1 89.62 165 PRO B O 1
ATOM 3369 N N . LEU B 1 166 ? -17.188 6.168 7.203 1 91.94 166 LEU B N 1
ATOM 3370 C CA . LEU B 1 166 ? -16.109 5.559 7.957 1 91.94 166 LEU B CA 1
ATOM 3371 C C . LEU B 1 166 ? -14.938 6.527 8.117 1 91.94 166 LEU B C 1
ATOM 3373 O O . LEU B 1 166 ? -14.875 7.547 7.422 1 91.94 166 LEU B O 1
ATOM 3377 N N . LEU B 1 167 ? -14.086 6.152 9.047 1 91.88 167 LEU B N 1
ATOM 3378 C CA . LEU B 1 167 ? -12.891 6.977 9.203 1 91.88 167 LEU B CA 1
ATOM 3379 C C . LEU B 1 167 ? -12.031 6.93 7.941 1 91.88 167 LEU B C 1
ATOM 3381 O O . LEU B 1 167 ? -11.711 5.852 7.441 1 91.88 167 LEU B O 1
ATOM 3385 N N . THR B 1 168 ? -11.781 8.148 7.434 1 92.12 168 THR B N 1
ATOM 3386 C CA . THR B 1 168 ? -10.977 8.305 6.23 1 92.12 168 THR B CA 1
ATOM 3387 C C . THR B 1 168 ? -9.898 9.359 6.441 1 92.12 168 THR B C 1
ATOM 3389 O O . THR B 1 168 ? -10.031 10.234 7.301 1 92.12 168 THR B O 1
ATOM 3392 N N . GLY B 1 169 ? -8.812 9.102 5.785 1 97.56 169 GLY B N 1
ATOM 3393 C CA . GLY B 1 169 ? -7.852 10.18 5.621 1 97.56 169 GLY B CA 1
ATOM 3394 C C . GLY B 1 169 ? -8.062 10.969 4.344 1 97.56 169 GLY B C 1
ATOM 3395 O O . GLY B 1 169 ? -9.031 10.742 3.617 1 97.56 169 GLY B O 1
ATOM 3396 N N . PHE B 1 170 ? -7.152 11.945 4.141 1 98.75 170 PHE B N 1
ATOM 3397 C CA . PHE B 1 170 ? -7.16 12.703 2.891 1 98.75 170 PHE B CA 1
ATOM 3398 C C . PHE B 1 170 ? -5.762 12.75 2.283 1 98.75 170 PHE B C 1
ATOM 3400 O O . PHE B 1 170 ? -4.766 12.82 3.006 1 98.75 170 PHE B O 1
ATOM 3407 N N . ASN B 1 171 ? -5.73 12.602 0.999 1 98.81 171 ASN B N 1
ATOM 3408 C CA . ASN B 1 171 ? -4.555 12.867 0.175 1 98.81 171 ASN B CA 1
ATOM 3409 C C . ASN B 1 171 ? -4.668 14.203 -0.548 1 98.81 171 ASN B C 1
ATOM 3411 O O . ASN B 1 171 ? -5.469 14.352 -1.474 1 98.81 171 ASN B O 1
ATOM 3415 N N . VAL B 1 172 ? -3.865 15.148 -0.098 1 98.88 172 VAL B N 1
ATOM 3416 C CA . VAL B 1 172 ? -3.943 16.516 -0.627 1 98.88 172 VAL B CA 1
ATOM 3417 C C . VAL B 1 172 ? -2.723 16.797 -1.498 1 98.88 172 VAL B C 1
ATOM 3419 O O . VAL B 1 172 ? -1.585 16.609 -1.061 1 98.88 172 VAL B O 1
ATOM 3422 N N . ASN B 1 173 ? -2.936 17.203 -2.717 1 98.62 173 ASN B N 1
ATOM 3423 C CA . ASN B 1 173 ? -1.861 17.609 -3.615 1 98.62 173 ASN B CA 1
ATOM 3424 C C . ASN B 1 173 ? -1.991 19.078 -4.016 1 98.62 173 ASN B C 1
ATOM 3426 O O . ASN B 1 173 ? -3.043 19.5 -4.496 1 98.62 173 ASN B O 1
ATOM 3430 N N . PHE B 1 174 ? -0.942 19.828 -3.746 1 97.5 174 PHE B N 1
ATOM 3431 C CA . PHE B 1 174 ? -0.851 21.203 -4.215 1 97.5 174 PHE B CA 1
ATOM 3432 C C . PHE B 1 174 ? -0.305 21.25 -5.637 1 97.5 174 PHE B C 1
ATOM 3434 O O . PHE B 1 174 ? 0.735 20.656 -5.93 1 97.5 174 PHE B O 1
ATOM 3441 N N . PRO B 1 175 ? -0.987 21.922 -6.543 1 96.19 175 PRO B N 1
ATOM 3442 C CA . PRO B 1 175 ? -0.477 22.016 -7.914 1 96.19 175 PRO B CA 1
ATOM 3443 C C . PRO B 1 175 ? 0.807 22.828 -8.008 1 96.19 175 PRO B C 1
ATOM 3445 O O . PRO B 1 175 ? 1.111 23.625 -7.102 1 96.19 175 PRO B O 1
ATOM 3448 N N . ALA B 1 176 ? 1.505 22.469 -9.031 1 90.69 176 ALA B N 1
ATOM 3449 C CA . ALA B 1 176 ? 2.67 23.297 -9.328 1 90.69 176 ALA B CA 1
ATOM 3450 C C . ALA B 1 176 ? 2.271 24.547 -10.117 1 90.69 176 ALA B C 1
ATOM 3452 O O . ALA B 1 176 ? 1.623 24.438 -11.164 1 90.69 176 ALA B O 1
ATOM 3453 N N . CYS B 1 177 ? 2.49 25.672 -9.438 1 83.75 177 CYS B N 1
ATOM 3454 C CA . CYS B 1 177 ? 2.195 26.938 -10.117 1 83.75 177 CYS B CA 1
ATOM 3455 C C . CYS B 1 177 ? 3.479 27.672 -10.484 1 83.75 177 CYS B C 1
ATOM 3457 O O . CYS B 1 177 ? 4.34 27.891 -9.625 1 83.75 177 CYS B O 1
ATOM 3459 N N . GLU B 1 178 ? 3.645 27.75 -11.75 1 73.94 178 GLU B N 1
ATOM 3460 C CA . GLU B 1 178 ? 4.809 28.5 -12.219 1 73.94 178 GLU B CA 1
ATOM 3461 C C . GLU B 1 178 ? 4.703 29.984 -11.859 1 73.94 178 GLU B C 1
ATOM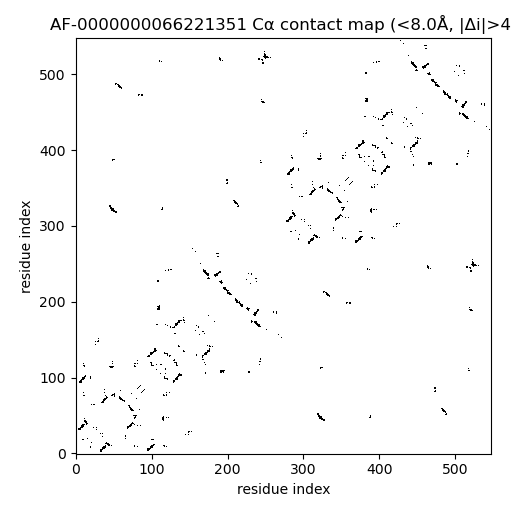 3463 O O . GLU B 1 178 ? 3.598 30.516 -11.727 1 73.94 178 GLU B O 1
ATOM 3468 N N . ASN B 1 179 ? 5.777 30.656 -11.734 1 71.12 179 ASN B N 1
ATOM 3469 C CA . ASN B 1 179 ? 5.895 32.094 -11.586 1 71.12 179 ASN B CA 1
ATOM 3470 C C . ASN B 1 179 ? 5.09 32.594 -10.391 1 71.12 179 ASN B C 1
ATOM 3472 O O . ASN B 1 179 ? 4.473 33.688 -10.469 1 71.12 179 ASN B O 1
ATOM 3476 N N . ASN B 1 180 ? 4.828 31.812 -9.43 1 68.62 180 ASN B N 1
ATOM 3477 C CA . ASN B 1 180 ? 4.176 32.219 -8.188 1 68.62 180 ASN B CA 1
ATOM 3478 C C . ASN B 1 180 ? 2.691 32.5 -8.398 1 68.62 180 ASN B C 1
ATOM 3480 O O . ASN B 1 180 ? 2.119 33.344 -7.738 1 68.62 180 ASN B O 1
ATOM 3484 N N . GLU B 1 181 ? 2.219 31.859 -9.398 1 82.06 181 GLU B N 1
ATOM 3485 C CA . GLU B 1 181 ? 0.774 31.953 -9.586 1 82.06 181 GLU B CA 1
ATOM 3486 C C . GLU B 1 181 ? 0.021 31.359 -8.406 1 82.06 181 GLU B C 1
ATOM 3488 O O . GLU B 1 181 ? 0.501 30.422 -7.77 1 82.06 181 GLU B O 1
ATOM 3493 N N . GLU B 1 182 ? -1.163 32 -8.164 1 87.5 182 GLU B N 1
ATOM 3494 C CA . GLU B 1 182 ? -1.973 31.547 -7.031 1 87.5 182 GLU B CA 1
ATOM 3495 C C . GLU B 1 182 ? -2.75 30.281 -7.375 1 87.5 182 GLU B C 1
ATOM 3497 O O . GLU B 1 182 ? -3.104 30.062 -8.539 1 87.5 182 GLU B O 1
ATOM 3502 N N . TRP B 1 183 ? -2.928 29.438 -6.379 1 92.69 183 TRP B N 1
ATOM 3503 C CA . TRP B 1 183 ? -3.842 28.312 -6.539 1 92.69 183 TRP B CA 1
ATOM 3504 C C . TRP B 1 183 ? -5.234 28.797 -6.926 1 92.69 183 TRP B C 1
ATOM 3506 O O . TRP B 1 183 ? -5.715 29.812 -6.41 1 92.69 183 TRP B O 1
ATOM 3516 N N . GLN B 1 184 ? -5.918 28.141 -7.812 1 92.38 184 GLN B N 1
ATOM 3517 C CA . GLN B 1 184 ? -7.195 28.578 -8.367 1 92.38 184 GLN B CA 1
ATOM 3518 C C . GLN B 1 184 ? -8.359 27.906 -7.645 1 92.38 184 GLN B C 1
ATOM 3520 O O . GLN B 1 184 ? -9.461 27.797 -8.195 1 92.38 184 GLN B O 1
ATOM 3525 N N . GLY B 1 185 ? -8.117 27.438 -6.438 1 93.19 185 GLY B N 1
ATOM 3526 C CA . GLY B 1 185 ? -9.164 26.812 -5.645 1 93.19 185 GLY B CA 1
ATOM 3527 C C . GLY B 1 185 ? -8.781 25.453 -5.117 1 93.19 185 GLY B C 1
ATOM 3528 O O . GLY B 1 185 ? -7.613 25.062 -5.164 1 93.19 185 GLY B O 1
ATOM 3529 N N . MET B 1 186 ? -9.719 24.859 -4.496 1 96.56 186 MET B N 1
ATOM 3530 C CA . MET B 1 186 ? -9.586 23.531 -3.891 1 96.56 186 MET B CA 1
ATOM 3531 C C . MET B 1 186 ? -10.812 22.672 -4.188 1 96.56 186 MET B C 1
ATOM 3533 O O . MET B 1 186 ? -11.945 23.156 -4.152 1 96.56 186 MET B O 1
ATOM 3537 N N . LYS B 1 187 ? -10.539 21.453 -4.5 1 97.62 187 LYS B N 1
ATOM 3538 C CA . LYS B 1 187 ? -11.633 20.578 -4.902 1 97.62 187 LYS B CA 1
ATOM 3539 C C . LYS B 1 187 ? -11.516 19.203 -4.242 1 97.62 187 LYS B C 1
ATOM 3541 O O . LYS B 1 187 ? -10.422 18.641 -4.168 1 97.62 187 LYS B O 1
ATOM 3546 N N . LEU B 1 188 ? -12.695 18.719 -3.705 1 98.44 188 LEU B N 1
ATOM 3547 C CA . LEU B 1 188 ? -12.797 17.312 -3.324 1 98.44 188 LEU B CA 1
ATOM 3548 C C . LEU B 1 188 ? -12.953 16.422 -4.555 1 98.44 188 LEU B C 1
ATOM 3550 O O . LEU B 1 188 ? -13.844 16.641 -5.375 1 98.44 188 LEU B O 1
ATOM 3554 N N . VAL B 1 189 ? -12.047 15.477 -4.738 1 98.44 189 VAL B N 1
ATOM 3555 C CA . VAL B 1 189 ? -12.031 14.656 -5.941 1 98.44 189 VAL B CA 1
ATOM 3556 C C . VAL B 1 189 ? -11.859 13.188 -5.562 1 98.44 189 VAL B C 1
ATOM 3558 O O . VAL B 1 189 ? -11.445 12.867 -4.445 1 98.44 189 VAL B O 1
ATOM 3561 N N . ALA B 1 190 ? -12.273 12.312 -6.484 1 97.31 190 ALA B N 1
ATOM 3562 C CA . ALA B 1 190 ? -11.859 10.914 -6.383 1 97.31 190 ALA B CA 1
ATOM 3563 C C . ALA B 1 190 ? -10.438 10.719 -6.91 1 97.31 190 ALA B C 1
ATOM 3565 O O . ALA B 1 190 ? -10.031 11.383 -7.867 1 97.31 190 ALA B O 1
ATOM 3566 N N . THR B 1 191 ? -9.75 9.852 -6.254 1 96.88 191 THR B N 1
ATOM 3567 C CA . THR B 1 191 ? -8.391 9.57 -6.699 1 96.88 191 THR B CA 1
ATOM 3568 C C . THR B 1 191 ? -8.375 9.141 -8.164 1 96.88 191 THR B C 1
ATOM 3570 O O . THR B 1 191 ? -9.203 8.336 -8.586 1 96.88 191 THR B O 1
ATOM 3573 N N . GLY B 1 192 ? -7.438 9.641 -8.898 1 95 192 GLY B N 1
ATOM 3574 C CA . GLY B 1 192 ? -7.32 9.344 -10.32 1 95 192 GLY B CA 1
ATOM 3575 C C . GLY B 1 192 ? -6.598 8.039 -10.602 1 95 192 GLY B C 1
ATOM 3576 O O . GLY B 1 192 ? -6.219 7.32 -9.672 1 95 192 GLY B O 1
ATOM 3577 N N . LYS B 1 193 ? -6.461 7.758 -11.875 1 92.88 193 LYS B N 1
ATOM 3578 C CA . LYS B 1 193 ? -5.848 6.516 -12.336 1 92.88 193 LYS B CA 1
ATOM 3579 C C . LYS B 1 193 ? -4.402 6.746 -12.773 1 92.88 193 LYS B C 1
ATOM 3581 O O . LYS B 1 193 ? -3.668 5.789 -13.031 1 92.88 193 LYS B O 1
ATOM 3586 N N . GLU B 1 194 ? -4.031 8.039 -12.93 1 92.25 194 GLU B N 1
ATOM 3587 C CA . GLU B 1 194 ? -2.701 8.375 -13.43 1 92.25 194 GLU B CA 1
ATOM 3588 C C . GLU B 1 194 ? -1.618 7.906 -12.461 1 92.25 194 GLU B C 1
ATOM 3590 O O . GLU B 1 194 ? -1.843 7.844 -11.25 1 92.25 194 GLU B O 1
ATOM 3595 N N . PHE B 1 195 ? -0.515 7.445 -13 1 88.69 195 PHE B N 1
ATOM 3596 C CA . PHE B 1 195 ? 0.631 7.082 -12.172 1 88.69 195 PHE B CA 1
ATOM 3597 C C . PHE B 1 195 ? 1.932 7.254 -12.953 1 88.69 195 PHE B C 1
ATOM 3599 O O . PHE B 1 195 ? 1.927 7.285 -14.18 1 88.69 195 PHE B O 1
ATOM 3606 N N . ALA B 1 196 ? 2.98 7.43 -12.18 1 83.19 196 ALA B N 1
ATOM 3607 C CA . ALA B 1 196 ? 4.309 7.512 -12.781 1 83.19 196 ALA B CA 1
ATOM 3608 C C . ALA B 1 196 ? 4.883 6.117 -13.031 1 83.19 196 ALA B C 1
ATOM 3610 O O . ALA B 1 196 ? 5 5.316 -12.102 1 83.19 196 ALA B O 1
ATOM 3611 N N . TYR B 1 197 ? 5.156 5.906 -14.297 1 83.12 197 TYR B N 1
ATOM 3612 C CA . TYR B 1 197 ? 5.727 4.617 -14.688 1 83.12 197 TYR B CA 1
ATOM 3613 C C . TYR B 1 197 ? 7.242 4.707 -14.812 1 83.12 197 TYR B C 1
ATOM 3615 O O . TYR B 1 197 ? 7.758 5.594 -15.5 1 83.12 197 TYR B O 1
ATOM 3623 N N . GLY B 1 198 ? 7.867 3.824 -14.094 1 78.62 198 GLY B N 1
ATOM 3624 C CA . GLY B 1 198 ? 9.32 3.818 -14.172 1 78.62 198 GLY B CA 1
ATOM 3625 C C . GLY B 1 198 ? 9.867 2.686 -15.023 1 78.62 198 GLY B C 1
ATOM 3626 O O . GLY B 1 198 ? 9.305 1.588 -15.039 1 78.62 198 GLY B O 1
ATOM 3627 N N . VAL B 1 199 ? 10.953 3.029 -15.773 1 86.44 199 VAL B N 1
ATOM 3628 C CA . VAL B 1 199 ? 11.719 2.037 -16.516 1 86.44 199 VAL B CA 1
ATOM 3629 C C . VAL B 1 199 ? 13.055 1.786 -15.812 1 86.44 199 VAL B C 1
ATOM 3631 O O . VAL B 1 199 ? 13.789 2.727 -15.508 1 86.44 199 VAL B O 1
ATOM 3634 N N . PRO B 1 200 ? 13.258 0.483 -15.539 1 94.75 200 PRO B N 1
ATOM 3635 C CA . PRO B 1 200 ? 14.555 0.211 -14.914 1 94.75 200 PRO B CA 1
ATOM 3636 C C . PRO B 1 200 ? 15.734 0.681 -15.766 1 94.75 200 PRO B C 1
ATOM 3638 O O . PRO B 1 200 ? 15.781 0.399 -16.969 1 94.75 200 PRO B O 1
ATOM 3641 N N . ARG B 1 201 ? 16.641 1.428 -15.125 1 95.62 201 ARG B N 1
ATOM 3642 C CA . ARG B 1 201 ? 17.844 1.884 -15.797 1 95.62 201 ARG B CA 1
ATOM 3643 C C . ARG B 1 201 ? 19.062 1.071 -15.359 1 95.62 201 ARG B C 1
ATOM 3645 O O . ARG B 1 201 ? 19.422 1.076 -14.18 1 95.62 201 ARG B O 1
ATOM 3652 N N . LEU B 1 202 ? 19.734 0.441 -16.297 1 96.44 202 LEU B N 1
ATOM 3653 C CA . LEU B 1 202 ? 20.906 -0.362 -16 1 96.44 202 LEU B CA 1
ATOM 3654 C C . LEU B 1 202 ? 22.078 0.524 -15.578 1 96.44 202 LEU B C 1
ATOM 3656 O O . LEU B 1 202 ? 22.438 1.471 -16.281 1 96.44 202 LEU B O 1
ATOM 3660 N N . LEU B 1 203 ? 22.578 0.251 -14.43 1 96.62 203 LEU B N 1
ATOM 3661 C CA . LEU B 1 203 ? 23.719 1.002 -13.906 1 96.62 203 LEU B CA 1
ATOM 3662 C C . LEU B 1 203 ? 25.031 0.267 -14.18 1 96.62 203 LEU B C 1
ATOM 3664 O O . LEU B 1 203 ? 26.016 0.884 -14.57 1 96.62 203 LEU B O 1
ATOM 3668 N N . CYS B 1 204 ? 25 -1.068 -13.883 1 96.19 204 CYS B N 1
ATOM 3669 C CA . CYS B 1 204 ? 26.203 -1.882 -14.008 1 96.19 204 CYS B CA 1
ATOM 3670 C C . CYS B 1 204 ? 25.844 -3.346 -14.242 1 96.19 204 CYS B C 1
ATOM 3672 O O . CYS B 1 204 ? 24.812 -3.82 -13.781 1 96.19 204 CYS B O 1
ATOM 3674 N N . ASP B 1 205 ? 26.672 -4.016 -15.055 1 96 205 ASP B N 1
ATOM 3675 C CA . ASP B 1 205 ? 26.609 -5.449 -15.312 1 96 205 ASP B CA 1
ATOM 3676 C C . ASP B 1 205 ? 27.969 -6.105 -15.07 1 96 205 ASP B C 1
ATOM 3678 O O . ASP B 1 205 ? 28.906 -5.93 -15.852 1 96 205 ASP B O 1
ATOM 3682 N N . ASP B 1 206 ? 27.984 -6.859 -13.984 1 94.81 206 ASP B N 1
ATOM 3683 C CA . ASP B 1 206 ? 29.281 -7.441 -13.688 1 94.81 206 ASP B CA 1
ATOM 3684 C C . ASP B 1 206 ? 29.375 -8.883 -14.188 1 94.81 206 ASP B C 1
ATOM 3686 O O . ASP B 1 206 ? 30.297 -9.617 -13.805 1 94.81 206 ASP B O 1
ATOM 3690 N N . GLY B 1 207 ? 28.516 -9.289 -15.055 1 92.56 207 GLY B N 1
ATOM 3691 C CA . GLY B 1 207 ? 28.5 -10.625 -15.625 1 92.56 207 GLY B CA 1
ATOM 3692 C C . GLY B 1 207 ? 27.641 -11.602 -14.844 1 92.56 207 GLY B C 1
ATOM 3693 O O . GLY B 1 207 ? 26.953 -12.438 -15.43 1 92.56 207 GLY B O 1
ATOM 3694 N N . LYS B 1 208 ? 27.641 -11.438 -13.602 1 93.12 208 LYS B N 1
ATOM 3695 C CA . LYS B 1 208 ? 26.828 -12.289 -12.734 1 93.12 208 LYS B CA 1
ATOM 3696 C C . LYS B 1 208 ? 25.562 -11.578 -12.289 1 93.12 208 LYS B C 1
ATOM 3698 O O . LYS B 1 208 ? 24.484 -12.164 -12.273 1 93.12 208 LYS B O 1
ATOM 3703 N N . ARG B 1 209 ? 25.828 -10.352 -11.992 1 95.31 209 ARG B N 1
ATOM 3704 C CA . ARG B 1 209 ? 24.734 -9.523 -11.484 1 95.31 209 ARG B CA 1
ATOM 3705 C C . ARG B 1 209 ? 24.562 -8.258 -12.328 1 95.31 209 ARG B C 1
ATOM 3707 O O . ARG B 1 209 ? 25.562 -7.691 -12.805 1 95.31 209 ARG B O 1
ATOM 3714 N N . LYS B 1 210 ? 23.312 -7.867 -12.555 1 97.94 210 LYS B N 1
ATOM 3715 C CA . LYS B 1 210 ? 22.984 -6.562 -13.125 1 97.94 210 LYS B CA 1
ATOM 3716 C C . LYS B 1 210 ? 22.406 -5.633 -12.062 1 97.94 210 LYS B C 1
ATOM 3718 O O . LYS B 1 210 ? 21.562 -6.047 -11.258 1 97.94 210 LYS B O 1
ATOM 3723 N N . PHE B 1 211 ? 22.875 -4.422 -12.023 1 97.75 211 PHE B N 1
ATOM 3724 C CA . PHE B 1 211 ? 22.406 -3.414 -11.078 1 97.75 211 PHE B CA 1
ATOM 3725 C C . PHE B 1 211 ? 21.578 -2.357 -11.789 1 97.75 211 PHE B C 1
ATOM 3727 O O . PHE B 1 211 ? 21.953 -1.855 -12.844 1 97.75 211 PHE B O 1
ATOM 3734 N N . TYR B 1 212 ? 20.422 -2.051 -11.141 1 97.5 212 TYR B N 1
ATOM 3735 C CA . TYR B 1 212 ? 19.469 -1.128 -11.766 1 97.5 212 TYR B CA 1
ATOM 3736 C C . TYR B 1 212 ? 19.109 0.008 -10.82 1 97.5 212 TYR B C 1
ATOM 3738 O O . TYR B 1 212 ? 19.078 -0.178 -9.602 1 97.5 212 TYR B O 1
ATOM 3746 N N . SER B 1 213 ? 18.891 1.186 -11.398 1 96.31 213 SER B N 1
ATOM 3747 C CA . SER B 1 213 ? 18.141 2.248 -10.742 1 96.31 213 SER B CA 1
ATOM 3748 C C . SER B 1 213 ? 16.656 2.215 -11.141 1 96.31 213 SER B C 1
ATOM 3750 O O . SER B 1 213 ? 16.344 1.998 -12.312 1 96.31 213 SER B O 1
ATOM 3752 N N . LEU B 1 214 ? 15.789 2.432 -10.141 1 93.5 214 LEU B N 1
ATOM 3753 C CA . LEU B 1 214 ? 14.352 2.396 -10.406 1 93.5 214 LEU B CA 1
ATOM 3754 C C . LEU B 1 214 ? 13.727 3.771 -10.195 1 93.5 214 LEU B C 1
ATOM 3756 O O . LEU B 1 214 ? 12.5 3.898 -10.125 1 93.5 214 LEU B O 1
ATOM 3760 N N . ASN B 1 215 ? 14.43 4.785 -10.094 1 87.94 215 ASN B N 1
ATOM 3761 C CA . ASN B 1 215 ? 13.945 6.113 -9.75 1 87.94 215 ASN B CA 1
ATOM 3762 C C . ASN B 1 215 ? 13.531 6.902 -10.992 1 87.94 215 ASN B C 1
ATOM 3764 O O . ASN B 1 215 ? 13.023 8.023 -10.883 1 87.94 215 ASN B O 1
ATOM 3768 N N . ASP B 1 216 ? 13.75 6.344 -12.172 1 80 216 ASP B N 1
ATOM 3769 C CA . ASP B 1 216 ? 13.375 7.047 -13.391 1 80 216 ASP B CA 1
ATOM 3770 C C . ASP B 1 216 ? 11.898 6.836 -13.719 1 80 216 ASP B C 1
ATOM 3772 O O . ASP B 1 216 ? 11.523 5.816 -14.297 1 80 216 ASP B O 1
ATOM 3776 N N . CYS B 1 217 ? 11.117 7.785 -13.305 1 75 217 CYS B N 1
ATOM 3777 C CA . CYS B 1 217 ? 9.68 7.633 -13.5 1 75 217 CYS B CA 1
ATOM 3778 C C . CYS B 1 217 ? 9.141 8.688 -14.453 1 75 217 CYS B C 1
ATOM 3780 O O . CYS B 1 217 ? 9.617 9.82 -14.469 1 75 217 CYS B O 1
ATOM 3782 N N . GLN B 1 218 ? 8.367 8.234 -15.336 1 76.31 218 GLN B N 1
ATOM 3783 C CA . GLN B 1 218 ? 7.676 9.117 -16.266 1 76.31 218 GLN B CA 1
ATOM 3784 C C . GLN B 1 218 ? 6.168 9.07 -16.047 1 76.31 218 GLN B C 1
ATOM 3786 O O . GLN B 1 218 ? 5.617 8.023 -15.695 1 76.31 218 GLN B O 1
ATOM 3791 N N . ARG B 1 219 ? 5.652 10.258 -16.219 1 72.31 219 ARG B N 1
ATOM 3792 C CA . ARG B 1 219 ? 4.199 10.32 -16.094 1 72.31 219 ARG B CA 1
ATOM 3793 C C . ARG B 1 219 ? 3.51 9.953 -17.391 1 72.31 219 ARG B C 1
ATOM 3795 O O . ARG B 1 219 ? 3.824 10.508 -18.453 1 72.31 219 ARG B O 1
ATOM 3802 N N . LEU B 1 220 ? 2.703 8.891 -17.266 1 67.94 220 LEU B N 1
ATOM 3803 C CA . LEU B 1 220 ? 1.915 8.5 -18.422 1 67.94 220 LEU B CA 1
ATOM 3804 C C . LEU B 1 220 ? 0.538 9.148 -18.391 1 67.94 220 LEU B C 1
ATOM 3806 O O . LEU B 1 220 ? -0.173 9.062 -17.391 1 67.94 220 LEU B O 1
ATOM 3810 N N . MET B 1 221 ? 0.369 10.102 -19.328 1 70.69 221 MET B N 1
ATOM 3811 C CA . MET B 1 221 ? -0.941 10.742 -19.359 1 70.69 221 MET B CA 1
ATOM 3812 C C . MET B 1 221 ? -1.73 10.281 -20.594 1 70.69 221 MET B C 1
ATOM 3814 O O . MET B 1 221 ? -1.19 10.227 -21.688 1 70.69 221 MET B O 1
ATOM 3818 N N . ASP B 1 222 ? -2.838 9.68 -20.219 1 73.38 222 ASP B N 1
ATOM 3819 C CA . ASP B 1 222 ? -3.768 9.375 -21.297 1 73.38 222 ASP B CA 1
ATOM 3820 C C . ASP B 1 222 ? -4.648 10.578 -21.641 1 73.38 222 ASP B C 1
ATOM 3822 O O . ASP B 1 222 ? -4.641 11.57 -20.906 1 73.38 222 ASP B O 1
ATOM 3826 N N . GLU B 1 223 ? -5.285 10.492 -22.719 1 78.44 223 GLU B N 1
ATOM 3827 C CA . GLU B 1 223 ? -6.172 11.57 -23.141 1 78.44 223 GLU B CA 1
ATOM 3828 C C . GLU B 1 223 ? -7.359 11.711 -22.203 1 78.44 223 GLU B C 1
ATOM 3830 O O . GLU B 1 223 ? -7.844 12.828 -21.969 1 78.44 223 GLU B O 1
ATOM 3835 N N . ASP B 1 224 ? -7.816 10.664 -21.625 1 90.69 224 ASP B N 1
ATOM 3836 C CA . ASP B 1 224 ? -8.938 10.703 -20.688 1 90.69 224 ASP B CA 1
ATOM 3837 C C . ASP B 1 224 ? -8.461 10.914 -19.266 1 90.69 224 ASP B C 1
ATOM 3839 O O . ASP B 1 224 ? -8.422 9.969 -18.469 1 90.69 224 ASP B O 1
ATOM 3843 N N . LEU B 1 225 ? -8.336 12.242 -18.906 1 94.56 225 LEU B N 1
ATOM 3844 C CA . LEU B 1 225 ? -7.754 12.586 -17.625 1 94.56 225 LEU B CA 1
ATOM 3845 C C . LEU B 1 225 ? -8.789 12.453 -16.5 1 94.56 225 LEU B C 1
ATOM 3847 O O . LEU B 1 225 ? -9.953 12.805 -16.688 1 94.56 225 LEU B O 1
ATOM 3851 N N . SER B 1 226 ? -8.406 11.984 -15.406 1 95.69 226 SER B N 1
ATOM 3852 C CA . SER B 1 226 ? -9.258 11.984 -14.219 1 95.69 226 SER B CA 1
ATOM 3853 C C . SER B 1 226 ? -9.547 13.406 -13.75 1 95.69 226 SER B C 1
ATOM 3855 O O . SER B 1 226 ? -8.844 14.344 -14.117 1 95.69 226 SER B O 1
ATOM 3857 N N . GLU B 1 227 ? -10.555 13.523 -12.969 1 96.62 227 GLU B N 1
ATOM 3858 C CA . GLU B 1 227 ? -10.867 14.82 -12.367 1 96.62 227 GLU B CA 1
ATOM 3859 C C . GLU B 1 227 ? -9.703 15.328 -11.531 1 96.62 227 GLU B C 1
ATOM 3861 O O . GLU B 1 227 ? -9.406 16.531 -11.523 1 96.62 227 GLU B O 1
ATOM 3866 N N . GLU B 1 228 ? -9.062 14.461 -10.828 1 97.25 228 GLU B N 1
ATOM 3867 C CA . GLU B 1 228 ? -7.918 14.852 -10.008 1 97.25 228 GLU B CA 1
ATOM 3868 C C . GLU B 1 228 ? -6.801 15.445 -10.867 1 97.25 228 GLU B C 1
ATOM 3870 O O . GLU B 1 228 ? -6.305 16.531 -10.578 1 97.25 228 GLU B O 1
ATOM 3875 N N . CYS B 1 229 ? -6.465 14.734 -11.883 1 96.19 229 CYS B N 1
ATOM 3876 C CA . CYS B 1 229 ? -5.398 15.188 -12.766 1 96.19 229 CYS B CA 1
ATOM 3877 C C . CYS B 1 229 ? -5.758 16.516 -13.414 1 96.19 229 CYS B C 1
ATOM 3879 O O . CYS B 1 229 ? -4.941 17.438 -13.445 1 96.19 229 CYS B O 1
ATOM 3881 N N . HIS B 1 230 ? -6.945 16.578 -13.922 1 96.69 230 HIS B N 1
ATOM 3882 C CA . HIS B 1 230 ? -7.41 17.812 -14.555 1 96.69 230 HIS B CA 1
ATOM 3883 C C . HIS B 1 230 ? -7.375 18.984 -13.586 1 96.69 230 HIS B C 1
ATOM 3885 O O . HIS B 1 230 ? -6.969 20.094 -13.953 1 96.69 230 HIS B O 1
ATOM 3891 N N . SER B 1 231 ? -7.812 18.766 -12.375 1 97.5 231 SER B N 1
ATOM 3892 C CA . SER B 1 231 ? -7.82 19.828 -11.359 1 97.5 231 SER B CA 1
ATOM 3893 C C . SER B 1 231 ? -6.41 20.328 -11.07 1 97.5 231 SER B C 1
ATOM 3895 O O . SER B 1 231 ? -6.172 21.531 -11.023 1 97.5 231 SER B O 1
ATOM 3897 N N . LEU B 1 232 ? -5.488 19.453 -10.961 1 96.38 232 LEU B N 1
ATOM 3898 C CA . LEU B 1 232 ? -4.105 19.844 -10.695 1 96.38 232 LEU B CA 1
ATOM 3899 C C . LEU B 1 232 ? -3.521 20.625 -11.867 1 96.38 232 LEU B C 1
ATOM 3901 O O . LEU B 1 232 ? -2.832 21.625 -11.672 1 96.38 232 LEU B O 1
ATOM 3905 N N . LEU B 1 233 ? -3.857 20.188 -13.047 1 93.69 233 LEU B N 1
ATOM 3906 C CA . LEU B 1 233 ? -3.359 20.844 -14.242 1 93.69 233 LEU B CA 1
ATOM 3907 C C . LEU B 1 233 ? -3.936 22.25 -14.367 1 93.69 233 LEU B C 1
ATOM 3909 O O . LEU B 1 233 ? -3.328 23.125 -15 1 93.69 233 LEU B O 1
ATOM 3913 N N . THR B 1 234 ? -5.102 22.406 -13.812 1 95.19 234 THR B N 1
ATOM 3914 C CA . THR B 1 234 ? -5.742 23.719 -13.867 1 95.19 234 THR B CA 1
ATOM 3915 C C . THR B 1 234 ? -5.508 24.5 -12.578 1 95.19 234 THR B C 1
ATOM 3917 O O . THR B 1 234 ? -6.312 25.359 -12.211 1 95.19 234 THR B O 1
ATOM 3920 N N . LYS B 1 235 ? -4.508 24.109 -11.773 1 95.5 235 LYS B N 1
ATOM 3921 C CA . LYS B 1 235 ? -3.941 24.828 -10.641 1 95.5 235 LYS B CA 1
ATOM 3922 C C . LYS B 1 235 ? -4.895 24.812 -9.445 1 95.5 235 LYS B C 1
ATOM 3924 O O . LYS B 1 235 ? -4.941 25.781 -8.672 1 95.5 235 LYS B O 1
ATOM 3929 N N . LYS B 1 236 ? -5.691 23.844 -9.344 1 96.81 236 LYS B N 1
ATOM 3930 C CA . LYS B 1 236 ? -6.539 23.656 -8.172 1 96.81 236 LYS B CA 1
ATOM 3931 C C . LYS B 1 236 ? -5.945 22.609 -7.23 1 96.81 236 LYS B C 1
ATOM 3933 O O . LYS B 1 236 ? -5.422 21.578 -7.676 1 96.81 236 LYS B O 1
ATOM 3938 N N . ILE B 1 237 ? -6.004 22.922 -5.938 1 97.69 237 ILE B N 1
ATOM 3939 C CA . ILE B 1 237 ? -5.613 21.938 -4.926 1 97.69 237 ILE B CA 1
ATOM 3940 C C . ILE B 1 237 ? -6.605 20.781 -4.918 1 97.69 237 ILE B C 1
ATOM 3942 O O . ILE B 1 237 ? -7.816 20.984 -4.977 1 97.69 237 ILE B O 1
ATOM 3946 N N . THR B 1 238 ? -6.078 19.594 -4.938 1 98.69 238 THR B N 1
ATOM 3947 C CA . THR B 1 238 ? -6.973 18.438 -4.902 1 98.69 238 THR B CA 1
ATOM 3948 C C . THR B 1 238 ? -6.988 17.812 -3.512 1 98.69 238 THR B C 1
ATOM 3950 O O . THR B 1 238 ? -5.953 17.719 -2.852 1 98.69 238 THR B O 1
ATOM 3953 N N . VAL B 1 239 ? -8.156 17.453 -3.004 1 98.75 239 VAL B N 1
ATOM 3954 C CA . VAL B 1 239 ? -8.414 16.75 -1.751 1 98.75 239 VAL B CA 1
ATOM 3955 C C . VAL B 1 239 ? -9.117 15.422 -2.037 1 98.75 239 VAL B C 1
ATOM 3957 O O . VAL B 1 239 ? -10.305 15.406 -2.373 1 98.75 239 VAL B O 1
ATOM 3960 N N . ALA B 1 240 ? -8.391 14.352 -1.945 1 98.56 240 ALA B N 1
ATOM 3961 C CA . ALA B 1 240 ? -8.953 13.039 -2.244 1 98.56 240 ALA B CA 1
ATOM 3962 C C . ALA B 1 240 ? -9.062 12.188 -0.981 1 98.56 240 ALA B C 1
ATOM 3964 O O . ALA B 1 240 ? -8.125 12.117 -0.186 1 98.56 240 ALA B O 1
ATOM 3965 N N . PRO B 1 241 ? -10.242 11.5 -0.75 1 98 241 PRO B N 1
ATOM 3966 C CA . PRO B 1 241 ? -10.289 10.57 0.383 1 98 241 PRO B CA 1
ATOM 3967 C C . PRO B 1 241 ? -9.234 9.477 0.295 1 98 241 PRO B C 1
ATOM 3969 O O . PRO B 1 241 ? -8.977 8.945 -0.789 1 98 241 PRO B O 1
ATOM 3972 N N . LEU B 1 242 ? -8.578 9.273 1.306 1 97.94 242 LEU B N 1
ATOM 3973 C CA . LEU B 1 242 ? -7.605 8.195 1.456 1 97.94 242 LEU B CA 1
ATOM 3974 C C . LEU B 1 242 ? -8.172 7.07 2.312 1 97.94 242 LEU B C 1
ATOM 3976 O O . LEU B 1 242 ? -8.297 7.211 3.531 1 97.94 242 LEU B O 1
ATOM 3980 N N . LEU B 1 243 ? -8.461 5.984 1.688 1 96.88 243 LEU B N 1
ATOM 3981 C CA . LEU B 1 243 ? -9.188 4.891 2.324 1 96.88 243 LEU B CA 1
ATOM 3982 C C . LEU B 1 243 ? -8.25 3.73 2.648 1 96.88 243 LEU B C 1
ATOM 3984 O O . LEU B 1 243 ? -7.293 3.48 1.917 1 96.88 243 LEU B O 1
ATOM 3988 N N . VAL B 1 244 ? -8.508 3.072 3.705 1 95.88 244 VAL B N 1
ATOM 3989 C CA . VAL B 1 244 ? -7.832 1.813 4.008 1 95.88 244 VAL B CA 1
ATOM 3990 C C . VAL B 1 244 ? -8.805 0.649 3.822 1 95.88 244 VAL B C 1
ATOM 3992 O O . VAL B 1 244 ? -9.133 -0.053 4.781 1 95.88 244 VAL B O 1
ATOM 3995 N N . ARG B 1 245 ? -9.219 0.548 2.617 1 94.94 245 ARG B N 1
ATOM 3996 C CA . ARG B 1 245 ? -10.188 -0.446 2.152 1 94.94 245 ARG B CA 1
ATOM 3997 C C . ARG B 1 245 ? -9.891 -0.864 0.715 1 94.94 245 ARG B C 1
ATOM 3999 O O . ARG B 1 245 ? -9.523 -0.031 -0.116 1 94.94 245 ARG B O 1
ATOM 4006 N N . ASN B 1 246 ? -9.984 -2.123 0.435 1 96.12 246 ASN B N 1
ATOM 4007 C CA . ASN B 1 246 ? -9.836 -2.668 -0.91 1 96.12 246 ASN B CA 1
ATOM 4008 C C . ASN B 1 246 ? -11.055 -3.506 -1.311 1 96.12 246 ASN B C 1
ATOM 4010 O O . ASN B 1 246 ? -11.062 -4.723 -1.113 1 96.12 246 ASN B O 1
ATOM 4014 N N . SER B 1 247 ? -12.031 -2.881 -1.811 1 95.31 247 SER B N 1
ATOM 4015 C CA . SER B 1 247 ? -13.297 -3.529 -2.121 1 95.31 247 SER B CA 1
ATOM 4016 C C . SER B 1 247 ? -13.875 -3.016 -3.438 1 95.31 247 SER B C 1
ATOM 4018 O O . SER B 1 247 ? -13.758 -1.829 -3.75 1 95.31 247 SER B O 1
ATOM 4020 N N . PRO B 1 248 ? -14.445 -3.932 -4.176 1 96.56 248 PRO B N 1
ATOM 4021 C CA . PRO B 1 248 ? -15.133 -3.459 -5.383 1 96.56 248 PRO B CA 1
ATOM 4022 C C . PRO B 1 248 ? -16.422 -2.697 -5.066 1 96.56 248 PRO B C 1
ATOM 4024 O O . PRO B 1 248 ? -17 -2.066 -5.953 1 96.56 248 PRO B O 1
ATOM 4027 N N . LEU B 1 249 ? -16.812 -2.781 -3.789 1 96.12 249 LEU B N 1
ATOM 4028 C CA . LEU B 1 249 ? -18 -2.068 -3.336 1 96.12 249 LEU B CA 1
ATOM 4029 C C . LEU B 1 249 ? -17.641 -0.668 -2.85 1 96.12 249 LEU B C 1
ATOM 4031 O O . LEU B 1 249 ? -16.609 -0.475 -2.205 1 96.12 249 LEU B O 1
ATOM 4035 N N . GLY B 1 250 ? -18.484 0.266 -3.193 1 94.62 250 GLY B N 1
ATOM 4036 C CA . GLY B 1 250 ? -18.203 1.644 -2.816 1 94.62 250 GLY B CA 1
ATOM 4037 C C . GLY B 1 250 ? -18.734 2.002 -1.439 1 94.62 250 GLY B C 1
ATOM 4038 O O . GLY B 1 250 ? -19.531 1.263 -0.863 1 94.62 250 GLY B O 1
ATOM 4039 N N . LEU B 1 251 ? -18.266 3.127 -0.868 1 95.06 251 LEU B N 1
ATOM 4040 C CA . LEU B 1 251 ? -18.781 3.697 0.373 1 95.06 251 LEU B CA 1
ATOM 4041 C C . LEU B 1 251 ? -20.031 4.535 0.109 1 95.06 251 LEU B C 1
ATOM 4043 O O . LEU B 1 251 ? -20.844 4.742 1.011 1 95.06 251 LEU B O 1
ATOM 4047 N N . MET B 1 252 ? -20.062 5.059 -1.104 1 95.69 252 MET B N 1
ATOM 4048 C CA . MET B 1 252 ? -21.156 5.945 -1.465 1 95.69 252 MET B CA 1
ATOM 4049 C C . MET B 1 252 ? -21.406 5.926 -2.971 1 95.69 252 MET B C 1
ATOM 4051 O O . MET B 1 252 ? -20.578 5.43 -3.732 1 95.69 252 MET B O 1
ATOM 4055 N N . SER B 1 253 ? -22.547 6.418 -3.359 1 95.94 253 SER B N 1
ATOM 4056 C CA . SER B 1 253 ? -22.891 6.512 -4.773 1 95.94 253 SER B CA 1
ATOM 4057 C C . SER B 1 253 ? -22.266 7.742 -5.414 1 95.94 253 SER B C 1
ATOM 4059 O O . SER B 1 253 ? -21.766 8.625 -4.715 1 95.94 253 SER B O 1
ATOM 4061 N N . GLU B 1 254 ? -22.266 7.746 -6.723 1 96.31 254 GLU B N 1
ATOM 4062 C CA . GLU B 1 254 ? -21.781 8.922 -7.445 1 96.31 254 GLU B CA 1
ATOM 4063 C C . GLU B 1 254 ? -22.547 10.172 -7.043 1 96.31 254 GLU B C 1
ATOM 4065 O O . GLU B 1 254 ? -21.969 11.25 -6.898 1 96.31 254 GLU B O 1
ATOM 4070 N N . GLU B 1 255 ? -23.812 10 -6.863 1 97.38 255 GLU B N 1
ATOM 4071 C CA . GLU B 1 255 ? -24.656 11.125 -6.469 1 97.38 255 GLU B CA 1
ATOM 4072 C C . GLU B 1 255 ? -24.297 11.633 -5.078 1 97.38 255 GLU B C 1
ATOM 4074 O O . GLU B 1 255 ? -24.203 12.844 -4.852 1 97.38 255 GLU B O 1
ATOM 4079 N N . GLU B 1 256 ? -24.109 10.703 -4.188 1 96.94 256 GLU B N 1
ATOM 4080 C CA . GLU B 1 256 ? -23.719 11.07 -2.828 1 96.94 256 GLU B CA 1
ATOM 4081 C C . GLU B 1 256 ? -22.375 11.773 -2.814 1 96.94 256 GLU B C 1
ATOM 4083 O O . GLU B 1 256 ? -22.172 12.734 -2.064 1 96.94 256 GLU B O 1
ATOM 4088 N N . PHE B 1 257 ? -21.516 11.312 -3.664 1 97.75 257 PHE B N 1
ATOM 4089 C CA . PHE B 1 257 ? -20.188 11.914 -3.725 1 97.75 257 PHE B CA 1
ATOM 4090 C C . PHE B 1 257 ? -20.25 13.32 -4.309 1 97.75 257 PHE B C 1
ATOM 4092 O O . PHE B 1 257 ? -19.547 14.219 -3.855 1 97.75 257 PHE B O 1
ATOM 4099 N N . GLN B 1 258 ? -21.031 13.539 -5.309 1 97.62 258 GLN B N 1
ATOM 4100 C CA . GLN B 1 258 ? -21.219 14.875 -5.883 1 97.62 258 GLN B CA 1
ATOM 4101 C C . GLN B 1 258 ? -21.781 15.844 -4.844 1 97.62 258 GLN B C 1
ATOM 4103 O O . GLN B 1 258 ? -21.375 17 -4.793 1 97.62 258 GLN B O 1
ATOM 4108 N N . GLN B 1 259 ? -22.672 15.328 -4.062 1 97.69 259 GLN B N 1
ATOM 4109 C CA . GLN B 1 259 ? -23.203 16.141 -2.979 1 97.69 259 GLN B CA 1
ATOM 4110 C C . GLN B 1 259 ? -22.109 16.516 -1.972 1 97.69 259 GLN B C 1
ATOM 4112 O O . GLN B 1 259 ? -22.062 17.641 -1.494 1 97.69 259 GLN B O 1
ATOM 4117 N N . LEU B 1 260 ? -21.297 15.57 -1.651 1 97.19 260 LEU B N 1
ATOM 4118 C CA . LEU B 1 260 ? -20.203 15.82 -0.718 1 97.19 260 LEU B CA 1
ATOM 4119 C C . LEU B 1 260 ? -19.219 16.844 -1.285 1 97.19 260 LEU B C 1
ATOM 4121 O O . LEU B 1 260 ? -18.641 17.641 -0.539 1 97.19 260 LEU B O 1
ATOM 4125 N N . GLN B 1 261 ? -19 16.75 -2.602 1 97.56 261 GLN B N 1
ATOM 4126 C CA . GLN B 1 261 ? -18.156 17.75 -3.26 1 97.56 261 GLN B CA 1
ATOM 4127 C C . GLN B 1 261 ? -18.703 19.156 -3.082 1 97.56 261 GLN B C 1
ATOM 4129 O O . GLN B 1 261 ? -17.953 20.094 -2.801 1 97.56 261 GLN B O 1
ATOM 4134 N N . GLN B 1 262 ? -19.969 19.281 -3.191 1 97 262 GLN B N 1
ATOM 4135 C CA . GLN B 1 262 ? -20.609 20.578 -3.008 1 97 262 GLN B CA 1
ATOM 4136 C C . GLN B 1 262 ? -20.516 21.047 -1.556 1 97 262 GLN B C 1
ATOM 4138 O O . GLN B 1 262 ? -20.25 22.219 -1.284 1 97 262 GLN B O 1
ATOM 4143 N N . GLU B 1 263 ? -20.734 20.141 -0.656 1 96.31 263 GLU B N 1
ATOM 4144 C CA . GLU B 1 263 ? -20.641 20.469 0.765 1 96.31 263 GLU B CA 1
ATOM 4145 C C . GLU B 1 263 ? -19.234 20.906 1.136 1 96.31 263 GLU B C 1
ATOM 4147 O O . GLU B 1 263 ? -19.047 21.781 1.983 1 96.31 263 GLU B O 1
ATOM 4152 N N . PHE B 1 264 ? -18.312 20.266 0.543 1 97.25 264 PHE B N 1
ATOM 4153 C CA . PHE B 1 264 ? -16.906 20.625 0.771 1 97.25 264 PHE B CA 1
ATOM 4154 C C . PHE B 1 264 ? -16.641 22.047 0.301 1 97.25 264 PHE B C 1
ATOM 4156 O O . PHE B 1 264 ? -15.992 22.828 1.004 1 97.25 264 PHE B O 1
ATOM 4163 N N . GLU B 1 265 ? -17.109 22.359 -0.903 1 93.94 265 GLU B N 1
ATOM 4164 C CA . GLU B 1 265 ? -16.938 23.703 -1.434 1 93.94 265 GLU B CA 1
ATOM 4165 C C . GLU B 1 265 ? -17.578 24.75 -0.511 1 93.94 265 GLU B C 1
ATOM 4167 O O . GLU B 1 265 ? -17 25.812 -0.264 1 93.94 265 GLU B O 1
ATOM 4172 N N . ASP B 1 266 ? -18.688 24.422 0.005 1 92.94 266 ASP B N 1
ATOM 4173 C CA . ASP B 1 266 ? -19.391 25.312 0.928 1 92.94 266 ASP B CA 1
ATOM 4174 C C . ASP B 1 266 ? -18.594 25.469 2.229 1 92.94 266 ASP B C 1
ATOM 4176 O O . ASP B 1 266 ? -18.516 26.578 2.781 1 92.94 266 ASP B O 1
ATOM 4180 N N . PHE B 1 267 ? -18.109 24.406 2.707 1 92 267 PHE B N 1
ATOM 4181 C CA . PHE B 1 267 ? -17.328 24.406 3.939 1 92 267 PHE B CA 1
ATOM 4182 C C . PHE B 1 267 ? -16.094 25.297 3.805 1 92 267 PHE B C 1
ATOM 4184 O O . PHE B 1 267 ? -15.82 26.125 4.688 1 92 267 PHE B O 1
ATOM 4191 N N . ILE B 1 268 ? -15.43 25.203 2.674 1 88.38 268 ILE B N 1
ATOM 4192 C CA . ILE B 1 268 ? -14.203 25.953 2.439 1 88.38 268 ILE B CA 1
ATOM 4193 C C . ILE B 1 268 ? -14.523 27.438 2.283 1 88.38 268 ILE B C 1
ATOM 4195 O O . ILE B 1 268 ? -13.781 28.297 2.764 1 88.38 268 ILE B O 1
ATOM 4199 N N . HIS B 1 269 ? -15.594 27.734 1.65 1 85.88 269 HIS B N 1
ATOM 4200 C CA . HIS B 1 269 ? -15.984 29.125 1.436 1 85.88 269 HIS B CA 1
ATOM 4201 C C . HIS B 1 269 ? -16.453 29.781 2.736 1 85.88 269 HIS B C 1
ATOM 4203 O O . HIS B 1 269 ? -16.25 30.984 2.941 1 85.88 269 HIS B O 1
ATOM 4209 N N . SER B 1 270 ? -17.031 29.078 3.553 1 82.19 270 SER B N 1
ATOM 4210 C CA . SER B 1 270 ? -17.516 29.625 4.812 1 82.19 270 SER B CA 1
ATOM 4211 C C . SER B 1 270 ? -16.375 29.938 5.766 1 82.19 270 SER B C 1
ATOM 4213 O O . SER B 1 270 ? -16.438 30.922 6.512 1 82.19 270 SER B O 1
ATOM 4215 N N . GLU B 1 271 ? -15.359 29.203 5.754 1 72.69 271 GLU B N 1
ATOM 4216 C CA . GLU B 1 271 ? -14.242 29.391 6.676 1 72.69 271 GLU B CA 1
ATOM 4217 C C . GLU B 1 271 ? -13.328 30.531 6.223 1 72.69 271 GLU B C 1
ATOM 4219 O O . GLU B 1 271 ? -12.688 31.172 7.047 1 72.69 271 GLU B O 1
ATOM 4224 N N . ILE B 1 272 ? -13.273 30.734 4.926 1 65.69 272 ILE B N 1
ATOM 4225 C CA . ILE B 1 272 ? -12.492 31.844 4.41 1 65.69 272 ILE B CA 1
ATOM 4226 C C . ILE B 1 272 ? -13.164 33.156 4.789 1 65.69 272 ILE B C 1
ATOM 4228 O O . ILE B 1 272 ? -12.492 34.156 5.105 1 65.69 272 ILE B O 1
ATOM 4232 N N . ARG B 1 273 ? -14.469 33.188 4.945 1 57.28 273 ARG B N 1
ATOM 4233 C CA . ARG B 1 273 ? -15.219 34.406 5.277 1 57.28 273 ARG B CA 1
ATOM 4234 C C . ARG B 1 273 ? -15.203 34.656 6.781 1 57.28 273 ARG B C 1
ATOM 4236 O O . ARG B 1 273 ? -15.375 35.781 7.223 1 57.28 273 ARG B O 1
ATOM 4243 N N . SER B 1 274 ? -14.984 33.656 7.562 1 53.34 274 SER B N 1
ATOM 4244 C CA . SER B 1 274 ? -14.961 33.844 9.008 1 53.34 274 SER B CA 1
ATOM 4245 C C . SER B 1 274 ? -13.57 34.281 9.477 1 53.34 274 SER B C 1
ATOM 4247 O O . SER B 1 274 ? -13.445 35.094 10.406 1 53.34 274 SER B O 1
#

Nearest PDB structures (foldseek):
  4zg5-assembly1_A  TM=8.137E-01  e=8.973E-22  Brucella abortus S19
  5kst-assembly1_D  TM=7.659E-01  e=7.780E-21  Xylella fastidiosa 9a5c
  5kst-assembly1_C  TM=7.583E-01  e=1.418E-20  Xylella fastidiosa 9a5c
  2wqk-assembly1_A  TM=7.877E-01  e=4.333E-19  Aquifex aeolicus VF5
  5kss-assembly1_A-2  TM=7.592E-01  e=1.027E-19  Xylella fastidiosa 9a5c

pLDDT: mean 93.98, std 8.26, range [38.53, 98.94]